Protein AF-A0A197KEV9-F1 (afdb_monomer)

Structure (mmCIF, N/CA/C/O backbone):
data_AF-A0A197KEV9-F1
#
_entry.id   AF-A0A197KEV9-F1
#
loop_
_atom_site.group_PDB
_atom_site.id
_atom_site.type_symbol
_atom_site.label_atom_id
_atom_site.label_alt_id
_atom_site.label_comp_id
_atom_site.label_asym_id
_atom_site.label_entity_id
_atom_site.label_seq_id
_atom_site.pdbx_PDB_ins_code
_atom_site.Cartn_x
_atom_site.Cartn_y
_atom_site.Cartn_z
_atom_site.occupancy
_atom_site.B_iso_or_equiv
_atom_site.auth_seq_id
_atom_site.auth_comp_id
_atom_site.auth_asym_id
_atom_site.auth_atom_id
_atom_site.pdbx_PDB_model_num
ATOM 1 N N . ALA A 1 1 ? 16.934 6.962 1.740 1.00 84.38 1 ALA A N 1
ATOM 2 C CA . ALA A 1 1 ? 16.027 7.933 2.390 1.00 84.38 1 ALA A CA 1
ATOM 3 C C . ALA A 1 1 ? 14.581 7.419 2.501 1.00 84.38 1 ALA A C 1
ATOM 5 O O . ALA A 1 1 ? 14.326 6.648 3.412 1.00 84.38 1 ALA A O 1
ATOM 6 N N . VAL A 1 2 ? 13.638 7.745 1.595 1.00 87.81 2 VAL A N 1
ATOM 7 C CA . VAL A 1 2 ? 12.190 7.425 1.776 1.00 87.81 2 VAL A CA 1
ATOM 8 C C . VAL A 1 2 ? 11.913 5.923 1.954 1.00 87.81 2 VAL A C 1
ATOM 10 O O . VAL A 1 2 ? 11.186 5.523 2.857 1.00 87.81 2 VAL A O 1
ATOM 13 N N . ARG A 1 3 ? 12.544 5.059 1.145 1.00 86.69 3 ARG A N 1
ATOM 14 C CA . ARG A 1 3 ? 12.401 3.593 1.278 1.00 86.69 3 ARG A CA 1
ATOM 15 C C . ARG A 1 3 ? 12.930 3.058 2.617 1.00 86.69 3 ARG A C 1
ATOM 17 O O . ARG A 1 3 ? 12.326 2.159 3.188 1.00 86.69 3 ARG A O 1
ATOM 24 N N . GLU A 1 4 ? 14.022 3.618 3.132 1.00 88.62 4 GLU A N 1
ATOM 25 C CA . GLU A 1 4 ? 14.576 3.241 4.442 1.00 88.62 4 GLU A CA 1
ATOM 26 C C . GLU A 1 4 ? 13.673 3.722 5.581 1.00 88.62 4 GLU A C 1
ATOM 28 O O . GLU A 1 4 ? 13.424 2.964 6.513 1.00 88.62 4 GLU A O 1
ATOM 33 N N . ALA A 1 5 ? 13.108 4.930 5.465 1.00 87.56 5 ALA A N 1
ATOM 34 C CA . ALA A 1 5 ? 12.143 5.465 6.424 1.00 87.56 5 ALA A CA 1
ATOM 35 C C . ALA A 1 5 ? 10.869 4.602 6.500 1.00 87.56 5 ALA A C 1
ATOM 37 O O . ALA A 1 5 ? 10.406 4.282 7.594 1.00 87.56 5 ALA A O 1
ATOM 38 N N . ILE A 1 6 ? 10.349 4.141 5.354 1.00 87.44 6 ILE A N 1
ATOM 39 C CA . ILE A 1 6 ? 9.223 3.191 5.295 1.00 87.44 6 ILE A CA 1
ATOM 40 C C . ILE A 1 6 ? 9.594 1.860 5.963 1.00 87.44 6 ILE A C 1
ATOM 42 O O . ILE A 1 6 ? 8.818 1.323 6.755 1.00 87.44 6 ILE A O 1
ATOM 46 N N . ASN A 1 7 ? 10.776 1.313 5.668 1.00 86.56 7 ASN A N 1
ATOM 47 C CA . ASN A 1 7 ? 11.216 0.040 6.243 1.00 86.56 7 ASN A CA 1
ATOM 48 C C . ASN A 1 7 ? 11.393 0.127 7.766 1.00 86.56 7 ASN A C 1
ATOM 50 O O . ASN A 1 7 ? 10.987 -0.788 8.481 1.00 86.56 7 ASN A O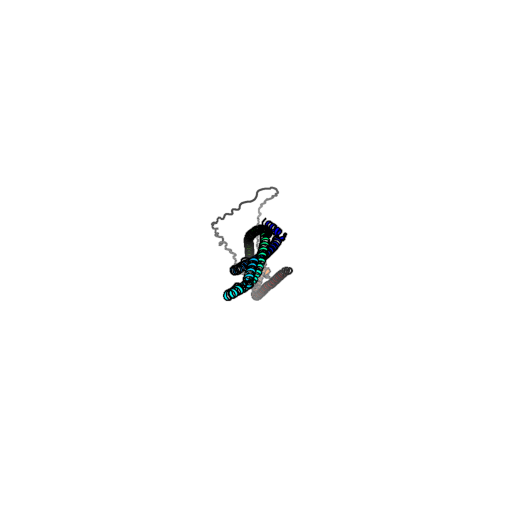 1
ATOM 54 N N . ALA A 1 8 ? 11.917 1.244 8.276 1.00 85.62 8 ALA A N 1
ATOM 55 C CA . ALA A 1 8 ? 12.019 1.489 9.710 1.00 85.62 8 ALA A CA 1
ATOM 56 C C . ALA A 1 8 ? 10.630 1.526 10.378 1.00 85.62 8 ALA A C 1
ATOM 58 O O . ALA A 1 8 ? 10.404 0.806 11.348 1.00 85.62 8 ALA A O 1
ATOM 59 N N . LEU A 1 9 ? 9.672 2.276 9.811 1.00 81.69 9 LEU A N 1
ATOM 60 C CA . LEU A 1 9 ? 8.309 2.409 10.355 1.00 81.69 9 LEU A CA 1
ATOM 61 C C . LEU A 1 9 ? 7.448 1.141 10.246 1.00 81.69 9 LEU A C 1
ATOM 63 O O . LEU A 1 9 ? 6.427 1.027 10.922 1.00 81.69 9 LEU A O 1
ATOM 67 N N . THR A 1 10 ? 7.782 0.230 9.333 1.00 78.06 10 THR A N 1
ATOM 68 C CA . THR A 1 10 ? 7.038 -1.025 9.126 1.00 78.06 10 THR A CA 1
ATOM 69 C C . THR A 1 10 ? 7.594 -2.172 9.963 1.00 78.06 10 THR A C 1
ATOM 71 O O . THR A 1 10 ? 6.838 -3.065 10.348 1.00 78.06 10 THR A O 1
ATOM 74 N N . HIS A 1 11 ? 8.889 -2.149 10.292 1.00 71.38 11 HIS A N 1
ATOM 75 C CA . HIS A 1 11 ? 9.491 -3.125 11.199 1.00 71.38 11 HIS A CA 1
ATOM 76 C C . HIS A 1 11 ? 9.078 -2.929 12.659 1.00 71.38 11 HIS A C 1
ATOM 78 O O . HIS A 1 11 ? 8.940 -3.925 13.371 1.00 71.38 11 HIS A O 1
ATOM 84 N N . THR A 1 12 ? 8.842 -1.688 13.092 1.00 67.19 12 THR A N 1
ATOM 85 C CA . THR A 1 12 ? 8.325 -1.388 14.436 1.00 67.19 12 THR A CA 1
ATOM 86 C C . THR A 1 12 ? 6.911 -1.938 14.631 1.00 67.19 12 THR A C 1
ATOM 88 O O . THR A 1 12 ? 6.633 -2.563 15.646 1.00 67.19 12 THR A O 1
ATOM 91 N N . ASP A 1 13 ? 6.048 -1.825 13.617 1.00 64.88 13 ASP A N 1
ATOM 92 C CA . ASP A 1 13 ? 4.650 -2.283 13.683 1.00 64.88 13 ASP A CA 1
ATOM 93 C C . ASP A 1 13 ? 4.477 -3.809 13.686 1.00 64.88 13 ASP A C 1
ATOM 95 O O . ASP A 1 13 ? 3.459 -4.312 14.156 1.00 64.88 13 ASP A O 1
ATOM 99 N N . LYS A 1 14 ? 5.432 -4.562 13.123 1.00 62.94 14 LYS A N 1
ATOM 100 C CA . LYS A 1 14 ? 5.335 -6.029 13.004 1.00 62.94 14 LYS A CA 1
ATOM 101 C C . LYS A 1 14 ? 5.856 -6.792 14.224 1.00 62.94 14 LYS A C 1
ATOM 103 O O . LYS A 1 14 ? 5.547 -7.973 14.348 1.00 62.94 14 LYS A O 1
ATOM 108 N N . LYS A 1 15 ? 6.684 -6.172 15.073 1.00 59.16 15 LYS A N 1
ATOM 109 C CA . LYS A 1 15 ? 7.352 -6.863 16.192 1.00 59.16 15 LYS A CA 1
ATOM 110 C C . LYS A 1 15 ? 6.551 -6.873 17.493 1.00 59.16 15 LYS A C 1
ATOM 112 O O . LYS A 1 15 ? 6.776 -7.766 18.304 1.00 59.16 15 LYS A O 1
ATOM 117 N N . GLU A 1 16 ? 5.625 -5.941 17.693 1.00 61.00 16 GLU A N 1
ATOM 118 C CA . GLU A 1 16 ? 4.854 -5.851 18.935 1.00 61.00 16 GLU A CA 1
ATOM 119 C C . GLU A 1 16 ? 3.422 -6.354 18.733 1.00 61.00 16 GLU A C 1
ATOM 121 O O . GLU A 1 16 ? 2.664 -5.841 17.908 1.00 61.00 16 GLU A O 1
ATOM 126 N N . ALA A 1 17 ? 3.038 -7.380 19.497 1.00 73.56 17 ALA A N 1
ATOM 127 C CA . ALA A 1 17 ? 1.637 -7.756 19.635 1.00 73.56 17 ALA A CA 1
ATOM 128 C C . ALA A 1 17 ? 0.862 -6.559 20.207 1.00 73.56 17 ALA A C 1
ATOM 130 O O . ALA A 1 17 ? 1.295 -5.978 21.196 1.00 73.56 17 ALA A O 1
ATOM 131 N N . ASP A 1 18 ? -0.264 -6.188 19.587 1.00 81.62 18 ASP A N 1
ATOM 132 C CA . ASP A 1 18 ? -0.979 -4.946 19.905 1.00 81.62 18 ASP A CA 1
ATOM 133 C C . ASP A 1 18 ? -1.405 -4.914 21.393 1.00 81.62 18 ASP A C 1
ATOM 135 O O . ASP A 1 18 ? -2.338 -5.636 21.778 1.00 81.62 18 ASP A O 1
ATOM 139 N N . PRO A 1 19 ? -0.768 -4.082 22.244 1.00 83.38 19 PRO A N 1
ATOM 140 C CA . PRO A 1 19 ? -1.017 -4.071 23.688 1.00 83.38 19 PRO A CA 1
ATOM 141 C C . PRO A 1 19 ? -2.461 -3.670 24.025 1.00 83.38 19 PRO A C 1
ATOM 143 O O . PRO A 1 19 ? -2.986 -4.012 25.088 1.00 83.38 19 PRO A O 1
ATOM 146 N N . ARG A 1 20 ? -3.170 -3.030 23.082 1.00 88.81 20 ARG A N 1
ATOM 147 C CA . ARG A 1 20 ? -4.582 -2.658 23.231 1.00 88.81 20 ARG A CA 1
ATOM 148 C C . ARG A 1 20 ? -5.501 -3.868 23.303 1.00 88.81 20 ARG A C 1
ATOM 150 O O . ARG A 1 20 ? -6.589 -3.743 23.849 1.00 88.81 20 ARG A O 1
ATOM 157 N N . VAL A 1 21 ? -5.114 -5.028 22.768 1.00 90.31 21 VAL A N 1
ATOM 158 C CA . VAL A 1 21 ? -5.968 -6.228 22.810 1.00 90.31 21 VAL A CA 1
ATOM 159 C C . VAL A 1 21 ? -6.167 -6.694 24.252 1.00 90.31 21 VAL A C 1
ATOM 161 O O . VAL A 1 21 ? -7.295 -6.986 24.644 1.00 90.31 21 VAL A O 1
ATOM 164 N N . GLY A 1 22 ? -5.098 -6.714 25.054 1.00 91.06 22 GLY A N 1
ATOM 165 C CA . GLY A 1 22 ? -5.177 -7.045 26.480 1.00 91.06 22 GLY A CA 1
ATOM 166 C C . GLY A 1 22 ? -5.980 -6.007 27.266 1.00 91.06 22 GLY A C 1
ATOM 167 O O . GLY A 1 22 ? -6.908 -6.362 27.990 1.00 91.06 22 GLY A O 1
ATOM 168 N N . LEU A 1 23 ? -5.694 -4.720 27.046 1.00 93.06 23 LEU A N 1
ATOM 169 C CA . LEU A 1 23 ? -6.394 -3.619 27.719 1.00 93.06 23 LEU A CA 1
ATOM 170 C C . LEU A 1 23 ? -7.892 -3.578 27.378 1.00 93.06 23 LEU A C 1
ATOM 172 O O . LEU A 1 23 ? -8.719 -3.390 28.264 1.00 93.06 23 LEU A O 1
ATOM 176 N N . ARG A 1 24 ? -8.270 -3.826 26.117 1.00 92.56 24 ARG A N 1
ATOM 177 C CA . ARG A 1 24 ? -9.678 -3.893 25.683 1.00 92.56 24 ARG A CA 1
ATOM 178 C C . ARG A 1 24 ? -10.420 -5.075 26.295 1.00 92.56 24 ARG A C 1
ATOM 180 O O . ARG A 1 24 ? -11.585 -4.929 26.649 1.00 92.56 24 ARG A O 1
ATOM 187 N N . LYS A 1 25 ? -9.762 -6.230 26.446 1.00 95.38 25 LYS A N 1
ATOM 188 C CA . LYS A 1 25 ? -10.342 -7.365 27.181 1.00 95.38 25 LYS A CA 1
ATOM 189 C C . LYS A 1 25 ? -10.625 -6.975 28.628 1.00 95.38 25 LYS A C 1
ATOM 191 O O . LYS A 1 25 ? -11.747 -7.157 29.085 1.00 95.38 25 LYS A O 1
ATOM 196 N N . ARG A 1 26 ? -9.656 -6.347 29.301 1.00 92.44 26 ARG A N 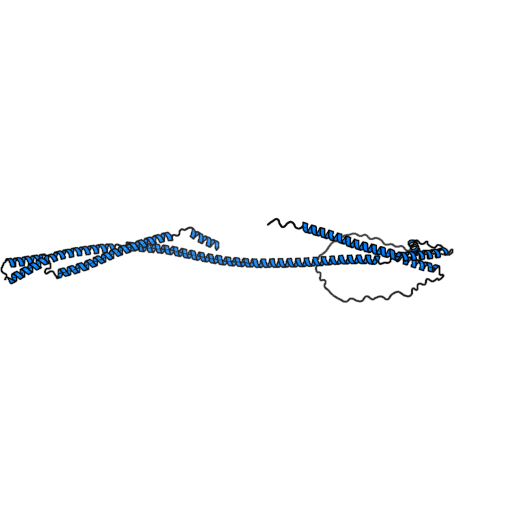1
ATOM 197 C CA . ARG A 1 26 ? -9.828 -5.891 30.683 1.00 92.44 26 ARG A CA 1
ATOM 198 C C . ARG A 1 26 ? -10.909 -4.812 30.820 1.00 92.44 26 ARG A C 1
ATOM 200 O O . ARG A 1 26 ? -11.695 -4.874 31.755 1.00 92.44 26 ARG A O 1
ATOM 207 N N . LEU A 1 27 ? -11.014 -3.879 29.872 1.00 94.94 27 LEU A N 1
ATOM 208 C CA . LEU A 1 27 ? -12.107 -2.897 29.820 1.00 94.94 27 LEU A CA 1
ATOM 209 C C . LEU A 1 27 ? -13.482 -3.559 29.676 1.00 94.94 27 LEU A C 1
ATOM 211 O O . LEU A 1 27 ? -14.428 -3.138 30.337 1.00 94.94 27 LEU A O 1
ATOM 215 N N . ASN A 1 28 ? -13.599 -4.598 28.845 1.00 94.88 28 ASN A N 1
ATOM 216 C CA . ASN A 1 28 ? -14.847 -5.352 28.716 1.00 94.88 28 ASN A CA 1
ATOM 217 C C . ASN A 1 28 ? -15.194 -6.088 30.018 1.00 94.88 28 ASN A C 1
ATOM 219 O O . ASN A 1 28 ? -16.329 -5.994 30.470 1.00 94.88 28 ASN A O 1
ATOM 223 N N . GLU A 1 29 ? -14.219 -6.726 30.672 1.00 94.81 29 GLU A N 1
ATOM 224 C CA . GLU A 1 29 ? -14.420 -7.347 31.992 1.00 94.81 29 GLU A CA 1
ATOM 225 C C . GLU A 1 29 ? -14.881 -6.323 33.042 1.00 94.81 29 GLU A C 1
ATOM 227 O O . GLU A 1 29 ? -15.834 -6.572 33.778 1.00 94.81 29 GLU A O 1
ATOM 232 N N . LEU A 1 30 ? -14.245 -5.145 33.093 1.00 93.25 30 LEU A N 1
ATOM 233 C CA . LEU A 1 30 ? -14.640 -4.052 33.987 1.00 93.25 30 LEU A CA 1
ATOM 234 C C . LEU A 1 30 ? -16.063 -3.569 33.685 1.00 93.25 30 LEU A C 1
ATOM 236 O O . LEU A 1 30 ? -16.840 -3.327 34.606 1.00 93.25 30 LEU A O 1
ATOM 240 N N . ARG A 1 31 ? -16.434 -3.472 32.405 1.00 93.19 31 ARG A N 1
ATOM 241 C CA . ARG A 1 31 ? -17.786 -3.098 31.978 1.00 93.19 31 ARG A CA 1
ATOM 242 C C . ARG A 1 31 ? -18.828 -4.133 32.405 1.00 93.19 31 ARG A C 1
ATOM 244 O O . ARG A 1 31 ? -19.902 -3.750 32.871 1.00 93.19 31 ARG A O 1
ATOM 251 N N . ASP A 1 32 ? -18.511 -5.418 32.295 1.00 93.31 32 ASP A N 1
ATOM 252 C CA . ASP A 1 32 ? -19.388 -6.501 32.741 1.00 93.31 32 ASP A CA 1
ATOM 253 C C . ASP A 1 32 ? -19.541 -6.497 34.270 1.00 93.31 32 ASP A C 1
ATOM 255 O O . ASP A 1 32 ? -20.658 -6.623 34.779 1.00 93.31 32 ASP A O 1
ATOM 259 N N . LEU A 1 33 ? -18.454 -6.246 35.012 1.00 90.75 33 LEU A N 1
ATOM 260 C CA . LEU A 1 33 ? -18.484 -6.066 36.469 1.00 90.75 33 LEU A CA 1
ATOM 261 C C . LEU A 1 33 ? -19.321 -4.845 36.883 1.00 90.75 33 LEU A C 1
ATOM 263 O O . LEU A 1 33 ? -20.131 -4.940 37.807 1.00 90.75 33 LEU A O 1
ATOM 267 N N . GLN A 1 34 ? -19.189 -3.716 36.180 1.00 90.62 34 GLN A N 1
ATOM 268 C CA . GLN A 1 34 ? -20.012 -2.522 36.405 1.00 90.62 34 GLN A CA 1
ATOM 269 C C . GLN A 1 34 ? -21.495 -2.814 36.139 1.00 90.62 34 GLN A C 1
ATOM 271 O O . GLN A 1 34 ? -22.357 -2.417 36.928 1.00 90.62 34 GLN A O 1
ATOM 276 N N . ALA A 1 35 ? -21.811 -3.533 35.057 1.00 90.31 35 ALA A N 1
ATOM 277 C CA . ALA A 1 35 ? -23.178 -3.913 34.714 1.00 90.31 35 ALA A CA 1
ATOM 278 C C . ALA A 1 35 ? -23.786 -4.883 35.744 1.00 90.31 35 ALA A C 1
ATOM 280 O O . ALA A 1 35 ? -24.931 -4.694 36.169 1.00 90.31 35 ALA A O 1
ATOM 281 N N . ALA A 1 36 ? -23.018 -5.881 36.189 1.00 89.88 36 ALA A N 1
ATOM 282 C CA . ALA A 1 36 ? -23.428 -6.829 37.220 1.00 89.88 36 ALA A CA 1
ATOM 283 C C . ALA A 1 36 ? -23.679 -6.130 38.564 1.00 89.88 36 ALA A C 1
ATOM 285 O O . ALA A 1 36 ? -24.726 -6.345 39.181 1.00 89.88 36 ALA A O 1
ATOM 286 N N . ASN A 1 37 ? -22.777 -5.233 38.979 1.00 87.38 37 ASN A N 1
ATOM 287 C CA . ASN A 1 37 ? -22.943 -4.452 40.202 1.00 87.38 37 ASN A CA 1
ATOM 288 C C . ASN A 1 37 ? -24.174 -3.534 40.105 1.00 87.38 37 ASN A C 1
ATOM 290 O O . ASN A 1 37 ? -25.033 -3.552 40.985 1.00 87.38 37 ASN A O 1
ATOM 294 N N . LYS A 1 38 ? -24.362 -2.831 38.979 1.00 88.69 38 LYS A N 1
ATOM 295 C CA . LYS A 1 38 ? -25.560 -2.009 38.743 1.00 88.69 38 LYS A CA 1
ATOM 296 C C . LYS A 1 38 ? -26.856 -2.820 38.849 1.00 88.69 38 LYS A C 1
ATOM 298 O O . LYS A 1 38 ? -27.814 -2.345 39.456 1.00 88.69 38 LYS A O 1
ATOM 303 N N . LYS A 1 39 ? -26.895 -4.042 38.304 1.00 89.69 39 LYS A N 1
ATOM 304 C CA . LYS A 1 39 ? -28.054 -4.945 38.425 1.00 89.69 39 LYS A CA 1
ATOM 305 C C . LYS A 1 39 ? -28.295 -5.366 39.878 1.00 89.69 39 LYS A C 1
ATOM 307 O O . LYS A 1 39 ? -29.437 -5.340 40.330 1.00 89.69 39 LYS A O 1
ATOM 312 N N . GLY A 1 40 ? -27.235 -5.708 40.614 1.00 87.88 40 GLY A N 1
ATOM 313 C CA . GLY A 1 40 ? -27.314 -6.024 42.044 1.00 87.88 40 GLY A CA 1
ATOM 314 C C . GLY A 1 40 ? -27.838 -4.846 42.869 1.00 87.88 40 GLY A C 1
ATOM 315 O O . GLY A 1 40 ? -28.768 -5.005 43.661 1.00 87.88 40 GLY A O 1
ATOM 316 N N . LYS A 1 41 ? -27.314 -3.642 42.617 1.00 87.81 41 LYS A N 1
ATOM 317 C CA . LYS A 1 41 ? -27.764 -2.391 43.235 1.00 87.81 41 LYS A CA 1
ATOM 318 C C . LYS A 1 41 ? -29.233 -2.098 42.932 1.00 87.81 41 LYS A C 1
ATOM 320 O O . LYS A 1 41 ? -29.978 -1.773 43.852 1.00 87.81 41 LYS A O 1
ATOM 325 N N . GLN A 1 42 ? -29.666 -2.256 41.680 1.00 90.38 42 GLN A N 1
ATOM 326 C CA . GLN A 1 42 ? -31.070 -2.076 41.303 1.00 90.38 42 GLN A CA 1
ATOM 327 C C . GLN A 1 42 ? -31.979 -3.060 42.049 1.00 90.38 42 GLN A C 1
ATOM 329 O O . GLN A 1 42 ? -32.981 -2.637 42.611 1.00 90.38 42 GLN A O 1
ATOM 334 N N . GLY A 1 43 ? -31.589 -4.335 42.160 1.00 91.50 43 GLY A N 1
ATOM 335 C CA . GLY A 1 43 ? -32.343 -5.327 42.933 1.00 91.50 43 GLY A CA 1
ATOM 336 C C . GLY A 1 43 ? -32.496 -4.952 44.413 1.00 91.50 43 GLY A C 1
ATOM 337 O O . GLY A 1 43 ? -33.593 -5.061 44.962 1.00 91.50 43 GLY A O 1
ATOM 338 N N . LYS A 1 44 ? -31.431 -4.437 45.051 1.00 91.19 44 LYS A N 1
ATOM 339 C CA . LYS A 1 44 ? -31.500 -3.896 46.424 1.00 91.19 44 LYS A CA 1
ATOM 340 C C . LYS A 1 44 ? -32.442 -2.685 46.506 1.00 91.19 44 LYS A C 1
ATOM 342 O O . LYS A 1 44 ? -33.220 -2.579 47.448 1.00 91.19 44 LYS A O 1
ATOM 347 N N . ILE A 1 45 ? -32.411 -1.777 45.528 1.00 91.69 45 ILE A N 1
ATOM 348 C CA . ILE A 1 45 ? -33.311 -0.609 45.476 1.00 91.69 45 ILE A CA 1
ATOM 349 C C . ILE A 1 45 ? -34.774 -1.045 45.307 1.00 91.69 45 ILE A C 1
ATOM 351 O O . ILE A 1 45 ? -35.657 -0.505 45.973 1.00 91.69 45 ILE A O 1
ATOM 355 N N . ASP A 1 46 ? -35.047 -2.045 44.474 1.00 94.69 46 ASP A N 1
ATOM 356 C CA . ASP A 1 46 ? -36.401 -2.564 44.264 1.00 94.69 46 ASP A CA 1
ATOM 357 C C . ASP A 1 46 ? -36.945 -3.232 45.541 1.00 94.69 46 ASP A C 1
ATOM 359 O O . ASP A 1 46 ? -38.089 -2.990 45.935 1.00 94.69 46 ASP A O 1
ATOM 363 N N . GLN A 1 47 ? -36.103 -3.991 46.256 1.00 93.62 47 GLN A N 1
ATOM 364 C CA . GLN A 1 47 ? -36.423 -4.532 47.584 1.00 93.62 47 GLN A CA 1
ATOM 365 C C . GLN A 1 47 ? -36.690 -3.419 48.606 1.00 93.62 47 GLN A C 1
ATOM 367 O O . GLN A 1 47 ? -37.676 -3.479 49.341 1.00 93.62 47 GLN A O 1
ATOM 372 N N . LEU A 1 48 ? -35.861 -2.371 48.618 1.00 94.81 48 LEU A N 1
ATOM 373 C CA . LEU A 1 48 ? -36.039 -1.202 49.478 1.00 94.81 48 LEU A CA 1
ATOM 374 C C . LEU A 1 48 ? -37.392 -0.526 49.213 1.00 94.81 48 LEU A C 1
ATOM 376 O O . LEU A 1 48 ? -38.112 -0.184 50.152 1.00 94.81 48 LEU A O 1
ATOM 380 N N . ASN A 1 49 ? -37.757 -0.344 47.945 1.00 95.12 49 ASN A N 1
ATOM 381 C CA . ASN A 1 49 ? -39.031 0.250 47.550 1.00 95.12 49 ASN A CA 1
ATOM 382 C C . ASN A 1 49 ? -40.219 -0.628 47.967 1.00 95.12 49 ASN A C 1
ATOM 384 O O . ASN A 1 49 ? -41.209 -0.104 48.481 1.00 95.12 49 ASN A O 1
ATOM 388 N N . SER A 1 50 ? -40.095 -1.951 47.822 1.00 95.69 50 SER A N 1
ATOM 389 C CA . SER A 1 50 ? -41.097 -2.923 48.273 1.00 95.69 50 SER A CA 1
ATOM 390 C C . SER A 1 50 ? -41.318 -2.866 49.790 1.00 95.69 50 SER A C 1
ATOM 392 O O . SER A 1 50 ? -42.456 -2.701 50.237 1.00 95.69 50 SER A O 1
ATOM 394 N N . PHE A 1 51 ? -40.247 -2.885 50.594 1.00 94.75 51 PHE A N 1
ATOM 395 C CA . PHE A 1 51 ? -40.355 -2.744 52.050 1.00 94.75 51 PHE A CA 1
ATOM 396 C C . PHE A 1 51 ? -40.927 -1.385 52.458 1.00 94.75 51 PHE A C 1
ATOM 398 O O . PHE A 1 51 ? -41.780 -1.327 53.337 1.00 94.75 51 PHE A O 1
ATOM 405 N N . ASN A 1 52 ? -40.545 -0.289 51.794 1.00 94.38 52 ASN A N 1
ATOM 406 C CA . ASN A 1 52 ? -41.139 1.025 52.063 1.00 94.38 52 ASN A CA 1
ATOM 407 C C . ASN A 1 52 ? -42.640 1.069 51.727 1.00 94.38 52 ASN A C 1
ATOM 409 O O . ASN A 1 52 ? -43.408 1.703 52.452 1.00 94.38 52 ASN A O 1
ATOM 413 N N . ALA A 1 53 ? -43.077 0.409 50.651 1.00 95.75 53 ALA A N 1
ATOM 414 C CA . ALA A 1 53 ? -44.492 0.305 50.299 1.00 95.75 53 ALA A CA 1
ATOM 415 C C . ALA A 1 53 ? -45.270 -0.561 51.309 1.00 95.75 53 ALA A C 1
ATOM 417 O O . ALA A 1 53 ? -46.337 -0.147 51.771 1.00 95.75 53 ALA A O 1
ATOM 418 N N . SER A 1 54 ? -44.709 -1.711 51.707 1.00 93.88 54 SER A N 1
ATOM 419 C CA . SER A 1 54 ? -45.240 -2.580 52.771 1.00 93.88 54 SER A CA 1
ATOM 420 C C . SER A 1 54 ? -45.381 -1.822 54.091 1.00 93.88 54 SER A C 1
ATOM 422 O O . SER A 1 54 ? -46.466 -1.784 54.671 1.00 93.88 54 SER A O 1
ATOM 424 N N . LEU A 1 55 ? -44.319 -1.136 54.517 1.00 95.31 55 LEU A N 1
ATOM 425 C CA . LEU A 1 55 ? -44.273 -0.339 55.737 1.00 95.31 55 LEU A CA 1
ATOM 426 C C . LEU A 1 55 ? -45.346 0.756 55.727 1.00 95.31 55 LEU A C 1
ATOM 428 O O . LEU A 1 55 ? -46.095 0.890 56.693 1.00 95.31 55 LEU A O 1
ATOM 432 N N . LYS A 1 56 ? -45.480 1.506 54.623 1.00 95.12 56 LYS A N 1
ATOM 433 C CA . LYS A 1 56 ? -46.531 2.528 54.468 1.00 95.12 56 LYS A CA 1
ATOM 434 C C . LYS A 1 56 ? -47.931 1.932 54.605 1.00 95.12 56 LYS A C 1
ATOM 436 O O . LYS A 1 56 ? -48.761 2.512 55.305 1.00 95.12 56 LYS A O 1
ATOM 441 N N . LYS A 1 57 ? -48.185 0.779 53.978 1.00 94.94 57 LYS A N 1
ATOM 442 C CA . LYS A 1 57 ? -49.473 0.081 54.069 1.00 94.94 57 LYS A CA 1
ATOM 443 C C . LYS A 1 57 ? -49.752 -0.394 55.497 1.00 94.94 57 LYS A C 1
ATOM 445 O O . LYS A 1 57 ? -50.799 -0.065 56.038 1.00 94.94 57 LYS A O 1
ATOM 450 N N . LYS A 1 58 ? -48.797 -1.076 56.140 1.00 93.50 58 LYS A N 1
ATOM 451 C CA . LYS A 1 58 ? -48.934 -1.549 57.529 1.00 93.50 58 LYS A CA 1
ATOM 452 C C . LYS A 1 58 ? -49.156 -0.396 58.508 1.00 93.50 58 LYS A C 1
ATOM 454 O O . LYS A 1 58 ? -49.969 -0.538 59.408 1.00 93.50 58 LYS A O 1
ATOM 459 N N . ILE A 1 59 ? -48.485 0.747 58.327 1.00 93.31 59 ILE A N 1
ATOM 460 C CA . ILE A 1 59 ? -48.709 1.949 59.148 1.00 93.31 59 ILE A CA 1
ATOM 461 C C . ILE A 1 59 ? -50.127 2.501 58.943 1.00 93.31 59 ILE A C 1
ATOM 463 O O . ILE A 1 59 ? -50.764 2.902 59.915 1.00 93.31 59 ILE A O 1
ATOM 467 N N . ALA A 1 60 ? -50.631 2.537 57.705 1.00 93.81 60 ALA A N 1
ATOM 468 C CA . ALA A 1 60 ? -52.001 2.967 57.428 1.00 93.81 60 ALA A CA 1
ATOM 469 C C . ALA A 1 60 ? -53.035 2.009 58.047 1.00 93.81 60 ALA A C 1
ATOM 471 O O . ALA A 1 60 ? -53.954 2.466 58.723 1.00 93.81 60 ALA A O 1
ATOM 472 N N . ASP A 1 61 ? -52.841 0.696 57.894 1.00 90.62 61 ASP A N 1
ATOM 473 C CA . ASP A 1 61 ? -53.700 -0.337 58.485 1.00 90.62 61 ASP A CA 1
ATOM 474 C C . ASP A 1 61 ? -53.682 -0.267 60.023 1.00 90.62 61 ASP A C 1
ATOM 476 O O . ASP A 1 61 ? -54.733 -0.316 60.663 1.00 90.62 61 ASP A O 1
ATOM 480 N N . LEU A 1 62 ? -52.501 -0.066 60.622 1.00 91.38 62 LEU A N 1
ATOM 481 C CA . LEU A 1 62 ? -52.332 0.108 62.066 1.00 91.38 62 LEU A CA 1
ATOM 482 C C . LEU A 1 62 ? -53.117 1.330 62.562 1.00 91.38 62 LEU A C 1
ATOM 484 O O . LEU A 1 62 ? -53.837 1.212 63.551 1.00 91.38 62 LEU A O 1
ATOM 488 N N . LYS A 1 63 ? -53.055 2.469 61.857 1.00 90.50 63 LYS A N 1
ATOM 489 C CA . LYS A 1 63 ? -53.854 3.663 62.190 1.00 90.50 63 LYS A CA 1
ATOM 490 C C . LYS A 1 63 ? -55.356 3.388 62.129 1.00 90.50 63 LYS A C 1
ATOM 492 O O . LYS A 1 63 ? -56.064 3.712 63.071 1.00 90.50 63 LYS A O 1
ATOM 497 N N . VAL A 1 64 ? -55.835 2.711 61.081 1.00 90.81 64 VAL A N 1
ATOM 498 C CA . VAL A 1 64 ? -57.258 2.340 60.955 1.00 90.81 64 VAL A CA 1
ATOM 499 C C . VAL A 1 64 ? -57.710 1.428 62.101 1.00 90.81 64 VAL A C 1
ATOM 501 O O . VAL A 1 64 ? -58.844 1.544 62.568 1.00 90.81 64 VAL A O 1
ATOM 504 N N . ILE A 1 65 ? -56.852 0.511 62.558 1.00 87.44 65 ILE A N 1
ATOM 505 C CA . ILE A 1 65 ? -57.136 -0.344 63.719 1.00 87.44 65 ILE A CA 1
ATOM 506 C C . ILE A 1 65 ? -57.125 0.486 65.010 1.00 87.44 65 ILE A C 1
ATOM 508 O O . ILE A 1 65 ? -58.035 0.329 65.820 1.00 87.44 65 ILE A O 1
ATOM 512 N N . GLN A 1 66 ? -56.156 1.391 65.187 1.00 87.44 66 GLN A N 1
ATOM 513 C CA . GLN A 1 66 ? -56.086 2.297 66.341 1.00 87.44 66 GLN A CA 1
ATOM 514 C C . GLN A 1 66 ? -57.319 3.196 66.455 1.00 87.44 66 GLN A C 1
ATOM 516 O O . GLN A 1 66 ? -57.880 3.297 67.542 1.00 87.44 66 GLN A O 1
ATOM 521 N N . ASP A 1 67 ? -57.782 3.781 65.350 1.00 87.56 67 ASP A N 1
ATOM 522 C CA . ASP A 1 67 ? -58.937 4.689 65.331 1.00 87.56 67 ASP A CA 1
ATOM 523 C C . ASP A 1 67 ? -60.259 3.977 65.676 1.00 87.56 67 ASP A C 1
ATOM 525 O O . ASP A 1 67 ? -61.201 4.599 66.165 1.00 87.56 67 ASP A O 1
ATOM 529 N N . LYS A 1 68 ? -60.346 2.659 65.443 1.00 86.25 68 LYS A N 1
ATOM 530 C CA . LYS A 1 68 ? -61.527 1.832 65.759 1.00 86.25 68 LYS A CA 1
ATOM 531 C C . LYS A 1 68 ? -61.540 1.297 67.194 1.00 86.25 68 LYS A C 1
ATOM 533 O O . LYS A 1 68 ? -62.561 0.758 67.625 1.00 86.25 68 LYS A O 1
ATOM 538 N N . LEU A 1 69 ? -60.425 1.382 67.920 1.00 85.38 69 LEU A N 1
ATOM 539 C CA . LEU A 1 69 ? -60.299 0.831 69.268 1.00 85.38 69 LEU A CA 1
ATOM 540 C C . LEU A 1 69 ? -60.818 1.832 70.320 1.00 85.38 69 LEU A C 1
ATOM 542 O O . LEU A 1 69 ? -60.368 2.975 70.351 1.00 85.38 69 LEU A O 1
ATOM 546 N N . PRO A 1 70 ? -61.724 1.422 71.231 1.00 81.19 70 PRO A N 1
ATOM 547 C CA . PRO A 1 70 ? -62.305 2.324 72.232 1.00 81.19 70 PRO A CA 1
ATOM 548 C C . PRO A 1 70 ? -61.322 2.725 73.346 1.00 81.19 70 PRO A C 1
ATOM 550 O O . PRO A 1 70 ? -61.519 3.743 74.004 1.00 81.19 70 PRO A O 1
ATOM 553 N N . PHE A 1 71 ? -60.257 1.944 73.564 1.00 81.81 71 PHE A N 1
ATOM 554 C CA . PHE A 1 71 ? -59.229 2.208 74.576 1.00 81.81 71 PHE A CA 1
ATOM 555 C C . PHE A 1 71 ? -57.822 2.141 73.970 1.00 81.81 71 PHE A C 1
ATOM 557 O O . PHE A 1 71 ? -57.577 1.388 73.030 1.00 81.81 71 PHE A O 1
ATOM 564 N N . LYS A 1 72 ? -56.867 2.900 74.522 1.00 79.06 72 LYS A N 1
ATOM 565 C CA . LYS A 1 72 ? -55.486 2.957 74.002 1.00 79.06 72 LYS A CA 1
ATOM 566 C C . LYS A 1 72 ? -54.650 1.712 74.304 1.00 79.06 72 LYS A C 1
ATOM 568 O O . LYS A 1 72 ? -53.767 1.379 73.524 1.00 79.06 72 LYS A O 1
ATOM 573 N N . THR A 1 73 ? -54.905 1.038 75.423 1.00 83.06 73 THR A N 1
ATOM 574 C CA . THR A 1 73 ? -54.142 -0.140 75.855 1.00 83.06 73 THR A CA 1
ATOM 575 C C . THR A 1 73 ? -55.069 -1.319 76.105 1.00 83.06 73 THR A C 1
ATOM 577 O O . THR A 1 73 ? -56.238 -1.141 76.464 1.00 83.06 73 THR A O 1
ATOM 580 N N . LEU A 1 74 ? -54.531 -2.529 75.933 1.00 84.75 74 LEU A N 1
ATOM 581 C CA . LEU A 1 74 ? -55.248 -3.762 76.243 1.00 84.75 74 LEU A CA 1
ATOM 582 C C . LEU A 1 74 ? -55.658 -3.780 77.723 1.00 84.75 74 LEU A C 1
ATOM 584 O O . LEU A 1 74 ? -56.834 -3.960 78.016 1.00 84.75 74 LEU A O 1
ATOM 588 N N . GLU A 1 75 ? -54.734 -3.459 78.634 1.00 85.44 75 GLU A N 1
ATOM 589 C CA . GLU A 1 75 ? -54.985 -3.405 80.083 1.00 85.44 75 GLU A CA 1
ATOM 590 C C . GLU A 1 75 ? -56.132 -2.458 80.470 1.00 85.44 75 GLU A C 1
ATOM 592 O O . GLU A 1 75 ? -56.938 -2.783 81.342 1.00 85.44 75 GLU A O 1
ATOM 597 N N . ALA A 1 76 ? -56.265 -1.305 79.803 1.00 84.94 76 ALA A N 1
ATOM 598 C CA . ALA A 1 76 ? -57.365 -0.376 80.065 1.00 84.94 76 ALA A CA 1
ATOM 599 C C . ALA A 1 76 ? -58.725 -0.948 79.623 1.00 84.94 76 ALA A C 1
ATOM 601 O O . ALA A 1 76 ? -59.722 -0.771 80.328 1.00 84.94 76 ALA A O 1
ATOM 602 N N . CYS A 1 77 ? -58.766 -1.670 78.497 1.00 85.81 77 CYS A N 1
ATOM 603 C CA . CYS A 1 77 ? -59.963 -2.377 78.035 1.00 85.81 77 CYS A CA 1
ATOM 604 C C . CYS A 1 77 ? -60.353 -3.500 79.012 1.00 85.81 77 CYS A C 1
ATOM 606 O O . CYS A 1 77 ? -61.517 -3.622 79.396 1.00 85.81 77 CYS A O 1
ATOM 608 N N . GLU A 1 78 ? -59.379 -4.282 79.486 1.00 86.12 78 GLU A N 1
ATOM 609 C CA . GLU A 1 78 ? -59.613 -5.350 80.466 1.00 86.12 78 GLU A CA 1
ATOM 610 C C . GLU A 1 78 ? -60.087 -4.809 81.815 1.00 86.12 78 GLU A C 1
ATOM 612 O O . GLU A 1 78 ? -61.052 -5.323 82.383 1.00 86.12 78 GLU A O 1
ATOM 617 N N . GLY A 1 79 ? -59.475 -3.723 82.291 1.00 89.12 79 GLY A N 1
ATOM 618 C CA . GLY A 1 79 ? -59.899 -3.032 83.502 1.00 89.12 79 GLY A CA 1
ATOM 619 C C . GLY A 1 79 ? -61.335 -2.507 83.414 1.00 89.12 79 GLY A C 1
ATOM 620 O O . GLY A 1 79 ? -62.069 -2.578 84.400 1.00 89.12 79 GLY A O 1
ATOM 621 N N . GLN A 1 80 ? -61.769 -2.022 82.246 1.00 86.56 80 GLN A N 1
ATOM 622 C CA . GLN A 1 80 ? -63.148 -1.573 82.040 1.00 86.56 80 GLN A CA 1
ATOM 623 C C . GLN A 1 80 ? -64.140 -2.740 81.975 1.00 86.56 80 GLN A C 1
ATOM 625 O O . GLN A 1 80 ? -65.198 -2.663 82.597 1.00 86.56 80 GLN A O 1
ATOM 630 N N . ILE A 1 81 ? -63.791 -3.838 81.297 1.00 87.81 81 ILE A N 1
ATOM 631 C CA . ILE A 1 81 ? -64.604 -5.066 81.290 1.00 87.81 81 ILE A CA 1
ATOM 632 C C . ILE A 1 81 ? -64.803 -5.580 82.721 1.00 87.81 81 ILE A C 1
ATOM 634 O O . ILE A 1 81 ? -65.924 -5.896 83.109 1.00 87.81 81 ILE A O 1
ATOM 638 N N . LEU A 1 82 ? -63.742 -5.602 83.536 1.00 90.62 82 LEU A N 1
ATOM 639 C CA . LEU A 1 82 ? -63.828 -6.010 84.941 1.00 90.62 82 LEU A CA 1
ATOM 640 C C . LEU A 1 82 ? -64.728 -5.083 85.768 1.00 90.62 82 LEU A C 1
ATOM 642 O O . LEU A 1 82 ? -65.472 -5.561 86.622 1.00 90.62 82 LEU A O 1
ATOM 646 N N . LYS A 1 83 ? -64.689 -3.766 85.529 1.00 89.56 83 LYS A N 1
ATOM 647 C CA . LYS A 1 83 ? -65.584 -2.804 86.196 1.00 89.56 83 LYS A CA 1
ATOM 648 C C . LYS A 1 83 ? -67.047 -3.012 85.797 1.00 89.56 83 LYS A C 1
ATOM 650 O O . LYS A 1 83 ? -67.901 -3.028 86.678 1.00 89.56 83 LYS A O 1
ATOM 655 N N . LEU A 1 84 ? -67.327 -3.200 84.507 1.00 88.69 84 LEU A N 1
ATOM 656 C CA . LEU A 1 84 ? -68.680 -3.444 83.998 1.00 88.69 84 LEU A CA 1
ATOM 657 C C . LEU A 1 84 ? -69.239 -4.789 84.490 1.00 88.69 84 LEU A C 1
ATOM 659 O O . LEU A 1 84 ? -70.389 -4.839 84.914 1.00 88.69 84 LEU A O 1
ATOM 663 N N . ASN A 1 85 ? -68.420 -5.847 84.531 1.00 88.75 85 ASN A N 1
ATOM 664 C CA . ASN A 1 85 ? -68.809 -7.139 85.112 1.00 88.75 85 ASN A CA 1
ATOM 665 C C . ASN A 1 85 ? -69.184 -6.997 86.592 1.00 88.75 85 ASN A C 1
ATOM 667 O O . ASN A 1 85 ? -70.265 -7.421 86.984 1.00 88.75 85 ASN A O 1
ATOM 671 N N . LYS A 1 86 ? -68.365 -6.302 87.394 1.00 90.38 86 LYS A N 1
ATOM 672 C CA . LYS A 1 86 ? -68.680 -6.022 88.809 1.00 90.38 86 LYS A CA 1
ATOM 673 C C . LYS A 1 86 ? -69.978 -5.224 88.983 1.00 90.38 86 LYS A C 1
ATOM 675 O O . LYS A 1 86 ? -70.697 -5.421 89.959 1.00 90.38 86 LYS A O 1
ATOM 680 N N . GLN A 1 87 ? -70.287 -4.310 88.060 1.00 85.62 87 GLN A N 1
ATOM 681 C CA . GLN A 1 87 ? -71.538 -3.543 88.087 1.00 85.62 87 GLN A CA 1
ATOM 682 C C . GLN A 1 87 ? -72.761 -4.415 87.775 1.00 85.62 87 GLN A C 1
ATOM 684 O O . GLN A 1 87 ? -73.773 -4.275 88.460 1.00 85.62 87 GLN A O 1
ATOM 689 N N . VAL A 1 88 ? -72.656 -5.341 86.816 1.00 86.38 88 VAL A N 1
ATOM 690 C CA . VAL A 1 88 ? -73.705 -6.334 86.516 1.00 86.38 88 VAL A CA 1
ATOM 691 C C . VAL A 1 88 ? -73.893 -7.303 87.691 1.00 86.38 88 VAL A C 1
ATOM 693 O O . VAL A 1 88 ? -75.011 -7.475 88.166 1.00 86.38 88 VAL A O 1
ATOM 696 N N . GLU A 1 89 ? -72.802 -7.843 88.244 1.00 86.69 89 GLU A N 1
ATOM 697 C CA . GLU A 1 89 ? -72.814 -8.753 89.403 1.00 86.69 89 GLU A CA 1
ATOM 698 C C . GLU A 1 89 ? -73.418 -8.117 90.664 1.00 86.69 89 GLU A C 1
ATOM 700 O O . GLU A 1 89 ? -74.022 -8.806 91.482 1.00 86.69 89 GLU A O 1
ATOM 705 N N . SER A 1 90 ? -73.295 -6.794 90.825 1.00 86.19 90 SER A N 1
ATOM 706 C CA . SER A 1 90 ? -73.857 -6.082 91.978 1.00 86.19 90 SER A CA 1
ATOM 707 C C . SER A 1 90 ? -75.392 -6.024 91.997 1.00 86.19 90 SER A C 1
ATOM 709 O O . SER A 1 90 ? -75.959 -5.642 93.020 1.00 86.19 90 SER A O 1
ATOM 711 N N . GLY A 1 91 ? -76.067 -6.366 90.888 1.00 78.25 91 GLY A N 1
ATOM 712 C CA . GLY A 1 91 ? -77.529 -6.491 90.800 1.00 78.25 91 GLY A CA 1
ATOM 713 C C . GLY A 1 91 ? -78.325 -5.190 90.984 1.00 78.25 91 GLY A C 1
ATOM 714 O O . GLY A 1 91 ? -79.542 -5.232 91.133 1.00 78.25 91 GLY A O 1
ATOM 715 N N . LYS A 1 92 ? -77.663 -4.024 90.998 1.00 77.25 92 LYS A N 1
ATOM 716 C CA . LYS A 1 92 ? -78.286 -2.708 91.262 1.00 77.25 92 LYS A CA 1
ATOM 717 C C . LYS A 1 92 ? -78.837 -2.000 90.014 1.00 77.25 92 LYS A C 1
ATOM 719 O O . LYS A 1 92 ? -79.400 -0.916 90.144 1.00 77.25 92 LYS A O 1
ATOM 724 N N . LEU A 1 93 ? -78.647 -2.566 88.820 1.00 79.62 93 LEU A N 1
ATOM 725 C CA . LEU A 1 93 ? -79.038 -1.959 87.542 1.00 79.62 93 LEU A CA 1
ATOM 726 C C . LEU A 1 93 ? -80.464 -2.350 87.140 1.00 79.62 93 LEU A C 1
ATOM 728 O O . LEU A 1 93 ? -80.938 -3.442 87.444 1.00 79.62 93 LEU A O 1
ATOM 732 N N . LYS A 1 94 ? -81.153 -1.470 86.409 1.00 84.06 94 LYS A N 1
ATOM 733 C CA . LYS A 1 94 ? -82.445 -1.817 85.796 1.00 84.06 94 LYS A CA 1
ATOM 734 C C . LYS A 1 94 ? -82.213 -2.795 84.635 1.00 84.06 94 LYS A C 1
ATOM 736 O O . LYS A 1 94 ? -81.229 -2.666 83.916 1.00 84.06 94 LYS A O 1
ATOM 741 N N . LEU A 1 95 ? -83.163 -3.696 84.366 1.00 79.94 95 LEU A N 1
ATOM 742 C CA . LEU A 1 95 ? -83.101 -4.706 83.283 1.00 79.94 95 LEU A CA 1
ATOM 743 C C . LEU A 1 95 ? -82.664 -4.160 81.904 1.00 79.94 95 LEU A C 1
ATOM 745 O O . LEU A 1 95 ? -82.011 -4.854 81.128 1.00 79.94 95 LEU A O 1
ATOM 749 N N . VAL A 1 96 ? -83.030 -2.918 81.573 1.00 86.19 96 VAL A N 1
ATOM 750 C CA . VAL A 1 96 ? -82.627 -2.258 80.316 1.00 86.19 96 VAL A CA 1
ATOM 751 C C . VAL A 1 96 ? -81.149 -1.848 80.340 1.00 86.19 96 VAL A C 1
ATOM 753 O O . VAL A 1 96 ? -80.447 -1.991 79.340 1.00 86.19 96 VAL A O 1
ATOM 756 N N . GLU A 1 97 ? -80.671 -1.353 81.480 1.00 84.69 97 GLU A N 1
ATOM 757 C CA . GLU A 1 97 ? -79.283 -0.933 81.689 1.00 84.69 97 GLU A CA 1
ATOM 758 C C . GLU A 1 97 ? -78.349 -2.144 81.748 1.00 84.69 97 GLU A C 1
ATOM 760 O O . GLU A 1 97 ? -77.296 -2.116 81.125 1.00 84.69 97 GLU A O 1
ATOM 765 N N . GLU A 1 98 ? -78.768 -3.237 82.390 1.00 84.81 98 GLU A N 1
ATOM 766 C CA . GLU A 1 98 ? -78.033 -4.507 82.426 1.00 84.81 98 GLU A CA 1
ATOM 767 C C . GLU A 1 98 ? -77.839 -5.104 81.024 1.00 84.81 98 GLU A C 1
ATOM 769 O O . GLU A 1 98 ? -76.740 -5.504 80.641 1.00 84.81 98 GLU A O 1
ATOM 774 N N . LYS A 1 99 ? -78.886 -5.095 80.189 1.00 87.62 99 LYS A N 1
ATOM 775 C CA . LYS A 1 99 ? -78.756 -5.511 78.783 1.00 87.62 99 LYS A CA 1
ATOM 776 C C . LYS A 1 99 ? -77.777 -4.628 78.008 1.00 87.62 99 LYS A C 1
ATOM 778 O O . LYS A 1 99 ? -77.051 -5.129 77.150 1.00 87.62 99 LYS A O 1
ATOM 783 N N . ARG A 1 100 ? -77.743 -3.325 78.299 1.00 87.94 100 ARG A N 1
ATOM 784 C CA . ARG A 1 100 ? -76.826 -2.374 77.658 1.00 87.94 100 ARG A CA 1
ATOM 785 C C . ARG A 1 100 ? -75.378 -2.589 78.105 1.00 87.94 100 ARG A C 1
ATOM 787 O O . ARG A 1 100 ? -74.499 -2.614 77.247 1.00 87.94 100 ARG A O 1
ATOM 794 N N . THR A 1 101 ? -75.125 -2.796 79.396 1.00 86.69 101 THR A N 1
ATOM 795 C CA . THR A 1 101 ? -73.777 -3.076 79.919 1.00 86.69 101 THR A CA 1
ATOM 796 C C . THR A 1 101 ? -73.263 -4.441 79.461 1.00 86.69 101 THR A C 1
ATOM 798 O O . THR A 1 101 ? -72.096 -4.550 79.099 1.00 86.69 101 THR A O 1
ATOM 801 N N . LEU A 1 102 ? -74.118 -5.465 79.364 1.00 86.88 102 LEU A N 1
ATOM 802 C CA . LEU A 1 102 ? -73.758 -6.763 78.773 1.00 86.88 102 LEU A CA 1
ATOM 803 C C . LEU A 1 102 ? -73.428 -6.657 77.277 1.00 86.88 102 LEU A C 1
ATOM 805 O O . LEU A 1 102 ? -72.476 -7.286 76.803 1.00 86.88 102 LEU A O 1
ATOM 809 N N . ALA A 1 103 ? -74.172 -5.840 76.524 1.00 89.06 103 ALA A N 1
ATOM 810 C CA . ALA A 1 103 ? -73.839 -5.547 75.132 1.00 89.06 103 ALA A CA 1
ATOM 811 C C . ALA A 1 103 ? -72.473 -4.847 75.019 1.00 89.06 103 ALA A C 1
ATOM 813 O O . ALA A 1 103 ? -71.678 -5.206 74.152 1.00 89.06 103 ALA A O 1
ATOM 814 N N . GLU A 1 104 ? -72.168 -3.918 75.929 1.00 88.69 104 GLU A N 1
ATOM 815 C CA . GLU A 1 104 ? -70.875 -3.231 76.013 1.00 88.69 104 GLU A CA 1
ATOM 816 C C . GLU A 1 104 ? -69.724 -4.178 76.405 1.00 88.69 104 GLU A C 1
ATOM 818 O O . GLU A 1 104 ? -68.667 -4.172 75.782 1.00 88.69 104 GLU A O 1
ATOM 823 N N . ILE A 1 105 ? -69.929 -5.091 77.357 1.00 88.62 105 ILE A N 1
ATOM 824 C CA . ILE A 1 105 ? -68.949 -6.140 77.688 1.00 88.62 105 ILE A CA 1
ATOM 825 C C . ILE A 1 105 ? -68.675 -7.026 76.465 1.00 88.62 105 ILE A C 1
ATOM 827 O O . ILE A 1 105 ? -67.521 -7.357 76.178 1.00 88.62 105 ILE A O 1
ATOM 831 N N . SER A 1 106 ? -69.714 -7.392 75.707 1.00 90.25 106 SER A N 1
ATOM 832 C CA . SER A 1 106 ? -69.561 -8.185 74.484 1.00 90.25 106 SER A CA 1
ATOM 833 C C . SER A 1 106 ? -68.762 -7.441 73.409 1.00 90.25 106 SER A C 1
ATOM 835 O O . SER A 1 106 ? -67.888 -8.039 72.774 1.00 90.25 106 SER A O 1
ATOM 837 N N . THR A 1 107 ? -69.010 -6.142 73.202 1.00 88.50 107 THR A N 1
ATOM 838 C CA . THR A 1 107 ? -68.258 -5.335 72.225 1.00 88.50 107 THR A CA 1
ATOM 839 C C . THR A 1 107 ? -66.802 -5.141 72.649 1.00 88.50 107 THR A C 1
ATOM 841 O O . THR A 1 107 ? -65.910 -5.314 71.816 1.00 88.50 107 THR A O 1
ATOM 844 N N . LEU A 1 108 ? -66.535 -4.891 73.934 1.00 86.94 108 LEU A N 1
ATOM 845 C CA . LEU A 1 108 ? -65.176 -4.773 74.479 1.00 86.94 108 LEU A CA 1
ATOM 846 C C . LEU A 1 108 ? -64.409 -6.103 74.461 1.00 86.94 108 LEU A C 1
ATOM 848 O O . LEU A 1 108 ? -63.217 -6.150 74.170 1.00 86.94 108 LEU A O 1
ATOM 852 N N . THR A 1 109 ? -65.087 -7.226 74.692 1.00 86.12 109 THR A N 1
ATOM 853 C CA . THR A 1 109 ? -64.451 -8.548 74.589 1.00 86.12 109 THR A CA 1
ATOM 854 C C . THR A 1 109 ? -64.077 -8.871 73.141 1.00 86.12 109 THR A C 1
ATOM 856 O O . THR A 1 109 ? -63.015 -9.437 72.882 1.00 86.12 109 THR A O 1
ATOM 859 N N . LYS A 1 110 ? -64.906 -8.466 72.170 1.00 87.62 110 LYS A N 1
ATOM 860 C CA . LYS A 1 110 ? -64.586 -8.595 70.740 1.00 87.62 110 LYS A CA 1
ATOM 861 C C . LYS A 1 110 ? -63.418 -7.691 70.330 1.00 87.62 110 LYS A C 1
ATOM 863 O O . LYS A 1 110 ? -62.591 -8.131 69.533 1.00 87.62 110 LYS A O 1
ATOM 868 N N . SER A 1 111 ? -63.303 -6.486 70.901 1.00 85.94 111 SER A N 1
ATOM 869 C CA . SER A 1 111 ? -62.194 -5.568 70.605 1.00 85.94 111 SER A CA 1
ATOM 870 C C . SER A 1 111 ? -60.838 -6.050 71.143 1.00 85.94 111 SER A C 1
ATOM 872 O O . SER A 1 111 ? -59.816 -5.677 70.571 1.00 85.94 111 SER A O 1
ATOM 874 N N . LYS A 1 112 ? -60.786 -6.962 72.135 1.00 85.62 112 LYS A N 1
ATOM 875 C CA . LYS A 1 112 ? -59.529 -7.603 72.595 1.00 85.62 112 LYS A CA 1
ATOM 876 C C . LYS A 1 112 ? -58.714 -8.230 71.457 1.00 85.62 112 LYS A C 1
ATOM 878 O O . LYS A 1 112 ? -57.502 -8.045 71.396 1.00 85.62 112 LYS A O 1
ATOM 883 N N . LYS A 1 113 ? -59.379 -8.916 70.519 1.00 84.88 113 LYS A N 1
ATOM 884 C CA . LYS A 1 113 ? -58.728 -9.532 69.344 1.00 84.88 113 LYS A CA 1
ATOM 885 C C . LYS A 1 113 ? -58.091 -8.495 68.408 1.00 84.88 113 LYS A C 1
ATOM 887 O O . LYS A 1 113 ? -57.147 -8.804 67.691 1.00 84.88 113 LYS A O 1
ATOM 892 N N . SER A 1 114 ? -58.587 -7.259 68.411 1.00 86.06 114 SER A N 1
ATOM 893 C CA . SER A 1 114 ? -58.013 -6.170 67.618 1.00 86.06 114 SER A CA 1
ATOM 894 C C . SER A 1 114 ? -56.704 -5.633 68.215 1.00 86.06 114 SER A C 1
ATOM 896 O O . SER A 1 114 ? -55.872 -5.144 67.459 1.00 86.06 114 SER A O 1
ATOM 898 N N . TYR A 1 115 ? -56.465 -5.776 69.527 1.00 87.38 115 TYR A N 1
ATOM 899 C CA . TYR A 1 115 ? -55.187 -5.399 70.155 1.00 87.38 115 TYR A CA 1
ATOM 900 C C . TYR A 1 115 ? -54.065 -6.407 69.882 1.00 87.38 115 TYR A C 1
ATOM 902 O O . TYR A 1 115 ? -52.924 -5.995 69.695 1.00 87.38 115 TYR A O 1
ATOM 910 N N . THR A 1 116 ? -54.364 -7.710 69.812 1.00 86.50 116 THR A N 1
ATOM 911 C CA . THR A 1 116 ? -53.358 -8.710 69.407 1.00 86.50 116 THR A CA 1
ATOM 912 C C . THR A 1 116 ? -52.933 -8.474 67.958 1.00 86.50 116 THR A C 1
ATOM 914 O O . THR A 1 116 ? -51.745 -8.424 67.662 1.00 86.50 116 THR A O 1
ATOM 917 N N . LEU A 1 117 ? -53.902 -8.185 67.080 1.00 87.94 117 LEU A N 1
ATOM 918 C CA . LEU A 1 117 ? -53.635 -7.790 65.698 1.00 87.94 117 LEU A CA 1
ATOM 919 C C . LEU A 1 117 ? -52.793 -6.500 65.618 1.00 87.94 117 LEU A C 1
ATOM 921 O O . LEU A 1 117 ? -51.878 -6.410 64.804 1.00 87.94 117 LEU A O 1
ATOM 925 N N . LEU A 1 118 ? -53.057 -5.512 66.484 1.00 89.06 118 LEU A N 1
ATOM 926 C CA . LEU A 1 118 ? -52.257 -4.286 66.584 1.00 89.06 118 LEU A CA 1
ATOM 927 C C . LEU A 1 118 ? -50.792 -4.583 66.950 1.00 89.06 118 LEU A C 1
ATOM 929 O O . LEU A 1 118 ? -49.882 -4.019 66.343 1.00 89.06 118 LEU A O 1
ATOM 933 N N . GLN A 1 119 ? -50.564 -5.476 67.917 1.00 89.56 119 GLN A N 1
ATOM 934 C CA . GLN A 1 119 ? -49.225 -5.890 68.338 1.00 89.56 119 GLN A CA 1
ATOM 935 C C . GLN A 1 119 ? -48.479 -6.633 67.219 1.00 89.56 119 GLN A C 1
ATOM 937 O O . GLN A 1 119 ? -47.299 -6.361 66.988 1.00 89.56 119 GLN A O 1
ATOM 942 N N . ASP A 1 120 ? -49.168 -7.500 66.474 1.00 90.38 120 ASP A N 1
ATOM 943 C CA . ASP A 1 120 ? -48.599 -8.192 65.312 1.00 90.38 120 ASP A CA 1
ATOM 944 C C . ASP A 1 120 ? -48.208 -7.206 64.199 1.00 90.38 120 ASP A C 1
ATOM 946 O O . ASP A 1 120 ? -47.120 -7.308 63.623 1.00 90.38 120 ASP A O 1
ATOM 950 N N . HIS A 1 121 ? -49.048 -6.198 63.926 1.00 90.75 121 HIS A N 1
ATOM 951 C CA . HIS A 1 121 ? -48.719 -5.128 62.980 1.00 90.75 121 HIS A CA 1
ATOM 952 C C . HIS A 1 121 ? -47.521 -4.293 63.437 1.00 90.75 121 HIS A C 1
ATOM 954 O O . HIS A 1 121 ? -46.658 -3.989 62.614 1.00 90.75 121 HIS A O 1
ATOM 960 N N . GLN A 1 122 ? -47.435 -3.952 64.726 1.00 91.44 122 GLN A N 1
ATOM 961 C CA . GLN A 1 122 ? -46.309 -3.200 65.282 1.00 91.44 122 GLN A CA 1
ATOM 962 C C . GLN A 1 122 ? -44.995 -3.984 65.150 1.00 91.44 122 GLN A C 1
ATOM 964 O O . GLN A 1 122 ? -44.008 -3.450 64.647 1.00 91.44 122 GLN A O 1
ATOM 969 N N . ARG A 1 123 ? -45.005 -5.279 65.493 1.00 93.19 123 ARG A N 1
ATOM 970 C CA . ARG A 1 123 ? -43.840 -6.161 65.331 1.00 93.19 123 ARG A CA 1
ATOM 971 C C . ARG A 1 123 ? -43.409 -6.277 63.868 1.00 93.19 123 ARG A C 1
ATOM 973 O O . ARG A 1 123 ? -42.218 -6.229 63.577 1.00 93.19 123 ARG A O 1
ATOM 980 N N . ALA A 1 124 ? -44.362 -6.399 62.943 1.00 92.88 124 ALA A N 1
ATOM 981 C CA . ALA A 1 124 ? -44.064 -6.440 61.512 1.00 92.88 124 ALA A CA 1
ATOM 982 C C . ALA A 1 124 ? -43.496 -5.108 60.983 1.00 92.88 124 ALA A C 1
ATOM 984 O O . ALA A 1 124 ? -42.651 -5.114 60.096 1.00 92.88 124 ALA A O 1
ATOM 985 N N . ILE A 1 125 ? -43.939 -3.970 61.526 1.00 94.88 125 ILE A N 1
ATOM 986 C CA . ILE A 1 125 ? -43.421 -2.636 61.191 1.00 94.88 125 ILE A CA 1
ATOM 987 C C . ILE A 1 125 ? -41.985 -2.456 61.685 1.00 94.88 125 ILE A C 1
ATOM 989 O O . ILE A 1 125 ? -41.157 -1.945 60.935 1.00 94.88 125 ILE A O 1
ATOM 993 N N . GLU A 1 126 ? -41.682 -2.852 62.925 1.00 94.88 126 GLU A N 1
ATOM 994 C CA . GLU A 1 126 ? -40.310 -2.821 63.447 1.00 94.88 126 GLU A CA 1
ATOM 995 C C . GLU A 1 126 ? -39.380 -3.692 62.589 1.00 94.88 126 GLU A C 1
ATOM 997 O O . GLU A 1 126 ? -38.332 -3.212 62.161 1.00 94.88 126 GLU A O 1
ATOM 1002 N N . ALA A 1 127 ? -39.808 -4.909 62.233 1.00 94.62 127 ALA A N 1
ATOM 1003 C CA . ALA A 1 127 ? -39.040 -5.798 61.361 1.00 94.62 127 ALA A CA 1
ATOM 1004 C C . ALA A 1 127 ? -38.786 -5.193 59.963 1.00 94.62 127 ALA A C 1
ATOM 1006 O O . ALA A 1 127 ? -37.654 -5.216 59.478 1.00 94.62 127 ALA A O 1
ATOM 1007 N N . ASP A 1 128 ? -39.804 -4.595 59.328 1.00 93.94 128 ASP A N 1
ATOM 1008 C CA . ASP A 1 128 ? -39.650 -3.923 58.027 1.00 93.94 128 ASP A CA 1
ATOM 1009 C C . ASP A 1 128 ? -38.709 -2.700 58.134 1.00 93.94 128 ASP A C 1
ATOM 1011 O O . ASP A 1 128 ? -37.905 -2.455 57.231 1.00 93.94 128 ASP A O 1
ATOM 1015 N N . LYS A 1 129 ? -38.757 -1.931 59.235 1.00 94.94 129 LYS A N 1
ATOM 1016 C CA . LYS A 1 129 ? -37.837 -0.799 59.477 1.00 94.94 129 LYS A CA 1
ATOM 1017 C C . LYS A 1 129 ? -36.391 -1.264 59.635 1.00 94.94 129 LYS A C 1
ATOM 1019 O O . LYS A 1 129 ? -35.502 -0.656 59.040 1.00 94.94 129 LYS A O 1
ATOM 1024 N N . GLU A 1 130 ? -36.157 -2.313 60.418 1.00 95.44 130 GLU A N 1
ATOM 1025 C CA . GLU A 1 130 ? -34.825 -2.900 60.600 1.00 95.44 130 GLU A CA 1
ATOM 1026 C C . GLU A 1 130 ? -34.268 -3.404 59.264 1.00 95.44 130 GLU A C 1
ATOM 1028 O O . GLU A 1 130 ? -33.141 -3.061 58.898 1.00 95.44 130 GLU A O 1
ATOM 1033 N N . ALA A 1 131 ? -35.085 -4.112 58.476 1.00 93.81 131 ALA A N 1
ATOM 1034 C CA . ALA A 1 131 ? -34.712 -4.560 57.136 1.00 93.81 131 ALA A CA 1
ATOM 1035 C C . ALA A 1 131 ? -34.353 -3.386 56.204 1.00 93.81 131 ALA A C 1
ATOM 1037 O O . ALA A 1 131 ? -33.357 -3.452 55.485 1.00 93.81 131 ALA A O 1
ATOM 1038 N N . ILE A 1 132 ? -35.110 -2.281 56.244 1.00 94.12 132 ILE A N 1
ATOM 1039 C CA . ILE A 1 132 ? -34.816 -1.062 55.471 1.00 94.12 132 ILE A CA 1
ATOM 1040 C C . ILE A 1 132 ? -33.479 -0.437 55.885 1.00 94.12 132 ILE A C 1
ATOM 1042 O O . ILE A 1 132 ? -32.719 -0.011 55.015 1.00 94.12 132 ILE A O 1
ATOM 1046 N N . ILE A 1 133 ? -33.192 -0.350 57.187 1.00 93.56 133 ILE A N 1
ATOM 1047 C CA . ILE A 1 133 ? -31.939 0.230 57.695 1.00 93.56 133 ILE A CA 1
ATOM 1048 C C . ILE A 1 133 ? -30.745 -0.610 57.236 1.00 93.56 133 ILE A C 1
ATOM 1050 O O . ILE A 1 133 ? -29.792 -0.059 56.684 1.00 93.56 133 ILE A O 1
ATOM 1054 N N . LEU A 1 134 ? -30.826 -1.935 57.393 1.00 91.75 134 LEU A N 1
ATOM 1055 C CA . LEU A 1 134 ? -29.783 -2.855 56.940 1.00 91.75 134 LEU A CA 1
ATOM 1056 C C . LEU A 1 134 ? -29.554 -2.736 55.429 1.00 91.75 134 LEU A C 1
ATOM 1058 O O . LEU A 1 134 ? -28.417 -2.599 54.980 1.00 91.75 134 LEU A O 1
ATOM 1062 N N . LEU A 1 135 ? -30.627 -2.716 54.637 1.00 90.94 135 LEU A N 1
ATOM 1063 C CA . LEU A 1 135 ? -30.524 -2.640 53.183 1.00 90.94 135 LEU A CA 1
ATOM 1064 C C . LEU A 1 135 ? -29.920 -1.306 52.714 1.00 90.94 135 LEU A C 1
ATOM 1066 O O . LEU A 1 135 ? -29.085 -1.307 51.810 1.00 90.94 135 LEU A O 1
ATOM 1070 N N . LYS A 1 136 ? -30.262 -0.183 53.364 1.00 90.56 136 LYS A N 1
ATOM 1071 C CA . LYS A 1 136 ? -29.631 1.125 53.110 1.00 90.56 136 LYS A CA 1
ATOM 1072 C C . LYS A 1 136 ? -28.138 1.118 53.433 1.00 90.56 136 LYS A C 1
ATOM 1074 O O . LYS A 1 136 ? -27.348 1.543 52.598 1.00 90.56 136 LYS A O 1
ATOM 1079 N N . ALA A 1 137 ? -27.742 0.551 54.571 1.00 89.62 137 ALA A N 1
ATOM 1080 C CA . ALA A 1 137 ? -26.329 0.449 54.935 1.00 89.62 137 ALA A CA 1
ATOM 1081 C C . ALA A 1 137 ? -25.513 -0.335 53.885 1.00 89.62 137 ALA A C 1
ATOM 1083 O O . ALA A 1 137 ? -24.406 0.063 53.532 1.00 89.62 137 ALA A O 1
ATOM 1084 N N . THR A 1 138 ? -26.080 -1.403 53.307 1.00 86.44 138 THR A N 1
ATOM 1085 C CA . THR A 1 138 ? -25.420 -2.167 52.225 1.00 86.44 138 THR A CA 1
ATOM 1086 C C . THR A 1 138 ? -25.382 -1.464 50.865 1.00 86.44 138 THR A C 1
ATOM 1088 O O . THR A 1 138 ? -24.705 -1.949 49.958 1.00 86.44 138 THR A O 1
ATOM 1091 N N . LEU A 1 139 ? -26.154 -0.390 50.684 1.00 84.81 139 LEU A N 1
ATOM 1092 C CA . LEU A 1 139 ? -26.191 0.434 49.471 1.00 84.81 139 LEU A CA 1
ATOM 1093 C C . LEU A 1 139 ? -25.174 1.580 49.541 1.00 84.81 139 LEU A C 1
ATOM 1095 O O . LEU A 1 139 ? -24.597 1.935 48.513 1.00 84.81 139 LEU A O 1
ATOM 1099 N N . ASP A 1 140 ? -24.953 2.131 50.736 1.00 78.69 140 ASP A N 1
ATOM 1100 C CA . ASP A 1 140 ? -24.005 3.226 50.973 1.00 78.69 140 ASP A CA 1
ATOM 1101 C C . ASP A 1 140 ? -22.547 2.740 51.052 1.00 78.69 140 ASP A C 1
ATOM 1103 O O . ASP A 1 140 ? -21.633 3.480 50.703 1.00 78.69 140 ASP A O 1
ATOM 1107 N N . ALA A 1 141 ? -22.321 1.477 51.431 1.00 73.31 141 ALA A N 1
ATOM 1108 C CA . ALA A 1 141 ? -20.990 0.866 51.502 1.00 73.31 141 ALA A CA 1
ATOM 1109 C C . ALA A 1 141 ? -20.381 0.465 50.134 1.00 73.31 141 ALA A C 1
ATOM 1111 O O . ALA A 1 141 ? -19.263 -0.048 50.090 1.00 73.31 141 ALA A O 1
ATOM 1112 N N . ASP A 1 142 ? -21.081 0.676 49.012 1.00 67.69 142 ASP A N 1
ATOM 1113 C CA . ASP A 1 142 ? -20.625 0.308 47.657 1.00 67.69 142 ASP A CA 1
ATOM 1114 C C . ASP A 1 142 ? -19.587 1.318 47.079 1.00 67.69 142 ASP A C 1
ATOM 1116 O O . ASP A 1 142 ? -19.736 1.835 45.968 1.00 67.69 142 ASP A O 1
ATOM 1120 N N . ASP A 1 143 ? -18.487 1.584 47.800 1.00 71.44 143 ASP A N 1
ATOM 1121 C CA . ASP A 1 143 ? -17.319 2.352 47.299 1.00 71.44 143 ASP A CA 1
ATOM 1122 C C . ASP A 1 143 ? -16.615 1.658 46.118 1.00 71.44 143 ASP A C 1
ATOM 1124 O O . ASP A 1 143 ? -15.922 2.287 45.312 1.00 71.44 143 ASP A O 1
ATOM 1128 N N . PHE A 1 144 ? -16.869 0.358 45.956 1.00 77.06 144 PHE A N 1
ATOM 1129 C CA . PHE A 1 144 ? -16.374 -0.468 44.861 1.00 77.06 144 PHE A CA 1
ATOM 1130 C C . PHE A 1 144 ? -16.725 0.097 43.475 1.00 77.06 144 PHE A C 1
ATOM 1132 O O . PHE A 1 144 ? -15.948 -0.054 42.538 1.00 77.06 144 PHE A O 1
ATOM 1139 N N . TYR A 1 145 ? -17.864 0.789 43.325 1.00 79.25 145 TYR A N 1
ATOM 1140 C CA . TYR A 1 145 ? -18.251 1.377 42.038 1.00 79.25 145 TYR A CA 1
ATOM 1141 C C . TYR A 1 145 ? -17.319 2.516 41.605 1.00 79.25 145 TYR A C 1
ATOM 1143 O O . TYR A 1 145 ? -16.982 2.609 40.426 1.00 79.25 145 TYR A O 1
ATOM 1151 N N . LYS A 1 146 ? -16.898 3.378 42.542 1.00 83.75 146 LYS A N 1
ATOM 1152 C CA . LYS A 1 146 ? -15.984 4.489 42.235 1.00 83.75 146 LYS A CA 1
ATOM 1153 C C . LYS A 1 146 ? -14.625 3.948 41.813 1.00 83.75 146 LYS A C 1
ATOM 1155 O O . LYS A 1 146 ? -14.157 4.294 40.738 1.00 83.75 146 LYS A O 1
ATOM 1160 N N . LEU A 1 147 ? -14.083 3.008 42.589 1.00 87.75 147 LEU A N 1
ATOM 1161 C CA . LEU A 1 147 ? -12.810 2.356 42.283 1.00 87.75 147 LEU A CA 1
ATOM 1162 C C . LEU A 1 147 ? -12.831 1.690 40.896 1.00 87.75 147 LEU A C 1
ATOM 1164 O O . LEU A 1 147 ? -11.933 1.901 40.087 1.00 87.75 147 LEU A O 1
ATOM 1168 N N . LEU A 1 148 ? -13.901 0.952 40.587 1.00 89.06 148 LEU A N 1
ATOM 1169 C CA . LEU A 1 148 ? -14.074 0.289 39.294 1.00 89.06 148 LEU A CA 1
ATOM 1170 C C . LEU A 1 148 ? -14.236 1.286 38.133 1.00 89.06 148 LEU A C 1
ATOM 1172 O O . LEU A 1 148 ? -13.842 0.999 37.003 1.00 89.06 148 LEU A O 1
ATOM 1176 N N . SER A 1 149 ? -14.842 2.448 38.388 1.00 90.25 149 SER A N 1
ATOM 1177 C CA . SER A 1 149 ? -14.953 3.535 37.413 1.00 90.25 149 SER A CA 1
ATOM 1178 C C . SER A 1 149 ? -13.608 4.226 37.176 1.00 90.25 149 SER A C 1
ATOM 1180 O O . SER A 1 149 ? -13.295 4.553 36.033 1.00 90.25 149 SER A O 1
ATOM 1182 N N . ASP A 1 150 ? -12.812 4.433 38.222 1.00 92.81 150 ASP A N 1
ATOM 1183 C CA . ASP A 1 150 ? -11.492 5.061 38.130 1.00 92.81 150 ASP A CA 1
ATOM 1184 C C . ASP A 1 150 ? -10.499 4.155 37.387 1.00 92.81 150 ASP A C 1
ATOM 1186 O O . ASP A 1 150 ? -9.811 4.615 36.471 1.00 92.81 150 ASP A O 1
ATOM 1190 N N . GLU A 1 151 ? -10.492 2.849 37.689 1.00 91.75 151 GLU A N 1
ATOM 1191 C CA . GLU A 1 151 ? -9.717 1.851 36.938 1.00 91.75 151 GLU A CA 1
ATOM 1192 C C . GLU A 1 151 ? -10.121 1.812 35.459 1.00 91.75 151 GLU A C 1
ATOM 1194 O O . GLU A 1 151 ? -9.258 1.795 34.579 1.00 91.75 151 GLU A O 1
ATOM 1199 N N . TYR A 1 152 ? -11.428 1.847 35.173 1.00 94.56 152 TYR A N 1
ATOM 1200 C CA . TYR A 1 152 ? -11.939 1.884 33.803 1.00 94.56 152 TYR A CA 1
ATOM 1201 C C . TYR A 1 152 ? -11.458 3.132 33.054 1.00 94.56 152 TYR A C 1
ATOM 1203 O O . TYR A 1 152 ? -10.940 3.021 31.944 1.00 94.56 152 TYR A O 1
ATOM 1211 N N . ASN A 1 153 ? -11.583 4.314 33.662 1.00 94.75 153 ASN A N 1
ATOM 1212 C CA . ASN A 1 153 ? -11.157 5.573 33.052 1.00 94.75 153 ASN A CA 1
ATOM 1213 C C . ASN A 1 153 ? -9.641 5.603 32.804 1.00 94.75 153 ASN A C 1
ATOM 1215 O O . ASN A 1 153 ? -9.200 6.058 31.748 1.00 94.75 153 ASN A O 1
ATOM 1219 N N . SER A 1 154 ? -8.844 5.069 33.737 1.00 95.25 154 SER A N 1
ATOM 1220 C CA . SER A 1 154 ? -7.390 4.952 33.578 1.00 95.25 154 SER A CA 1
ATOM 1221 C C . SER A 1 154 ? -7.013 4.029 32.415 1.00 95.25 154 SER A C 1
ATOM 1223 O O . SER A 1 154 ? -6.230 4.419 31.545 1.00 95.25 154 SER A O 1
ATOM 1225 N N . LEU A 1 155 ? -7.610 2.832 32.341 1.00 94.88 155 LEU A N 1
ATOM 1226 C CA . LEU A 1 155 ? -7.372 1.899 31.233 1.00 94.88 155 LEU A CA 1
ATOM 1227 C C . LEU A 1 155 ? -7.830 2.472 29.890 1.00 94.88 155 LEU A C 1
ATOM 1229 O O . LEU A 1 155 ? -7.155 2.281 28.878 1.00 94.88 155 LEU A O 1
ATOM 1233 N N . GLN A 1 156 ? -8.962 3.176 29.872 1.00 94.94 156 GLN A N 1
ATOM 1234 C CA . GLN A 1 156 ? -9.475 3.818 28.669 1.00 94.94 156 GLN A CA 1
ATOM 1235 C C . GLN A 1 156 ? -8.500 4.889 28.160 1.00 94.94 156 GLN A C 1
ATOM 1237 O O . GLN A 1 156 ? -8.169 4.879 26.976 1.00 94.94 156 GLN A O 1
ATOM 1242 N N . SER A 1 157 ? -7.957 5.730 29.051 1.00 96.12 157 SER A N 1
ATOM 1243 C CA . SER A 1 157 ? -6.936 6.727 28.689 1.00 96.12 157 SER A CA 1
ATOM 1244 C C . SER A 1 157 ? -5.704 6.080 28.053 1.00 96.12 157 SER A C 1
ATOM 1246 O O . SER A 1 157 ? -5.250 6.524 27.000 1.00 96.12 157 SER A O 1
ATOM 1248 N N . GLN A 1 158 ? -5.206 4.977 28.626 1.00 93.75 158 GLN A N 1
ATOM 1249 C CA . GLN A 1 158 ? -4.059 4.246 28.072 1.00 93.75 158 GLN A CA 1
ATOM 1250 C C . GLN A 1 158 ? -4.354 3.690 26.669 1.00 93.75 158 GLN A C 1
ATOM 1252 O O . GLN A 1 158 ? -3.518 3.773 25.768 1.00 93.75 158 GLN A O 1
ATOM 1257 N N . VAL A 1 159 ? -5.554 3.139 26.447 1.00 94.56 159 VAL A N 1
ATOM 1258 C CA . VAL A 1 159 ? -5.963 2.648 25.120 1.00 94.56 159 VAL A CA 1
ATOM 1259 C C . VAL A 1 159 ? -6.047 3.786 24.104 1.00 94.56 159 VAL A C 1
ATOM 1261 O O . VAL A 1 159 ? -5.656 3.594 22.944 1.00 94.56 159 VAL A O 1
ATOM 1264 N N . ASP A 1 160 ? -6.535 4.953 24.517 1.00 95.06 160 ASP A N 1
ATOM 1265 C CA . ASP A 1 160 ? -6.671 6.124 23.655 1.00 95.06 160 ASP A CA 1
ATOM 1266 C C . ASP A 1 160 ? -5.307 6.731 23.303 1.00 95.06 160 ASP A C 1
ATOM 1268 O O . ASP A 1 160 ? -5.074 7.073 22.144 1.00 95.06 160 ASP A O 1
ATOM 1272 N N . GLU A 1 161 ? -4.369 6.792 24.249 1.00 94.31 161 GLU A N 1
ATOM 1273 C CA . GLU A 1 161 ? -2.985 7.228 24.014 1.00 94.31 161 GLU A CA 1
ATOM 1274 C C . GLU A 1 161 ? -2.253 6.315 23.025 1.00 94.31 161 GLU A C 1
ATOM 1276 O O . GLU A 1 161 ? -1.696 6.797 22.034 1.00 94.31 161 GLU A O 1
ATOM 1281 N N . ILE A 1 162 ? -2.322 4.992 23.222 1.00 91.81 162 ILE A N 1
ATOM 1282 C CA . ILE A 1 162 ? -1.711 4.026 22.294 1.00 91.81 162 ILE A CA 1
ATOM 1283 C C . ILE A 1 162 ? -2.355 4.136 20.905 1.00 91.81 162 ILE A C 1
ATOM 1285 O O . ILE A 1 162 ? -1.677 4.019 19.883 1.00 91.81 162 ILE A O 1
ATOM 1289 N N . SER A 1 163 ? -3.669 4.370 20.845 1.00 91.62 163 SER A N 1
ATOM 1290 C CA . SER A 1 163 ? -4.371 4.526 19.568 1.00 91.62 163 SER A CA 1
ATOM 1291 C C . SER A 1 163 ? -3.949 5.802 18.842 1.00 91.62 163 SER A C 1
ATOM 1293 O O . SER A 1 163 ? -3.616 5.720 17.663 1.00 91.62 163 SER A O 1
ATOM 1295 N N . LYS A 1 164 ? -3.845 6.939 19.543 1.00 94.38 164 LYS A N 1
ATOM 1296 C CA . LYS A 1 164 ? -3.335 8.198 18.974 1.00 94.38 164 LYS A CA 1
ATOM 1297 C C . LYS A 1 164 ? -1.916 8.043 18.427 1.00 94.38 164 LYS A C 1
ATOM 1299 O O . LYS A 1 164 ? -1.666 8.420 17.285 1.00 94.38 164 LYS A O 1
ATOM 1304 N N . ALA A 1 165 ? -1.013 7.428 19.193 1.00 90.00 165 ALA A N 1
ATOM 1305 C CA . ALA A 1 165 ? 0.364 7.192 18.755 1.00 90.00 165 ALA A CA 1
ATOM 1306 C C . ALA A 1 165 ? 0.425 6.324 17.484 1.00 90.00 165 ALA A C 1
ATOM 1308 O O . ALA A 1 165 ? 1.196 6.602 16.561 1.00 90.00 165 ALA A O 1
ATOM 1309 N N . LYS A 1 166 ? -0.428 5.295 17.399 1.00 88.31 166 LYS A N 1
ATOM 1310 C CA . LYS A 1 166 ? -0.523 4.435 16.215 1.00 88.31 166 LYS A CA 1
ATOM 1311 C C . LYS A 1 166 ? -1.105 5.169 15.008 1.00 88.31 166 LYS A C 1
ATOM 1313 O O . LYS A 1 166 ? -0.589 5.000 13.906 1.00 88.31 166 LYS A O 1
ATOM 1318 N N . ASP A 1 167 ? -2.129 5.995 15.203 1.00 91.38 167 ASP A N 1
ATOM 1319 C CA . ASP A 1 167 ? -2.744 6.782 14.130 1.00 91.38 167 ASP A CA 1
ATOM 1320 C C . ASP A 1 167 ? -1.760 7.813 13.558 1.00 91.38 167 ASP A C 1
ATOM 1322 O O . ASP A 1 167 ? -1.678 7.994 12.343 1.00 91.38 167 ASP A O 1
ATOM 1326 N N . GLU A 1 168 ? -0.954 8.454 14.407 1.00 91.81 168 GLU A N 1
ATOM 1327 C CA . GLU A 1 168 ? 0.135 9.333 13.969 1.00 91.81 168 GLU A CA 1
ATOM 1328 C C . GLU A 1 168 ? 1.220 8.576 13.197 1.00 91.81 168 GLU A C 1
ATOM 1330 O O . GLU A 1 168 ? 1.684 9.048 12.156 1.00 91.81 168 GLU A O 1
ATOM 1335 N N . GLY A 1 169 ? 1.615 7.393 13.677 1.00 89.81 169 GLY A N 1
ATOM 1336 C CA . GLY A 1 169 ? 2.545 6.515 12.967 1.00 89.81 169 GLY A CA 1
ATOM 1337 C C . GLY A 1 169 ? 2.008 6.082 11.601 1.00 89.81 169 GLY A C 1
ATOM 1338 O O . GLY A 1 169 ? 2.746 6.088 10.614 1.00 89.81 169 GLY A O 1
ATOM 1339 N N . TRP A 1 170 ? 0.712 5.768 11.518 1.00 89.88 170 TRP A N 1
ATOM 1340 C CA . TRP A 1 170 ? 0.039 5.407 10.273 1.00 89.88 170 TRP A CA 1
ATOM 1341 C C . TRP A 1 170 ? 0.004 6.573 9.280 1.00 89.88 170 TRP A C 1
ATOM 1343 O O . TRP A 1 170 ? 0.367 6.376 8.122 1.00 89.88 170 TRP A O 1
ATOM 1353 N N . LYS A 1 171 ? -0.337 7.790 9.730 1.00 93.75 171 LYS A N 1
ATOM 1354 C CA . LYS A 1 171 ? -0.313 9.003 8.890 1.00 93.75 171 LYS A CA 1
ATOM 1355 C C . LYS A 1 171 ? 1.078 9.262 8.313 1.00 93.75 171 LYS A C 1
ATOM 1357 O O . LYS A 1 171 ? 1.222 9.305 7.098 1.00 93.75 171 LYS A O 1
ATOM 1362 N N . LYS A 1 172 ? 2.113 9.281 9.164 1.00 92.00 172 LYS A N 1
ATOM 1363 C CA . LYS A 1 172 ? 3.518 9.439 8.732 1.00 92.00 172 LYS A CA 1
ATOM 1364 C C . LYS A 1 172 ? 3.926 8.380 7.706 1.00 92.00 172 LYS A C 1
ATOM 1366 O O . LYS A 1 172 ? 4.666 8.664 6.769 1.00 92.00 172 LYS A O 1
ATOM 1371 N N . ARG A 1 173 ? 3.456 7.139 7.872 1.00 90.50 173 ARG A N 1
ATOM 1372 C CA . ARG A 1 173 ? 3.715 6.062 6.911 1.00 90.50 173 ARG A CA 1
ATOM 1373 C C . ARG A 1 173 ? 3.027 6.313 5.573 1.00 90.50 173 ARG A C 1
ATOM 1375 O O . ARG A 1 173 ? 3.645 6.076 4.539 1.00 90.50 173 ARG A O 1
ATOM 1382 N N . ASN A 1 174 ? 1.769 6.745 5.597 1.00 94.31 174 ASN A N 1
ATOM 1383 C CA . ASN A 1 174 ? 1.013 7.053 4.390 1.00 94.31 174 ASN A CA 1
ATOM 1384 C C . ASN A 1 174 ? 1.676 8.195 3.608 1.00 94.31 174 ASN A C 1
ATOM 1386 O O . ASN A 1 174 ? 1.927 8.035 2.418 1.00 94.31 174 ASN A O 1
ATOM 1390 N N . ASP A 1 175 ? 2.086 9.260 4.298 1.00 95.56 175 ASP A N 1
ATOM 1391 C CA . ASP A 1 175 ? 2.799 10.389 3.691 1.00 95.56 175 ASP A CA 1
ATOM 1392 C C . ASP A 1 175 ? 4.090 9.926 2.987 1.00 95.56 175 ASP A C 1
ATOM 1394 O O . ASP A 1 175 ? 4.338 10.272 1.833 1.00 95.56 175 ASP A O 1
ATOM 1398 N N . LEU A 1 176 ? 4.880 9.050 3.624 1.00 95.25 176 LEU A N 1
ATOM 1399 C CA . LEU A 1 176 ? 6.080 8.471 3.003 1.00 95.25 176 LEU A CA 1
ATOM 1400 C C . LEU A 1 176 ? 5.761 7.596 1.777 1.00 95.25 176 LEU A C 1
ATOM 1402 O O . LEU A 1 176 ? 6.548 7.547 0.826 1.00 95.25 176 LEU A O 1
ATOM 1406 N N . PHE A 1 177 ? 4.639 6.871 1.780 1.00 94.25 177 PHE A N 1
ATOM 1407 C CA . PHE A 1 177 ? 4.207 6.095 0.615 1.00 94.25 177 PHE A CA 1
ATOM 1408 C C . PHE A 1 177 ? 3.757 6.993 -0.538 1.00 94.25 177 PHE A C 1
ATOM 1410 O O . PHE A 1 177 ? 4.082 6.696 -1.694 1.00 94.25 177 PHE A O 1
ATOM 1417 N N . ASP A 1 178 ? 3.076 8.093 -0.239 1.00 96.69 178 ASP A N 1
ATOM 1418 C CA . ASP A 1 178 ? 2.676 9.090 -1.227 1.00 96.69 178 ASP A CA 1
ATOM 1419 C C . ASP A 1 178 ? 3.908 9.775 -1.832 1.00 96.69 178 ASP A C 1
ATOM 1421 O O . ASP A 1 178 ? 4.034 9.846 -3.059 1.00 96.69 178 ASP A O 1
ATOM 1425 N N . GLU A 1 179 ? 4.889 10.155 -1.004 1.00 95.94 179 GLU A N 1
ATOM 1426 C CA . GLU A 1 179 ? 6.184 10.675 -1.458 1.00 95.94 179 GLU A CA 1
ATOM 1427 C C . GLU A 1 179 ? 6.934 9.672 -2.337 1.00 95.94 179 GLU A C 1
ATOM 1429 O O . GLU A 1 179 ? 7.409 10.023 -3.420 1.00 95.94 179 GLU A O 1
ATOM 1434 N N . ARG A 1 180 ? 7.013 8.401 -1.921 1.00 96.00 180 ARG A N 1
ATOM 1435 C CA . ARG A 1 180 ? 7.629 7.339 -2.730 1.00 96.00 180 ARG A CA 1
ATOM 1436 C C . ARG A 1 180 ? 6.947 7.233 -4.089 1.00 96.00 180 ARG A C 1
ATOM 1438 O O . ARG A 1 180 ? 7.632 7.096 -5.100 1.00 96.00 180 ARG A O 1
ATOM 1445 N N . THR A 1 181 ? 5.620 7.239 -4.110 1.00 97.00 181 THR A N 1
ATOM 1446 C CA . THR A 1 181 ? 4.841 7.085 -5.340 1.00 97.00 181 THR A CA 1
ATOM 1447 C C . THR A 1 181 ? 5.041 8.288 -6.256 1.00 97.00 181 THR A C 1
ATOM 1449 O O . THR A 1 181 ? 5.209 8.114 -7.461 1.00 97.00 181 THR A O 1
ATOM 1452 N N . ARG A 1 182 ? 5.096 9.503 -5.697 1.00 97.62 182 ARG A N 1
ATOM 1453 C CA . ARG A 1 182 ? 5.412 10.723 -6.448 1.00 97.62 182 ARG A CA 1
ATOM 1454 C C . ARG A 1 182 ? 6.803 10.648 -7.081 1.00 97.62 182 ARG A C 1
ATOM 1456 O O . ARG A 1 182 ? 6.913 10.779 -8.295 1.00 97.62 182 ARG A O 1
ATOM 1463 N N . LEU A 1 183 ? 7.832 10.343 -6.287 1.00 96.50 183 LEU A N 1
ATOM 1464 C CA . LEU A 1 183 ? 9.214 10.219 -6.767 1.00 96.50 183 LEU A CA 1
ATOM 1465 C C . LEU A 1 183 ? 9.373 9.103 -7.805 1.00 96.50 183 LEU A C 1
ATOM 1467 O O . LEU A 1 183 ? 10.135 9.250 -8.755 1.00 96.50 183 LEU A O 1
ATOM 1471 N N . GLN A 1 184 ? 8.651 7.990 -7.651 1.00 96.75 184 GLN A N 1
ATOM 1472 C CA . GLN A 1 184 ? 8.661 6.914 -8.639 1.00 96.75 184 GLN A CA 1
ATOM 1473 C C . GLN A 1 184 ? 8.079 7.386 -9.977 1.00 96.75 184 GLN A C 1
ATOM 1475 O O . GLN A 1 184 ? 8.689 7.136 -11.009 1.00 96.75 184 GLN A O 1
ATOM 1480 N N . ARG A 1 185 ? 6.958 8.122 -9.970 1.00 98.06 185 ARG A N 1
ATOM 1481 C CA . ARG A 1 185 ? 6.383 8.693 -11.201 1.00 98.06 185 ARG A CA 1
ATOM 1482 C C . ARG A 1 185 ? 7.325 9.693 -11.869 1.00 98.06 185 ARG A C 1
ATOM 1484 O O . ARG A 1 185 ? 7.449 9.674 -13.088 1.00 98.06 185 ARG A O 1
ATOM 1491 N N . GLU A 1 186 ? 7.987 10.547 -11.089 1.00 97.44 186 GLU A N 1
ATOM 1492 C CA . GLU A 1 186 ? 8.987 11.494 -11.602 1.00 97.44 186 GLU A CA 1
ATOM 1493 C C . GLU A 1 186 ? 10.173 10.757 -12.249 1.00 97.44 186 GLU A C 1
ATOM 1495 O O . GLU A 1 186 ? 10.607 11.113 -13.345 1.00 97.44 186 GLU A O 1
ATOM 1500 N N . LEU A 1 187 ? 10.656 9.684 -11.612 1.00 97.31 187 LEU A N 1
ATOM 1501 C CA . LEU A 1 187 ? 11.728 8.843 -12.139 1.00 97.31 187 LEU A CA 1
ATOM 1502 C C . LEU A 1 187 ? 11.314 8.137 -13.437 1.00 97.31 187 LEU A C 1
ATOM 1504 O O . LEU A 1 187 ? 12.060 8.168 -14.414 1.00 97.31 187 LEU A O 1
ATOM 1508 N N . ASP A 1 188 ? 10.125 7.534 -13.462 1.00 98.00 188 ASP A N 1
ATOM 1509 C CA . ASP A 1 188 ? 9.596 6.832 -14.633 1.00 98.00 188 ASP A CA 1
ATOM 1510 C C . ASP A 1 188 ? 9.393 7.800 -15.809 1.00 98.00 188 ASP A C 1
ATOM 1512 O O . ASP A 1 188 ? 9.742 7.475 -16.944 1.00 98.00 188 ASP A O 1
ATOM 1516 N N . ALA A 1 189 ? 8.914 9.021 -15.541 1.00 98.12 189 ALA A N 1
ATOM 1517 C CA . ALA A 1 189 ? 8.788 10.074 -16.546 1.00 98.12 189 ALA A CA 1
ATOM 1518 C C . ALA A 1 189 ? 10.154 10.494 -17.115 1.00 98.12 189 ALA A C 1
ATOM 1520 O O . ALA A 1 189 ? 10.310 10.582 -18.334 1.00 98.12 189 ALA A O 1
ATOM 1521 N N . ALA A 1 190 ? 11.165 10.692 -16.263 1.00 97.88 190 ALA A N 1
ATOM 1522 C CA . ALA A 1 190 ? 12.521 11.019 -16.706 1.00 97.88 190 ALA A CA 1
ATOM 1523 C C . ALA A 1 190 ? 13.152 9.879 -17.530 1.00 97.88 190 ALA A C 1
ATOM 1525 O O . ALA A 1 190 ? 13.798 10.123 -18.554 1.00 97.88 190 ALA A O 1
ATOM 1526 N N . PHE A 1 191 ? 12.936 8.619 -17.134 1.00 98.25 191 PHE A N 1
ATOM 1527 C CA . PHE A 1 191 ? 13.385 7.458 -17.906 1.00 98.25 191 PHE A CA 1
ATOM 1528 C C . PHE A 1 191 ? 12.666 7.334 -19.247 1.00 98.25 191 PHE A C 1
ATOM 1530 O O . PHE A 1 191 ? 13.318 7.032 -20.247 1.00 98.25 191 PHE A O 1
ATOM 1537 N N . ALA A 1 192 ? 11.358 7.589 -19.291 1.00 98.25 192 ALA A N 1
ATOM 1538 C CA . ALA A 1 192 ? 10.589 7.595 -20.530 1.00 98.25 192 ALA A CA 1
ATOM 1539 C C . ALA A 1 192 ? 11.098 8.673 -21.497 1.00 98.25 192 ALA A C 1
ATOM 1541 O O . ALA A 1 192 ? 11.302 8.376 -22.671 1.00 98.25 192 ALA A O 1
ATOM 1542 N N . GLN A 1 193 ? 11.396 9.880 -21.003 1.00 97.94 193 GLN A N 1
ATOM 1543 C CA . GLN A 1 193 ? 11.999 10.949 -21.809 1.00 97.94 193 GLN A CA 1
ATOM 1544 C C . GLN A 1 193 ? 13.378 10.554 -22.347 1.00 97.94 193 GLN A C 1
ATOM 1546 O O . GLN A 1 193 ? 13.627 10.663 -23.545 1.00 97.94 193 GLN A O 1
ATOM 1551 N N . LYS A 1 194 ? 14.266 10.028 -21.491 1.00 97.62 194 LYS A N 1
ATOM 1552 C CA . LYS A 1 194 ? 15.587 9.541 -21.922 1.00 97.62 194 LYS A CA 1
ATOM 1553 C C . LYS A 1 194 ? 15.465 8.449 -22.986 1.00 97.62 194 LYS A C 1
ATOM 1555 O O . LYS A 1 194 ? 16.226 8.435 -23.952 1.00 97.62 194 LYS A O 1
ATOM 1560 N N . LYS A 1 195 ? 14.526 7.520 -22.798 1.00 98.25 195 LYS A N 1
ATOM 1561 C CA . LYS A 1 195 ? 14.275 6.438 -23.746 1.00 98.25 195 LYS A CA 1
ATOM 1562 C C . LYS A 1 195 ? 13.761 6.980 -25.078 1.00 98.25 195 LYS A C 1
ATOM 1564 O O . LYS A 1 195 ? 14.306 6.591 -26.099 1.00 98.25 195 LYS A O 1
ATOM 1569 N N . ALA A 1 196 ? 12.801 7.903 -25.064 1.00 98.12 196 ALA A N 1
ATOM 1570 C CA . ALA A 1 196 ? 12.271 8.527 -26.274 1.00 98.12 196 ALA A CA 1
ATOM 1571 C C . ALA A 1 196 ? 13.379 9.205 -27.096 1.00 98.12 196 ALA A C 1
ATOM 1573 O O . ALA A 1 196 ? 13.515 8.909 -28.276 1.00 98.12 196 ALA A O 1
ATOM 1574 N N . VAL A 1 197 ? 14.244 10.005 -26.460 1.00 97.69 197 VAL A N 1
ATOM 1575 C CA . VAL A 1 197 ? 15.379 10.660 -27.140 1.00 97.69 197 VAL A CA 1
ATOM 1576 C C . VAL A 1 197 ? 16.345 9.640 -27.753 1.00 97.69 197 VAL A C 1
ATOM 1578 O O . VAL A 1 197 ? 16.798 9.804 -28.885 1.00 97.69 197 VAL A O 1
ATOM 1581 N N . ASN A 1 198 ? 16.660 8.565 -27.026 1.00 97.81 198 ASN A N 1
ATOM 1582 C CA . ASN A 1 198 ? 17.518 7.503 -27.551 1.00 97.81 198 ASN A CA 1
ATOM 1583 C C . ASN A 1 198 ? 16.859 6.769 -28.726 1.00 97.81 198 ASN A C 1
ATOM 1585 O O . ASN A 1 198 ? 17.511 6.527 -29.742 1.00 97.81 198 ASN A O 1
ATOM 1589 N N . ASP A 1 199 ? 15.582 6.415 -28.597 1.00 98.06 199 ASP A N 1
ATOM 1590 C CA . ASP A 1 199 ? 14.825 5.711 -29.629 1.00 98.06 199 ASP A CA 1
ATOM 1591 C C . ASP A 1 199 ? 14.717 6.571 -30.897 1.00 98.06 199 ASP A C 1
ATOM 1593 O O . ASP A 1 199 ? 14.942 6.060 -31.995 1.00 98.06 199 ASP A O 1
ATOM 1597 N N . GLU A 1 200 ? 14.482 7.878 -30.751 1.00 98.06 200 GLU A N 1
ATOM 1598 C CA . GLU A 1 200 ? 14.518 8.858 -31.839 1.00 98.06 200 GLU A CA 1
ATOM 1599 C C . GLU A 1 200 ? 15.897 8.900 -32.508 1.00 98.06 200 GLU A C 1
ATOM 1601 O O . GLU A 1 200 ? 15.983 8.703 -33.721 1.00 98.06 200 GLU A O 1
ATOM 1606 N N . TYR A 1 201 ? 16.983 9.045 -31.741 1.00 97.94 201 TYR A N 1
ATOM 1607 C CA . TYR A 1 201 ? 18.352 9.063 -32.271 1.00 97.94 201 TYR A CA 1
ATOM 1608 C C . TYR A 1 201 ? 18.693 7.790 -33.060 1.00 97.94 201 TYR A C 1
ATOM 1610 O O . TYR A 1 201 ? 19.150 7.860 -34.204 1.00 97.94 201 TYR A O 1
ATOM 1618 N N . PHE A 1 202 ? 18.432 6.611 -32.489 1.00 97.94 202 PHE A N 1
ATOM 1619 C CA . PHE A 1 202 ? 18.701 5.344 -33.169 1.00 97.94 202 PHE A CA 1
ATOM 1620 C C . PHE A 1 202 ? 17.755 5.107 -34.349 1.00 97.94 202 PHE A C 1
ATOM 1622 O O . PHE A 1 202 ? 18.160 4.486 -35.332 1.00 97.94 202 PHE A O 1
ATOM 1629 N N . SER A 1 203 ? 16.512 5.593 -34.293 1.00 97.81 203 SER A N 1
ATOM 1630 C CA . SER A 1 203 ? 15.597 5.533 -35.435 1.00 97.81 203 SER A CA 1
ATOM 1631 C C . SER A 1 203 ? 16.099 6.387 -36.600 1.00 97.81 203 SER A C 1
ATOM 1633 O O . SER A 1 203 ? 16.164 5.880 -37.720 1.00 97.81 203 SER A O 1
ATOM 1635 N N . ALA A 1 204 ? 16.559 7.612 -36.332 1.00 97.75 204 ALA A N 1
ATOM 1636 C CA . ALA A 1 204 ? 17.140 8.503 -37.327 1.00 97.75 204 ALA A CA 1
ATOM 1637 C C . ALA A 1 204 ? 18.434 7.916 -37.910 1.00 97.75 204 ALA A C 1
ATOM 1639 O O . ALA A 1 204 ? 18.627 7.920 -39.125 1.00 97.75 204 ALA A O 1
ATOM 1640 N N . LEU A 1 205 ? 19.288 7.321 -37.069 1.00 97.69 205 LEU A N 1
ATOM 1641 C CA . LEU A 1 205 ? 20.504 6.647 -37.523 1.00 97.69 205 LEU A CA 1
ATOM 1642 C C . LEU A 1 205 ? 20.194 5.449 -38.431 1.00 97.69 205 LEU A C 1
ATOM 1644 O O . LEU A 1 205 ? 20.817 5.306 -39.481 1.00 97.69 205 LEU A O 1
ATOM 1648 N N . ARG A 1 206 ? 19.210 4.611 -38.068 1.00 97.88 206 ARG A N 1
ATOM 1649 C CA . ARG A 1 206 ? 18.754 3.492 -38.912 1.00 97.88 206 ARG A CA 1
ATOM 1650 C C . ARG A 1 206 ? 18.194 3.981 -40.245 1.00 97.88 206 ARG A C 1
ATOM 1652 O O . ARG A 1 206 ? 18.502 3.390 -41.275 1.00 97.88 206 ARG A O 1
ATOM 1659 N N . GLN A 1 207 ? 17.401 5.052 -40.238 1.00 97.50 207 GLN A N 1
ATOM 1660 C CA . GLN A 1 207 ? 16.857 5.648 -41.460 1.00 97.50 207 GLN A CA 1
ATOM 1661 C C . GLN A 1 207 ? 17.966 6.200 -42.364 1.00 97.50 207 GLN A C 1
ATOM 1663 O O . GLN A 1 207 ? 17.966 5.925 -43.560 1.00 97.50 207 GLN A O 1
ATOM 1668 N N . HIS A 1 208 ? 18.945 6.911 -41.802 1.00 97.19 208 HIS A N 1
ATOM 1669 C CA . HIS A 1 208 ? 20.083 7.435 -42.556 1.00 97.19 208 HIS A CA 1
ATOM 1670 C C . HIS A 1 208 ? 20.975 6.317 -43.116 1.00 97.19 208 HIS A C 1
ATOM 1672 O O . HIS A 1 208 ? 21.360 6.356 -44.283 1.00 97.19 208 HIS A O 1
ATOM 1678 N N . ALA A 1 209 ? 21.269 5.286 -42.318 1.00 97.38 209 ALA A N 1
ATOM 1679 C CA . ALA A 1 209 ? 22.026 4.123 -42.774 1.00 97.38 209 ALA A CA 1
ATOM 1680 C C . ALA A 1 209 ? 21.306 3.395 -43.918 1.00 97.38 209 ALA A C 1
ATOM 1682 O O . ALA A 1 209 ? 21.938 3.057 -44.918 1.00 97.38 209 ALA A O 1
ATOM 1683 N N . LYS A 1 210 ? 19.983 3.221 -43.801 1.00 97.62 210 LYS A N 1
ATOM 1684 C CA . LYS A 1 210 ? 19.154 2.653 -44.865 1.00 97.62 210 LYS A CA 1
ATOM 1685 C C . LYS A 1 210 ? 19.219 3.501 -46.137 1.00 97.62 210 LYS A C 1
ATOM 1687 O O . LYS A 1 210 ? 19.504 2.963 -47.193 1.00 97.62 210 LYS A O 1
ATOM 1692 N N . TYR A 1 211 ? 19.061 4.820 -46.029 1.00 97.75 211 TYR A N 1
ATOM 1693 C CA . TYR A 1 211 ? 19.182 5.729 -47.173 1.00 97.75 211 TYR A CA 1
ATOM 1694 C C . TYR A 1 211 ? 20.544 5.613 -47.880 1.00 97.75 211 TYR A C 1
ATOM 1696 O O . TYR A 1 211 ? 20.604 5.523 -49.103 1.00 97.75 211 TYR A O 1
ATOM 1704 N N . LEU A 1 212 ? 21.647 5.561 -47.124 1.00 97.00 212 LEU A N 1
ATOM 1705 C CA . LEU A 1 212 ? 22.983 5.383 -47.700 1.00 97.00 212 LEU A CA 1
ATOM 1706 C C . LEU A 1 212 ? 23.161 4.018 -48.372 1.00 97.00 212 LEU A C 1
ATOM 1708 O O . LEU A 1 212 ? 23.843 3.927 -49.394 1.00 97.00 212 LEU A O 1
ATOM 1712 N N . GLN A 1 213 ? 22.585 2.963 -47.794 1.00 96.06 213 GLN A N 1
ATOM 1713 C CA . GLN A 1 213 ? 22.600 1.632 -48.386 1.00 96.06 213 GLN A CA 1
ATOM 1714 C C . GLN A 1 213 ? 21.803 1.610 -49.694 1.00 96.06 213 GLN A C 1
ATOM 1716 O O . GLN A 1 213 ? 22.332 1.133 -50.696 1.00 96.06 213 GLN A O 1
ATOM 1721 N N . ASP A 1 214 ? 20.599 2.181 -49.702 1.00 96.06 214 ASP A N 1
ATOM 1722 C CA . ASP A 1 214 ? 19.728 2.268 -50.876 1.00 96.06 214 ASP A CA 1
ATOM 1723 C C . ASP A 1 214 ? 20.406 3.086 -52.000 1.00 96.06 214 ASP A C 1
ATOM 1725 O O . ASP A 1 214 ? 20.438 2.657 -53.152 1.00 96.06 214 ASP A O 1
ATOM 1729 N N . GLU A 1 215 ? 21.058 4.213 -51.682 1.00 95.88 215 GLU A N 1
ATOM 1730 C CA . GLU A 1 215 ? 21.835 5.008 -52.653 1.00 95.88 215 GLU A CA 1
ATOM 1731 C C . GLU A 1 215 ? 23.043 4.245 -53.218 1.00 95.88 215 GLU A C 1
ATOM 1733 O O . GLU A 1 215 ? 23.344 4.328 -54.412 1.00 95.88 215 GLU A O 1
ATOM 1738 N N . GLN A 1 216 ? 23.761 3.490 -52.380 1.00 95.25 216 GLN A N 1
ATOM 1739 C CA . GLN A 1 216 ? 24.862 2.649 -52.853 1.00 95.25 216 GLN A CA 1
ATOM 1740 C C . GLN A 1 216 ? 24.363 1.500 -53.727 1.00 95.25 216 GLN A C 1
ATOM 1742 O O . GLN A 1 216 ? 25.018 1.176 -54.717 1.00 95.25 216 GLN A O 1
ATOM 1747 N N . GLN A 1 217 ? 23.233 0.889 -53.372 1.00 95.44 217 GLN A N 1
ATOM 1748 C CA . GLN A 1 217 ? 22.604 -0.158 -54.169 1.00 95.44 217 GLN A CA 1
ATOM 1749 C C . GLN A 1 217 ? 22.170 0.393 -55.526 1.00 95.44 217 GLN A C 1
ATOM 1751 O O . GLN A 1 217 ? 22.609 -0.154 -56.533 1.00 95.44 217 GLN A O 1
ATOM 1756 N N . ARG A 1 218 ? 21.478 1.541 -55.574 1.00 95.88 218 ARG A N 1
ATOM 1757 C CA . ARG A 1 218 ? 21.084 2.183 -56.839 1.00 95.88 218 ARG A CA 1
ATOM 1758 C C . ARG A 1 218 ? 22.288 2.475 -57.733 1.00 95.88 218 ARG A C 1
ATOM 1760 O O . ARG A 1 218 ? 22.288 2.112 -58.901 1.00 95.88 218 ARG A O 1
ATOM 1767 N N . LYS A 1 219 ? 23.368 3.044 -57.184 1.00 95.44 219 LYS A N 1
ATOM 1768 C CA . LYS A 1 219 ? 24.602 3.304 -57.953 1.00 95.44 219 LYS A CA 1
ATOM 1769 C C . LYS A 1 219 ? 25.266 2.025 -58.455 1.00 95.44 219 LYS A C 1
ATOM 1771 O O . LYS A 1 219 ? 25.788 2.002 -59.565 1.00 95.44 219 LYS A O 1
ATOM 1776 N N . ARG A 1 220 ? 25.290 0.963 -57.643 1.00 94.31 220 ARG A N 1
ATOM 1777 C CA . ARG A 1 220 ? 25.826 -0.336 -58.071 1.00 94.31 220 ARG A CA 1
ATOM 1778 C C . ARG A 1 220 ? 24.971 -0.919 -59.189 1.00 94.31 220 ARG A C 1
ATOM 1780 O O . ARG A 1 220 ? 25.538 -1.360 -60.176 1.00 94.31 220 ARG A O 1
ATOM 1787 N N . GLU A 1 221 ? 23.650 -0.877 -59.064 1.00 94.25 221 GLU A N 1
ATOM 1788 C CA . GLU A 1 221 ? 22.717 -1.340 -60.092 1.00 94.25 221 GLU A CA 1
ATOM 1789 C C . GLU A 1 221 ? 22.872 -0.543 -61.392 1.00 94.25 221 GLU A C 1
ATOM 1791 O O . GLU A 1 221 ? 23.048 -1.154 -62.440 1.00 94.25 221 GLU A O 1
ATOM 1796 N N . GLU A 1 222 ? 22.942 0.790 -61.332 1.00 95.25 222 GLU A N 1
ATOM 1797 C CA . GLU A 1 222 ? 23.195 1.657 -62.493 1.00 95.25 222 GLU A CA 1
ATOM 1798 C C . GLU A 1 222 ? 24.540 1.338 -63.171 1.00 95.25 222 GLU A C 1
ATOM 1800 O O . GLU A 1 222 ? 24.613 1.212 -64.393 1.00 95.25 222 GLU A O 1
ATOM 1805 N N . ILE A 1 223 ? 25.620 1.167 -62.396 1.00 94.44 223 ILE A N 1
ATOM 1806 C CA . ILE A 1 223 ? 26.941 0.810 -62.939 1.00 94.44 223 ILE A CA 1
ATOM 1807 C C . ILE A 1 223 ? 26.909 -0.580 -63.572 1.00 94.44 223 ILE A C 1
ATOM 1809 O O . ILE A 1 223 ? 27.504 -0.773 -64.631 1.00 94.44 223 ILE A O 1
ATOM 1813 N N . GLN A 1 224 ? 26.251 -1.552 -62.937 1.00 93.69 224 GLN A N 1
ATOM 1814 C CA . GLN A 1 224 ? 26.157 -2.902 -63.483 1.00 93.69 224 GLN A CA 1
ATOM 1815 C C . GLN A 1 224 ? 25.317 -2.926 -64.758 1.00 93.69 224 GLN A C 1
ATOM 1817 O O . GLN A 1 224 ? 25.763 -3.500 -65.746 1.00 93.69 224 GLN A O 1
ATOM 1822 N N . GLN A 1 225 ? 24.177 -2.232 -64.785 1.00 94.12 225 GLN A N 1
ATOM 1823 C CA . GLN A 1 225 ? 23.354 -2.083 -65.986 1.00 94.12 225 GLN A CA 1
ATOM 1824 C C . GLN A 1 225 ? 24.126 -1.391 -67.112 1.00 94.12 225 GLN A C 1
ATOM 1826 O O . GLN A 1 225 ? 24.119 -1.866 -68.243 1.00 94.12 225 GLN A O 1
ATOM 1831 N N . ARG A 1 226 ? 24.867 -0.318 -66.810 1.00 94.00 226 ARG A N 1
ATOM 1832 C CA . ARG A 1 226 ? 25.710 0.362 -67.801 1.00 94.00 226 ARG A CA 1
ATOM 1833 C C . ARG A 1 226 ? 26.812 -0.548 -68.336 1.00 94.00 226 ARG A C 1
ATOM 1835 O O . ARG A 1 226 ? 27.043 -0.570 -69.537 1.00 94.00 226 ARG A O 1
ATOM 1842 N N . LYS A 1 227 ? 27.494 -1.300 -67.470 1.00 92.88 227 LYS A N 1
ATOM 1843 C CA . LYS A 1 227 ? 28.521 -2.261 -67.899 1.00 92.88 227 LYS A CA 1
ATOM 1844 C C . LYS A 1 227 ? 27.927 -3.361 -68.770 1.00 92.88 227 LYS A C 1
ATOM 1846 O O . LYS A 1 227 ? 28.537 -3.711 -69.771 1.00 92.88 227 LYS A O 1
ATOM 1851 N N . GLN A 1 228 ? 26.759 -3.886 -68.405 1.00 90.56 228 GLN A N 1
ATOM 1852 C CA . GLN A 1 228 ? 26.043 -4.874 -69.210 1.00 90.56 228 GLN A CA 1
ATOM 1853 C C . GLN A 1 228 ? 25.697 -4.299 -70.588 1.00 90.56 228 GLN A C 1
ATOM 1855 O O . GLN A 1 228 ? 26.052 -4.911 -71.589 1.00 90.56 228 GLN A O 1
ATOM 1860 N N . ALA A 1 229 ? 25.150 -3.082 -70.649 1.00 92.75 229 ALA A N 1
ATOM 1861 C CA . ALA A 1 229 ? 24.868 -2.397 -71.909 1.00 92.75 229 ALA A CA 1
ATOM 1862 C C . ALA A 1 229 ? 26.137 -2.147 -72.748 1.00 92.75 229 ALA A C 1
ATOM 1864 O O . ALA A 1 229 ? 26.151 -2.449 -73.934 1.00 92.75 229 ALA A O 1
ATOM 1865 N N . GLU A 1 230 ? 27.237 -1.672 -72.148 1.00 92.00 230 GLU A N 1
ATOM 1866 C CA . GLU A 1 230 ? 28.511 -1.460 -72.856 1.00 92.00 230 GLU A CA 1
ATOM 1867 C C . GLU A 1 230 ? 29.107 -2.776 -73.392 1.00 92.00 230 GLU A C 1
ATOM 1869 O O . GLU A 1 230 ? 29.721 -2.792 -74.460 1.00 92.00 230 GLU A O 1
ATOM 1874 N N . LEU A 1 231 ? 28.960 -3.886 -72.660 1.00 88.38 231 LEU A N 1
ATOM 1875 C CA . LEU A 1 231 ? 29.393 -5.210 -73.118 1.00 88.38 231 LEU A CA 1
ATOM 1876 C C . LEU A 1 231 ? 28.518 -5.715 -74.271 1.00 88.38 231 LEU A C 1
ATOM 1878 O O . LEU A 1 231 ? 29.052 -6.227 -75.256 1.00 88.38 231 LEU A O 1
ATOM 1882 N N . GLU A 1 232 ? 27.200 -5.529 -74.187 1.00 88.19 232 GLU A N 1
ATOM 1883 C CA . GLU A 1 232 ? 26.265 -5.857 -75.267 1.00 88.19 232 GLU A CA 1
ATOM 1884 C C . GLU A 1 232 ? 26.527 -5.016 -76.525 1.00 88.19 232 GLU A C 1
ATOM 1886 O O . GLU A 1 232 ? 26.575 -5.559 -77.629 1.00 88.19 232 GLU A O 1
ATOM 1891 N N . GLU A 1 233 ? 26.786 -3.714 -76.380 1.00 91.19 233 GLU A N 1
ATOM 1892 C CA . GLU A 1 233 ? 27.148 -2.827 -77.490 1.00 91.19 233 GLU A CA 1
ATOM 1893 C C . GLU A 1 233 ? 28.469 -3.236 -78.145 1.00 91.19 233 GLU A C 1
ATOM 1895 O O . GLU A 1 233 ? 28.539 -3.321 -79.373 1.00 91.19 233 GLU A O 1
ATOM 1900 N N . LYS A 1 234 ? 29.506 -3.550 -77.355 1.00 89.88 234 LYS A N 1
ATOM 1901 C CA . LYS A 1 234 ? 30.787 -4.058 -77.879 1.00 89.88 234 LYS A CA 1
ATOM 1902 C C . LYS A 1 234 ? 30.605 -5.369 -78.632 1.00 89.88 234 LYS A C 1
ATOM 1904 O O . LYS A 1 234 ? 31.179 -5.537 -79.704 1.00 89.88 234 LYS A O 1
ATOM 1909 N N . ARG A 1 235 ? 29.777 -6.277 -78.112 1.00 83.31 235 ARG A N 1
ATOM 1910 C CA . ARG A 1 235 ? 29.443 -7.535 -78.789 1.00 83.31 235 ARG A CA 1
ATOM 1911 C C . ARG A 1 235 ? 28.747 -7.279 -80.125 1.00 83.31 235 ARG A C 1
ATOM 1913 O O . ARG A 1 235 ? 29.116 -7.880 -81.132 1.00 83.31 235 ARG A O 1
ATOM 1920 N N . LEU A 1 236 ? 27.762 -6.380 -80.151 1.00 87.00 236 LEU A N 1
ATOM 1921 C CA . LEU A 1 236 ? 27.075 -5.997 -81.384 1.00 87.00 236 LEU A CA 1
ATOM 1922 C C . LEU A 1 236 ? 28.025 -5.323 -82.382 1.00 87.00 236 LEU A C 1
ATOM 1924 O O . LEU A 1 236 ? 27.895 -5.562 -83.579 1.00 87.00 236 LEU A O 1
ATOM 1928 N N . ALA A 1 237 ? 28.979 -4.515 -81.915 1.00 89.00 237 ALA A N 1
ATOM 1929 C CA . ALA A 1 237 ? 29.986 -3.880 -82.760 1.00 89.00 237 ALA A CA 1
ATOM 1930 C C . ALA A 1 237 ? 30.928 -4.909 -83.399 1.00 89.00 237 ALA A C 1
ATOM 1932 O O . ALA A 1 237 ? 31.065 -4.904 -84.617 1.00 89.00 237 ALA A O 1
ATOM 1933 N N . ILE A 1 238 ? 31.481 -5.848 -82.621 1.00 86.69 238 ILE A N 1
ATOM 1934 C CA . ILE A 1 238 ? 32.343 -6.925 -83.146 1.00 86.69 238 ILE A CA 1
ATOM 1935 C C . ILE A 1 238 ? 31.583 -7.762 -84.183 1.00 86.69 238 ILE A C 1
ATOM 1937 O O . ILE A 1 238 ? 32.091 -8.019 -85.271 1.00 86.69 238 ILE A O 1
ATOM 1941 N N . ALA A 1 239 ? 30.330 -8.128 -83.895 1.00 85.31 239 ALA A N 1
ATOM 1942 C CA . ALA A 1 239 ? 29.502 -8.870 -84.844 1.00 85.31 239 ALA A CA 1
ATOM 1943 C C . ALA A 1 239 ? 29.219 -8.079 -86.138 1.00 85.31 239 ALA A C 1
ATOM 1945 O O . ALA A 1 239 ? 29.126 -8.671 -87.215 1.00 85.31 239 ALA A O 1
ATOM 1946 N N . ARG A 1 240 ? 29.081 -6.746 -86.057 1.00 87.31 240 ARG A N 1
ATOM 1947 C CA . ARG A 1 240 ? 28.947 -5.876 -87.239 1.00 87.31 240 ARG A CA 1
ATOM 1948 C C . ARG A 1 240 ? 30.247 -5.803 -88.031 1.00 87.31 240 ARG A C 1
ATOM 1950 O O . ARG A 1 240 ? 30.192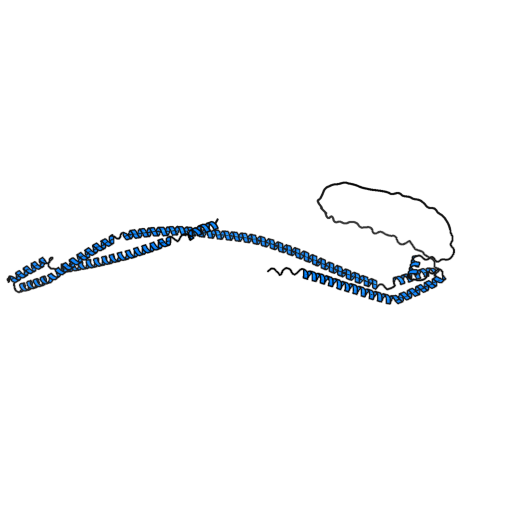 -5.996 -89.238 1.00 87.31 240 ARG A O 1
ATOM 1957 N N . GLU A 1 241 ? 31.386 -5.601 -87.372 1.00 87.94 241 GLU A N 1
ATOM 1958 C CA . GLU A 1 241 ? 32.700 -5.557 -88.026 1.00 87.94 241 GLU A CA 1
ATOM 1959 C C . GLU A 1 241 ? 32.997 -6.867 -88.772 1.00 87.94 241 GLU A C 1
ATOM 1961 O O . GLU A 1 241 ? 33.383 -6.840 -89.939 1.00 87.94 241 GLU A O 1
ATOM 1966 N N . GLU A 1 242 ? 32.744 -8.027 -88.156 1.00 86.12 242 GLU A N 1
ATOM 1967 C CA . GLU A 1 242 ? 32.931 -9.325 -88.820 1.00 86.12 242 GLU A CA 1
ATOM 1968 C C . GLU A 1 242 ? 32.014 -9.502 -90.039 1.00 86.12 242 GLU A C 1
ATOM 1970 O O . GLU A 1 242 ? 32.430 -10.067 -91.056 1.00 86.12 242 GLU A O 1
ATOM 1975 N N . ARG A 1 243 ? 30.778 -8.993 -89.970 1.00 84.75 243 ARG A N 1
ATOM 1976 C CA . ARG A 1 243 ? 29.836 -9.021 -91.094 1.00 84.75 243 ARG A CA 1
ATOM 1977 C C . ARG A 1 243 ? 30.266 -8.085 -92.222 1.00 84.75 243 ARG A C 1
ATOM 1979 O O . ARG A 1 243 ? 30.213 -8.491 -93.380 1.00 84.75 243 ARG A O 1
ATOM 1986 N N . GLU A 1 244 ? 30.698 -6.869 -91.898 1.00 87.50 244 GLU A N 1
ATOM 1987 C CA . GLU A 1 244 ? 31.189 -5.890 -92.874 1.00 87.50 244 GLU A CA 1
ATOM 1988 C C . GLU A 1 244 ? 32.445 -6.405 -93.587 1.00 87.50 244 GLU A C 1
ATOM 1990 O O . GLU A 1 244 ? 32.517 -6.359 -94.815 1.00 87.50 244 GLU A O 1
ATOM 1995 N N . LEU A 1 245 ? 33.395 -6.995 -92.849 1.00 84.25 245 LEU A N 1
ATOM 1996 C CA . LEU A 1 245 ? 34.588 -7.620 -93.430 1.00 84.25 245 LEU A CA 1
ATOM 1997 C C . LEU A 1 245 ? 34.241 -8.788 -94.361 1.00 84.25 245 LEU A C 1
ATOM 1999 O O . LEU A 1 245 ? 34.886 -8.966 -95.393 1.00 84.25 245 LEU A O 1
ATOM 2003 N N . ALA A 1 246 ? 33.219 -9.577 -94.023 1.00 85.69 246 ALA A N 1
ATOM 2004 C CA . ALA A 1 246 ? 32.757 -10.681 -94.860 1.00 85.69 246 ALA A CA 1
ATOM 2005 C C . ALA A 1 246 ? 31.940 -10.229 -96.082 1.00 85.69 246 ALA A C 1
ATOM 2007 O O . ALA A 1 246 ? 31.786 -10.988 -97.041 1.00 85.69 246 ALA A O 1
ATOM 2008 N N . GLU A 1 247 ? 31.399 -9.010 -96.057 1.00 85.44 247 GLU A N 1
ATOM 2009 C CA . GLU A 1 247 ? 30.674 -8.419 -97.179 1.00 85.44 247 GLU A CA 1
ATOM 2010 C C . GLU A 1 247 ? 31.604 -7.869 -98.268 1.00 85.44 247 GLU A C 1
ATOM 2012 O O . GLU A 1 247 ? 31.191 -7.804 -99.429 1.00 85.44 247 GLU A O 1
ATOM 2017 N N . ILE A 1 248 ? 32.868 -7.573 -97.933 1.00 84.12 248 ILE A N 1
ATOM 2018 C CA . ILE A 1 248 ? 33.900 -7.216 -98.914 1.00 84.12 248 ILE A CA 1
ATOM 2019 C C . ILE A 1 248 ? 34.017 -8.352 -99.947 1.00 84.12 248 ILE A C 1
ATOM 2021 O O . ILE A 1 248 ? 34.291 -9.497 -99.572 1.00 84.12 248 ILE A O 1
ATOM 2025 N N . PRO A 1 249 ? 33.837 -8.070 -101.253 1.00 86.25 249 PRO A N 1
ATOM 2026 C CA . PRO A 1 249 ? 33.947 -9.092 -102.283 1.00 86.25 249 PRO A CA 1
ATOM 2027 C C . PRO A 1 249 ? 35.298 -9.814 -102.225 1.00 86.25 249 PRO A C 1
ATOM 2029 O O . PRO A 1 249 ? 36.361 -9.190 -102.171 1.00 86.25 249 PRO A O 1
ATOM 2032 N N . ALA A 1 250 ? 35.266 -11.145 -102.258 1.00 85.88 250 ALA A N 1
ATOM 2033 C CA . ALA A 1 250 ? 36.473 -11.962 -102.282 1.00 85.88 250 ALA A CA 1
ATOM 2034 C C . ALA A 1 250 ? 37.345 -11.602 -103.495 1.00 85.88 250 ALA A C 1
ATOM 2036 O O . ALA A 1 250 ? 36.834 -11.247 -104.561 1.00 85.88 250 ALA A O 1
ATOM 2037 N N . PHE A 1 251 ? 38.666 -11.671 -103.323 1.00 84.75 251 PHE A N 1
ATOM 2038 C CA . PHE A 1 251 ? 39.651 -11.315 -104.350 1.00 84.75 251 PHE A CA 1
ATOM 2039 C C . PHE A 1 251 ? 39.566 -9.861 -104.854 1.00 84.75 251 PHE A C 1
ATOM 2041 O O . PHE A 1 251 ? 40.203 -9.535 -105.849 1.00 84.75 251 PHE A O 1
ATOM 2048 N N . GLN A 1 252 ? 38.831 -8.954 -104.189 1.00 87.25 252 GLN A N 1
ATOM 2049 C CA . GLN A 1 252 ? 38.720 -7.558 -104.635 1.00 87.25 252 GLN A CA 1
ATOM 2050 C C . GLN A 1 252 ? 40.089 -6.874 -104.735 1.00 87.25 252 GLN A C 1
ATOM 2052 O O . GLN A 1 252 ? 40.359 -6.200 -105.724 1.00 87.25 252 GLN A O 1
ATOM 2057 N N . GLN A 1 253 ? 40.966 -7.079 -103.747 1.00 86.88 253 GLN A N 1
ATOM 2058 C CA . GLN A 1 253 ? 42.329 -6.542 -103.775 1.00 86.88 253 GLN A CA 1
ATOM 2059 C C . GLN A 1 253 ? 43.119 -7.102 -104.967 1.00 86.88 253 GLN A C 1
ATOM 2061 O O . GLN A 1 253 ? 43.675 -6.331 -105.741 1.00 86.88 253 GLN A O 1
ATOM 2066 N N . GLU A 1 254 ? 43.074 -8.415 -105.187 1.00 86.75 254 GLU A N 1
ATOM 2067 C CA . GLU A 1 254 ? 43.759 -9.099 -106.294 1.00 86.75 254 GLU A CA 1
ATOM 2068 C C . GLU A 1 254 ? 43.231 -8.689 -107.678 1.00 86.75 254 GLU A C 1
ATOM 2070 O O . GLU A 1 254 ? 43.994 -8.538 -108.628 1.00 86.75 254 GLU A O 1
ATOM 2075 N N . ILE A 1 255 ? 41.924 -8.452 -107.806 1.00 87.69 255 ILE A N 1
ATOM 2076 C CA . ILE A 1 255 ? 41.318 -7.922 -109.031 1.00 87.69 255 ILE A CA 1
ATOM 2077 C C . ILE A 1 255 ? 41.776 -6.481 -109.255 1.00 87.69 255 ILE A C 1
ATOM 2079 O O . ILE A 1 255 ? 42.159 -6.131 -110.370 1.00 87.69 255 ILE A O 1
ATOM 2083 N N . THR A 1 256 ? 41.791 -5.646 -108.209 1.00 90.06 256 THR A N 1
ATOM 2084 C CA . THR A 1 256 ? 42.281 -4.266 -108.334 1.00 90.06 256 THR A CA 1
ATOM 2085 C C . THR A 1 256 ? 43.767 -4.209 -108.672 1.00 90.06 256 THR A C 1
ATOM 2087 O O . THR A 1 256 ? 44.151 -3.365 -109.482 1.00 90.06 256 THR A O 1
ATOM 2090 N N . THR A 1 257 ? 44.592 -5.115 -108.131 1.00 88.69 257 THR A N 1
ATOM 2091 C CA . THR A 1 257 ? 46.015 -5.200 -108.476 1.00 88.69 257 THR A CA 1
ATOM 2092 C C . THR A 1 257 ? 46.202 -5.723 -109.897 1.00 88.69 257 THR A C 1
ATOM 2094 O O . THR A 1 257 ? 46.966 -5.116 -110.645 1.00 88.69 257 THR A O 1
ATOM 2097 N N . CYS A 1 258 ? 45.449 -6.743 -110.331 1.00 86.88 258 CYS A N 1
ATOM 2098 C CA . CYS A 1 258 ? 45.440 -7.199 -111.726 1.00 86.88 258 CYS A CA 1
ATOM 2099 C C . CYS A 1 258 ? 45.073 -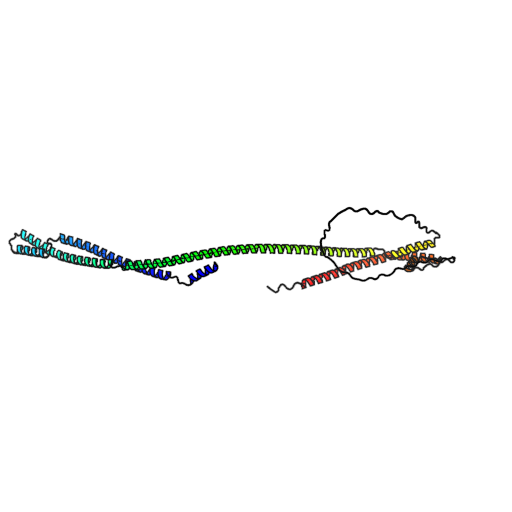6.060 -112.678 1.00 86.88 258 CYS A C 1
ATOM 2101 O O . CYS A 1 258 ? 45.799 -5.797 -113.631 1.00 86.88 258 CYS A O 1
ATOM 2103 N N . ASP A 1 259 ? 43.985 -5.339 -112.405 1.00 88.06 259 ASP A N 1
ATOM 2104 C CA . ASP A 1 259 ? 43.521 -4.244 -113.253 1.00 88.06 259 ASP A CA 1
ATOM 2105 C C . ASP A 1 259 ? 44.509 -3.054 -113.222 1.00 88.06 259 ASP A C 1
ATOM 2107 O O . ASP A 1 259 ? 44.705 -2.394 -114.246 1.00 88.06 259 ASP A O 1
ATOM 2111 N N . SER A 1 260 ? 45.179 -2.778 -112.091 1.00 90.12 260 SER A N 1
ATOM 2112 C CA . SER A 1 260 ? 46.210 -1.730 -112.003 1.00 90.12 260 SER A CA 1
ATOM 2113 C C . SER A 1 260 ? 47.493 -2.096 -112.746 1.00 90.12 260 SER A C 1
ATOM 2115 O O . SER A 1 260 ? 48.039 -1.266 -113.475 1.00 90.12 260 SER A O 1
ATOM 2117 N N . VAL A 1 261 ? 47.946 -3.344 -112.609 1.00 87.38 261 VAL A N 1
ATOM 2118 C CA . VAL A 1 261 ? 49.124 -3.870 -113.304 1.00 87.38 261 VAL A CA 1
ATOM 2119 C C . VAL A 1 261 ? 48.841 -3.955 -114.801 1.00 87.38 261 VAL A C 1
ATOM 2121 O O . VAL A 1 261 ? 49.682 -3.549 -115.596 1.00 87.38 261 VAL A O 1
ATOM 2124 N N . TYR A 1 262 ? 47.643 -4.391 -115.197 1.00 87.19 262 TYR A N 1
ATOM 2125 C CA . TYR A 1 262 ? 47.214 -4.456 -116.593 1.00 87.19 262 TYR A CA 1
ATOM 2126 C C . TYR A 1 262 ? 47.250 -3.069 -117.228 1.00 87.19 262 TYR A C 1
ATOM 2128 O O . TYR A 1 262 ? 47.888 -2.878 -118.260 1.00 87.19 262 TYR A O 1
ATOM 2136 N N . LYS A 1 263 ? 46.645 -2.070 -116.568 1.00 87.00 263 LYS A N 1
ATOM 2137 C CA . LYS A 1 263 ? 46.687 -0.670 -117.014 1.00 87.00 263 LYS A CA 1
ATOM 2138 C C . LYS A 1 263 ? 48.114 -0.144 -117.126 1.00 87.00 263 LYS A C 1
ATOM 2140 O O . LYS A 1 263 ? 48.406 0.581 -118.070 1.00 87.00 263 LYS A O 1
ATOM 2145 N N . TYR A 1 264 ? 48.990 -0.495 -116.187 1.00 86.62 264 TYR A N 1
ATOM 2146 C CA . TYR A 1 264 ? 50.387 -0.081 -116.224 1.00 86.62 264 TYR A CA 1
ATOM 2147 C C . TYR A 1 264 ? 51.161 -0.739 -117.373 1.00 86.62 264 TYR A C 1
ATOM 2149 O O . TYR A 1 264 ? 51.853 -0.046 -118.110 1.00 86.62 264 TYR A O 1
ATOM 2157 N N . LEU A 1 265 ? 51.019 -2.051 -117.581 1.00 82.50 265 LEU A N 1
ATOM 2158 C CA . LEU A 1 265 ? 51.677 -2.772 -118.676 1.00 82.50 265 LEU A CA 1
ATOM 2159 C C . LEU A 1 265 ? 51.152 -2.332 -120.054 1.00 82.50 265 LEU A C 1
ATOM 2161 O O . LEU A 1 265 ? 51.930 -2.247 -121.004 1.00 82.50 265 LEU A O 1
ATOM 2165 N N . LEU A 1 266 ? 49.877 -1.938 -120.152 1.00 82.62 266 LEU A N 1
ATOM 2166 C CA . LEU A 1 266 ? 49.287 -1.349 -121.361 1.00 82.62 266 LEU A CA 1
ATOM 2167 C C . LEU A 1 266 ? 49.957 -0.022 -121.778 1.00 82.62 266 LEU A C 1
ATOM 2169 O O . LEU A 1 266 ? 49.981 0.320 -122.962 1.00 82.62 266 LEU A O 1
ATOM 2173 N N . GLN A 1 267 ? 50.546 0.723 -120.830 1.00 79.62 267 GLN A N 1
ATOM 2174 C CA . GLN A 1 267 ? 51.319 1.939 -121.137 1.00 79.62 267 GLN A CA 1
ATOM 2175 C C . GLN A 1 267 ? 52.606 1.637 -121.922 1.00 79.62 267 GLN A C 1
ATOM 2177 O O . GLN A 1 267 ? 53.190 2.554 -122.491 1.00 79.62 267 GLN A O 1
ATOM 2182 N N . PHE A 1 268 ? 53.056 0.377 -121.960 1.00 71.19 268 PHE A N 1
ATOM 2183 C CA . PHE A 1 268 ? 54.262 -0.045 -122.681 1.00 71.19 268 PHE A CA 1
ATOM 2184 C C . PHE A 1 268 ? 53.969 -0.700 -124.040 1.00 71.19 268 PHE A C 1
ATOM 2186 O O . PHE A 1 268 ? 54.870 -0.747 -124.874 1.00 71.19 268 PHE A O 1
ATOM 2193 N N . THR A 1 269 ? 52.742 -1.177 -124.292 1.00 64.12 269 THR A N 1
ATOM 2194 C CA . THR A 1 269 ? 52.300 -1.618 -125.636 1.00 64.12 269 THR A CA 1
ATOM 2195 C C . THR A 1 269 ? 51.887 -0.445 -126.512 1.00 64.12 269 THR A C 1
ATOM 2197 O O . THR A 1 269 ? 52.082 -0.453 -127.725 1.00 64.12 269 THR A O 1
ATOM 2200 N N . SER A 1 270 ? 51.325 0.583 -125.886 1.00 55.28 270 SER A N 1
ATOM 2201 C CA . SER A 1 270 ? 50.885 1.797 -126.552 1.00 55.28 270 SER A CA 1
ATOM 2202 C C . SER A 1 270 ? 52.058 2.768 -126.584 1.00 55.28 270 SER A C 1
ATOM 2204 O O . SER A 1 270 ? 52.461 3.288 -125.547 1.00 55.28 270 SER A O 1
ATOM 2206 N N . ALA A 1 271 ? 52.622 3.037 -127.760 1.00 48.62 271 ALA A N 1
ATOM 2207 C CA . ALA A 1 271 ? 53.605 4.099 -127.954 1.00 48.62 271 ALA A CA 1
ATOM 2208 C C . ALA A 1 271 ? 52.953 5.485 -127.757 1.00 48.62 271 ALA A C 1
ATOM 2210 O O . ALA A 1 271 ? 52.721 6.224 -128.707 1.00 48.62 271 ALA A O 1
ATOM 2211 N N . ALA A 1 272 ? 52.641 5.838 -126.512 1.00 38.72 272 ALA A N 1
ATOM 2212 C CA . ALA A 1 272 ? 52.199 7.161 -126.102 1.00 38.72 272 ALA A CA 1
ATOM 2213 C C . ALA A 1 272 ? 52.902 7.516 -124.788 1.00 38.72 272 ALA A C 1
ATOM 2215 O O . ALA A 1 272 ? 52.415 7.289 -123.682 1.00 38.72 272 ALA A O 1
ATOM 2216 N N . ASN A 1 273 ? 54.104 8.069 -124.946 1.00 45.47 273 ASN A N 1
ATOM 2217 C CA . ASN A 1 273 ? 54.736 8.917 -123.947 1.00 45.47 273 ASN A CA 1
ATOM 2218 C C . ASN A 1 273 ? 53.715 9.943 -123.426 1.00 45.47 273 ASN A C 1
ATOM 2220 O O . ASN A 1 273 ? 53.059 10.594 -124.232 1.00 45.47 273 ASN A O 1
ATOM 2224 N N . ILE A 1 274 ? 53.640 10.127 -122.108 1.00 49.56 274 ILE A N 1
ATOM 2225 C CA . ILE A 1 274 ? 53.880 11.402 -121.406 1.00 49.56 274 ILE A CA 1
ATOM 2226 C C . ILE A 1 274 ? 53.420 11.223 -119.953 1.00 49.56 274 ILE A C 1
ATOM 2228 O O . ILE A 1 274 ? 52.245 11.289 -119.602 1.00 49.56 274 ILE A O 1
ATOM 2232 N N . ARG A 1 275 ? 54.406 11.031 -119.076 1.00 43.06 275 ARG A N 1
ATOM 2233 C CA . ARG A 1 275 ? 54.314 11.478 -117.690 1.00 43.06 275 ARG A CA 1
ATOM 2234 C C . ARG A 1 275 ? 54.370 13.006 -117.713 1.00 43.06 275 ARG A C 1
ATOM 2236 O O . ARG A 1 275 ? 55.452 13.569 -117.831 1.00 43.06 275 ARG A O 1
ATOM 2243 N N . GLN A 1 276 ? 53.227 13.666 -117.597 1.00 43.69 276 GLN A N 1
ATOM 2244 C CA . GLN A 1 276 ? 53.157 15.036 -117.096 1.00 43.69 276 GLN A CA 1
ATOM 2245 C C . GLN A 1 276 ? 52.362 14.985 -115.798 1.00 43.69 276 GLN A C 1
ATOM 2247 O O . GLN A 1 276 ? 51.148 14.815 -115.801 1.00 43.69 276 GLN A O 1
ATOM 2252 N N . ALA A 1 277 ? 53.078 15.059 -114.679 1.00 40.72 277 ALA A N 1
ATOM 2253 C CA . ALA A 1 277 ? 52.478 15.429 -113.413 1.00 40.72 277 ALA A CA 1
ATOM 2254 C C . ALA A 1 277 ? 52.418 16.960 -113.397 1.00 40.72 277 ALA A C 1
ATOM 2256 O O . ALA A 1 277 ? 53.459 17.614 -113.347 1.00 40.72 277 ALA A O 1
ATOM 2257 N N . ASP A 1 278 ? 51.215 17.515 -113.512 1.00 39.25 278 ASP A N 1
ATOM 2258 C CA . ASP A 1 278 ? 50.959 18.938 -113.312 1.00 39.25 278 ASP A CA 1
ATOM 2259 C C . ASP A 1 278 ? 50.989 19.229 -111.805 1.00 39.25 278 ASP A C 1
ATOM 2261 O O . ASP A 1 278 ? 50.159 18.743 -111.036 1.00 39.25 278 ASP A O 1
ATOM 2265 N N . THR A 1 279 ? 52.009 19.963 -111.368 1.00 52.03 279 THR A N 1
ATOM 2266 C CA . THR A 1 279 ? 52.262 20.315 -109.964 1.00 52.03 279 THR A CA 1
ATOM 2267 C C . THR A 1 279 ? 51.807 21.736 -109.624 1.00 52.03 279 THR A C 1
ATOM 2269 O O . THR A 1 279 ? 52.382 22.356 -108.732 1.00 52.03 279 THR A O 1
ATOM 2272 N N . THR A 1 280 ? 50.809 22.293 -110.316 1.00 50.84 280 THR A N 1
ATOM 2273 C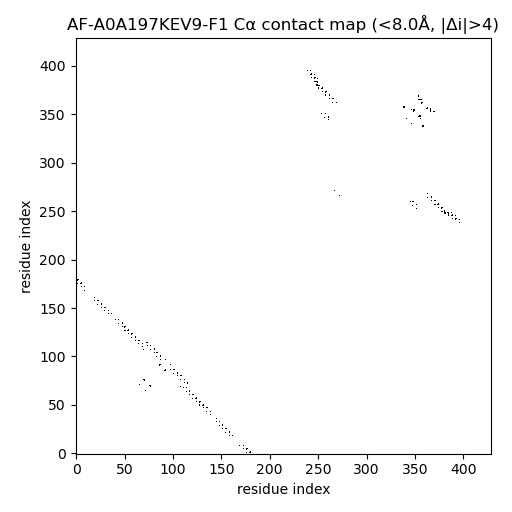 CA . THR A 1 280 ? 50.412 23.703 -110.113 1.00 50.84 280 THR A CA 1
ATOM 2274 C C . THR A 1 280 ? 49.122 23.935 -109.323 1.00 50.84 280 THR A C 1
ATOM 2276 O O . THR A 1 280 ? 48.765 25.085 -109.082 1.00 50.84 280 THR A O 1
ATOM 2279 N N . ALA A 1 281 ? 48.461 22.893 -108.811 1.00 53.69 281 ALA A N 1
ATOM 2280 C CA . ALA A 1 281 ? 47.199 23.057 -108.085 1.00 53.69 281 ALA A CA 1
ATOM 2281 C C . ALA A 1 281 ? 47.105 22.181 -106.825 1.00 53.69 281 ALA A C 1
ATOM 2283 O O . ALA A 1 281 ? 46.365 21.204 -106.826 1.00 53.69 281 ALA A O 1
ATOM 2284 N N . ASN A 1 282 ? 47.873 22.495 -105.768 1.00 54.69 282 ASN A N 1
ATOM 2285 C CA . ASN A 1 282 ? 47.425 22.355 -104.363 1.00 54.69 282 ASN A CA 1
ATOM 2286 C C . ASN A 1 282 ? 48.541 22.602 -103.332 1.00 54.69 282 ASN A C 1
ATOM 2288 O O . ASN A 1 282 ? 49.255 21.677 -102.955 1.00 54.69 282 ASN A O 1
ATOM 2292 N N . VAL A 1 283 ? 48.608 23.821 -102.784 1.00 43.97 283 VAL A N 1
ATOM 2293 C CA . VAL A 1 283 ? 49.054 24.103 -101.400 1.00 43.97 283 VAL A CA 1
ATOM 2294 C C . VAL A 1 283 ? 48.442 25.458 -100.947 1.00 43.97 283 VAL A C 1
ATOM 2296 O O . VAL A 1 283 ? 48.080 26.258 -101.805 1.00 43.97 283 VAL A O 1
ATOM 2299 N N . PRO A 1 284 ? 48.248 25.743 -99.642 1.00 50.31 284 PRO A N 1
ATOM 2300 C CA . PRO A 1 284 ? 46.934 25.707 -98.989 1.00 50.31 284 PRO A CA 1
ATOM 2301 C C . PRO A 1 284 ? 46.586 27.019 -98.247 1.00 50.31 284 PRO A C 1
ATOM 2303 O O . PRO A 1 284 ? 47.461 27.706 -97.722 1.00 50.31 284 PRO A O 1
ATOM 2306 N N . THR A 1 285 ? 45.305 27.363 -98.104 1.00 44.75 285 THR A N 1
ATOM 2307 C CA . THR A 1 285 ? 44.893 28.532 -97.301 1.00 44.75 285 THR A CA 1
ATOM 2308 C C . THR A 1 285 ? 44.432 28.104 -95.911 1.00 44.75 285 THR A C 1
ATOM 2310 O O . THR A 1 285 ? 43.393 27.466 -95.754 1.00 44.75 285 THR A O 1
ATOM 2313 N N . GLY A 1 286 ? 45.259 28.434 -94.917 1.00 42.12 286 GLY A N 1
ATOM 2314 C CA . GLY A 1 286 ? 45.128 28.041 -93.520 1.00 42.12 286 GLY A CA 1
ATOM 2315 C C . GLY A 1 286 ? 43.861 28.529 -92.815 1.00 42.12 286 GLY A C 1
ATOM 2316 O O . GLY A 1 286 ? 43.373 29.637 -93.029 1.00 42.12 286 GLY A O 1
ATOM 2317 N N . VAL A 1 287 ? 43.374 27.681 -91.911 1.00 45.84 287 VAL A N 1
ATOM 2318 C CA . VAL A 1 287 ? 42.313 27.990 -90.953 1.00 45.84 287 VAL A CA 1
ATOM 2319 C C . VAL A 1 287 ? 42.948 28.663 -89.738 1.00 45.84 287 VAL A C 1
ATOM 2321 O O . VAL A 1 287 ? 43.763 28.072 -89.029 1.00 45.84 287 VAL A O 1
ATOM 2324 N N . MET A 1 288 ? 42.586 29.925 -89.517 1.00 48.34 288 MET A N 1
ATOM 2325 C CA . MET A 1 288 ? 42.965 30.694 -88.335 1.00 48.34 288 MET A CA 1
ATOM 2326 C C . MET A 1 288 ? 42.246 30.152 -87.091 1.00 48.34 288 MET A C 1
ATOM 2328 O O . MET A 1 288 ? 41.024 30.015 -87.076 1.00 48.34 288 MET A O 1
ATOM 2332 N N . LEU A 1 289 ? 43.015 29.899 -86.029 1.00 43.28 289 LEU A N 1
ATOM 2333 C CA . LEU A 1 289 ? 42.520 29.641 -84.676 1.00 43.28 289 LEU A CA 1
ATOM 2334 C C . LEU A 1 289 ? 41.802 30.888 -84.133 1.00 43.28 289 LEU A C 1
ATOM 2336 O O . LEU A 1 289 ? 42.417 31.941 -83.949 1.00 43.28 289 LEU A O 1
ATOM 2340 N N . ALA A 1 290 ? 40.508 30.748 -83.847 1.00 47.03 290 ALA A N 1
ATOM 2341 C CA . ALA A 1 290 ? 39.719 31.750 -83.147 1.00 47.03 290 ALA A CA 1
ATOM 2342 C C . ALA A 1 290 ? 39.898 31.665 -81.621 1.00 47.03 290 ALA A C 1
ATOM 2344 O O . ALA A 1 290 ? 40.316 30.664 -81.042 1.00 47.03 290 ALA A O 1
ATOM 2345 N N . LYS A 1 291 ? 39.613 32.807 -81.005 1.00 41.81 291 LYS A N 1
ATOM 2346 C CA . LYS A 1 291 ? 40.089 33.338 -79.731 1.00 41.81 291 LYS A CA 1
ATOM 2347 C C . LYS A 1 291 ? 39.227 32.901 -78.538 1.00 41.81 291 LYS A C 1
ATOM 2349 O O . LYS A 1 291 ? 38.018 32.758 -78.655 1.00 41.81 291 LYS A O 1
ATOM 2354 N N . LYS A 1 292 ? 39.890 32.783 -77.382 1.00 39.34 292 LYS A N 1
ATOM 2355 C CA . LYS A 1 292 ? 39.347 32.639 -76.018 1.00 39.34 292 LYS A CA 1
ATOM 2356 C C . LYS A 1 292 ? 38.148 33.560 -75.725 1.00 39.34 292 LYS A C 1
ATOM 2358 O O . LYS A 1 292 ? 38.283 34.776 -75.850 1.00 39.34 292 LYS A O 1
ATOM 2363 N N . ALA A 1 293 ? 37.089 32.972 -75.175 1.00 36.69 293 ALA A N 1
ATOM 2364 C CA . ALA A 1 293 ? 36.177 33.558 -74.189 1.00 36.69 293 ALA A CA 1
ATOM 2365 C C . ALA A 1 293 ? 35.995 32.470 -73.111 1.00 36.69 293 ALA A C 1
ATOM 2367 O O . ALA A 1 293 ? 35.718 31.325 -73.444 1.00 36.69 293 ALA A O 1
ATOM 2368 N N . ASP A 1 294 ? 36.574 32.660 -71.931 1.00 34.66 294 ASP A N 1
ATOM 2369 C CA . ASP A 1 294 ? 35.954 33.264 -70.744 1.00 34.66 294 ASP A CA 1
ATOM 2370 C C . ASP A 1 294 ? 35.353 32.162 -69.865 1.00 34.66 294 ASP A C 1
ATOM 2372 O O . ASP A 1 294 ? 34.548 31.374 -70.342 1.00 34.66 294 ASP A O 1
ATOM 2376 N N . THR A 1 295 ? 35.852 32.053 -68.634 1.00 33.12 295 THR A N 1
ATOM 2377 C CA . THR A 1 295 ? 35.145 31.690 -67.392 1.00 33.12 295 THR A CA 1
ATOM 2378 C C . THR A 1 295 ? 36.226 31.510 -66.327 1.00 33.12 295 THR A C 1
ATOM 2380 O O . THR A 1 295 ? 36.990 30.545 -66.315 1.00 33.12 295 THR A O 1
ATOM 2383 N N . LYS A 1 296 ? 36.340 32.524 -65.473 1.00 34.84 296 LYS A N 1
ATOM 2384 C CA . LYS A 1 296 ? 37.096 32.474 -64.228 1.00 34.84 296 LYS A CA 1
ATOM 2385 C C . LYS A 1 296 ? 36.342 31.561 -63.266 1.00 34.84 296 LYS A C 1
ATOM 2387 O O . LYS A 1 296 ? 35.233 31.905 -62.877 1.00 34.84 296 LYS A O 1
ATOM 2392 N N . GLU A 1 297 ? 36.968 30.472 -62.844 1.00 38.59 297 GLU A N 1
ATOM 2393 C CA . GLU A 1 297 ? 36.639 29.830 -61.576 1.00 38.59 297 GLU A CA 1
ATOM 2394 C C . GLU A 1 297 ? 37.903 29.675 -60.739 1.00 38.59 297 GLU A C 1
ATOM 2396 O O . GLU A 1 297 ? 38.985 29.308 -61.203 1.00 38.59 297 GLU A O 1
ATOM 2401 N N . GLU A 1 298 ? 37.728 30.068 -59.490 1.00 35.16 298 GLU A N 1
ATOM 2402 C CA . GLU A 1 298 ? 38.695 30.112 -58.419 1.00 35.16 298 GLU A CA 1
ATOM 2403 C C . GLU A 1 298 ? 39.022 28.684 -57.969 1.00 35.16 298 GLU A C 1
ATOM 2405 O O . GLU A 1 298 ? 38.155 27.967 -57.480 1.00 35.16 298 GLU A O 1
ATOM 2410 N N . VAL A 1 299 ? 40.291 28.277 -58.054 1.00 41.53 299 VAL A N 1
ATOM 2411 C CA . VAL A 1 299 ? 40.800 27.158 -57.248 1.00 41.53 299 VAL A CA 1
ATOM 2412 C C . VAL A 1 299 ? 41.643 27.750 -56.129 1.00 41.53 299 VAL A C 1
ATOM 2414 O O . VAL A 1 299 ? 42.865 27.877 -56.201 1.00 41.53 299 VAL A O 1
ATOM 2417 N N . PHE A 1 300 ? 40.922 28.159 -55.090 1.00 37.00 300 PHE A N 1
ATOM 2418 C CA . PHE A 1 300 ? 41.419 28.447 -53.755 1.00 37.00 300 PHE A CA 1
ATOM 2419 C C . PHE A 1 300 ? 41.828 27.118 -53.097 1.00 37.00 300 PHE A C 1
ATOM 2421 O O . PHE A 1 300 ? 41.029 26.464 -52.433 1.00 37.00 300 PHE A O 1
ATOM 2428 N N . PHE A 1 301 ? 43.073 26.684 -53.316 1.00 40.38 301 PHE A N 1
ATOM 2429 C CA . PHE A 1 301 ? 43.674 25.568 -52.580 1.00 40.38 301 PHE A CA 1
ATOM 2430 C C . PHE A 1 301 ? 44.747 26.104 -51.630 1.00 40.38 301 PHE A C 1
ATOM 2432 O O . PHE A 1 301 ? 45.848 26.484 -52.031 1.00 40.38 301 PHE A O 1
ATOM 2439 N N . VAL A 1 302 ? 44.385 26.164 -50.349 1.00 36.31 302 VAL A N 1
ATOM 2440 C CA . VAL A 1 302 ? 45.256 26.514 -49.228 1.00 36.31 302 VAL A CA 1
ATOM 2441 C C . VAL A 1 302 ? 45.859 25.237 -48.645 1.00 36.31 302 VAL A C 1
ATOM 2443 O O . VAL A 1 302 ? 45.133 24.363 -48.186 1.00 36.31 302 VAL A O 1
ATOM 2446 N N . GLY A 1 303 ? 47.189 25.216 -48.543 1.00 30.62 303 GLY A N 1
ATOM 2447 C CA . GLY A 1 303 ? 47.874 24.643 -47.384 1.00 30.62 303 GLY A CA 1
ATOM 2448 C C . GLY A 1 303 ? 48.606 23.317 -47.588 1.00 30.62 303 GLY A C 1
ATOM 2449 O O . GLY A 1 303 ? 47.996 22.269 -47.754 1.00 30.62 303 GLY A O 1
ATOM 2450 N N . GLY A 1 304 ? 49.931 23.356 -47.404 1.00 30.95 304 GLY A N 1
ATOM 2451 C CA . GLY A 1 304 ? 50.665 22.202 -46.884 1.00 30.95 304 GLY A CA 1
ATOM 2452 C C . GLY A 1 304 ? 52.128 22.080 -47.311 1.00 30.95 304 GLY A C 1
ATOM 2453 O O . GLY A 1 304 ? 52.416 21.517 -48.356 1.00 30.95 304 GLY A O 1
ATOM 2454 N N . GLY A 1 305 ? 53.052 22.474 -46.426 1.00 31.94 305 GLY A N 1
ATOM 2455 C CA . GLY A 1 305 ? 54.257 21.665 -46.185 1.00 31.94 305 GLY A CA 1
ATOM 2456 C C . GLY A 1 305 ? 55.598 22.166 -46.732 1.00 31.94 305 GLY A C 1
ATOM 2457 O O . GLY A 1 305 ? 55.856 22.191 -47.925 1.00 31.94 305 GLY A O 1
ATOM 2458 N N . CYS A 1 306 ? 56.496 22.501 -45.807 1.00 30.92 306 CYS A N 1
ATOM 2459 C CA . CYS A 1 306 ? 57.861 22.992 -46.000 1.00 30.92 306 CYS A CA 1
ATOM 2460 C C . CYS A 1 306 ? 58.919 21.890 -46.286 1.00 30.92 306 CYS A C 1
ATOM 2462 O O . CYS A 1 306 ? 58.912 20.853 -45.639 1.00 30.92 306 CYS A O 1
ATOM 2464 N N . LYS A 1 307 ? 59.926 22.272 -47.097 1.00 30.98 307 LYS A N 1
ATOM 2465 C CA . LYS A 1 307 ? 61.408 22.138 -46.946 1.00 30.98 307 LYS A CA 1
ATOM 2466 C C . LYS A 1 307 ? 62.159 20.778 -46.957 1.00 30.98 307 LYS A C 1
ATOM 2468 O O . LYS A 1 307 ? 61.975 19.940 -46.089 1.00 30.98 307 LYS A O 1
ATOM 2473 N N . SER A 1 308 ? 63.262 20.817 -47.745 1.00 32.09 308 SER A N 1
ATOM 2474 C CA . SER A 1 308 ? 64.596 20.164 -47.580 1.00 32.09 308 SER A CA 1
ATOM 2475 C C . SER A 1 308 ? 64.688 18.685 -48.033 1.00 32.09 308 SER A C 1
ATOM 2477 O O . SER A 1 308 ? 63.844 17.898 -47.654 1.00 32.09 308 SER A O 1
ATOM 2479 N N . LYS A 1 309 ? 65.663 18.180 -48.821 1.00 32.25 309 LYS A N 1
ATOM 2480 C CA . LYS A 1 309 ? 67.132 18.377 -48.820 1.00 32.25 309 LYS A CA 1
ATOM 2481 C C . LYS A 1 309 ? 67.818 17.839 -50.109 1.00 32.25 309 LYS A C 1
ATOM 2483 O O . LYS A 1 309 ? 67.385 16.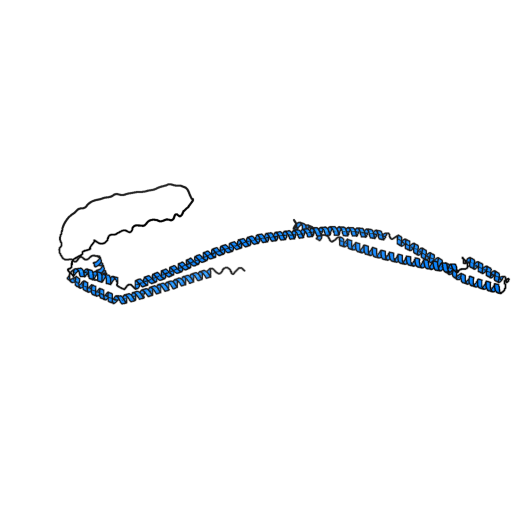862 -50.700 1.00 32.25 309 LYS A O 1
ATOM 2488 N N . LYS A 1 310 ? 68.946 18.468 -50.451 1.00 30.50 310 LYS A N 1
ATOM 2489 C CA . LYS A 1 310 ? 70.029 18.177 -51.426 1.00 30.50 310 LYS A CA 1
ATOM 2490 C C . LYS A 1 310 ? 70.603 16.739 -51.385 1.00 30.50 310 LYS A C 1
ATOM 2492 O O . LYS A 1 310 ? 70.891 16.308 -50.277 1.00 30.50 310 LYS A O 1
ATOM 2497 N N . THR A 1 311 ? 70.892 16.113 -52.550 1.00 31.09 311 THR A N 1
ATOM 2498 C CA . THR A 1 311 ? 72.246 15.676 -53.037 1.00 31.09 311 THR A CA 1
ATOM 2499 C C . THR A 1 311 ? 72.238 14.783 -54.309 1.00 31.09 311 THR A C 1
ATOM 2501 O O . THR A 1 311 ? 71.659 13.709 -54.271 1.00 31.09 311 THR A O 1
ATOM 2504 N N . THR A 1 312 ? 72.995 15.216 -55.347 1.00 31.67 312 THR A N 1
ATOM 2505 C CA . THR A 1 312 ? 73.931 14.477 -56.268 1.00 31.67 312 THR A CA 1
ATOM 2506 C C . THR A 1 312 ? 73.447 13.230 -57.053 1.00 31.67 312 THR A C 1
ATOM 2508 O O . THR A 1 312 ? 72.815 12.372 -56.470 1.00 31.67 312 THR A O 1
ATOM 2511 N N . LYS A 1 313 ? 73.762 12.960 -58.336 1.00 30.73 313 LYS A N 1
ATOM 2512 C CA . LYS A 1 313 ? 74.946 13.202 -59.195 1.00 30.73 313 LYS A CA 1
ATOM 2513 C C . LYS A 1 313 ? 74.544 13.276 -60.691 1.00 30.73 313 LYS A C 1
ATOM 2515 O O . LYS A 1 313 ? 73.534 12.712 -61.088 1.00 30.73 313 LYS A O 1
ATOM 2520 N N . ALA A 1 314 ? 75.385 13.930 -61.498 1.00 32.28 314 ALA A N 1
ATOM 2521 C CA . ALA A 1 314 ? 75.400 13.904 -62.972 1.00 32.28 314 ALA A CA 1
ATOM 2522 C C . ALA A 1 314 ? 75.967 12.555 -63.518 1.00 32.28 314 ALA A C 1
ATOM 2524 O O . ALA A 1 314 ? 76.417 11.751 -62.696 1.00 32.28 314 ALA A O 1
ATOM 2525 N N . PRO A 1 315 ? 75.984 12.287 -64.847 1.00 38.66 315 PRO A N 1
ATOM 2526 C CA . PRO A 1 315 ? 76.900 12.989 -65.759 1.00 38.66 315 PRO A CA 1
ATOM 2527 C C . PRO A 1 315 ? 76.307 13.423 -67.118 1.00 38.66 315 PRO A C 1
ATOM 2529 O O . PRO A 1 315 ? 75.347 12.859 -67.633 1.00 38.66 315 PRO A O 1
ATOM 2532 N N . LYS A 1 316 ? 76.946 14.454 -67.683 1.00 33.97 316 LYS A N 1
ATOM 2533 C CA . LYS A 1 316 ? 76.917 14.853 -69.099 1.00 33.97 316 LYS A CA 1
ATOM 2534 C C . LYS A 1 316 ? 77.904 13.996 -69.901 1.00 33.97 316 LYS A C 1
ATOM 2536 O O . LYS A 1 316 ? 78.868 13.524 -69.312 1.00 33.97 316 LYS A O 1
ATOM 2541 N N . GLU A 1 317 ? 77.704 13.949 -71.218 1.00 29.06 317 GLU A N 1
ATOM 2542 C CA . GLU A 1 317 ? 78.671 14.060 -72.343 1.00 29.06 317 GLU A CA 1
ATOM 2543 C C . GLU A 1 317 ? 78.056 13.340 -73.565 1.00 29.06 317 GLU A C 1
ATOM 2545 O O . GLU A 1 317 ? 77.341 12.365 -73.387 1.00 29.06 317 GLU A O 1
ATOM 2550 N N . LYS A 1 318 ? 78.226 13.723 -74.833 1.00 30.64 318 LYS A N 1
ATOM 2551 C CA . LYS A 1 318 ? 78.984 14.785 -75.504 1.00 30.64 318 LYS A CA 1
ATOM 2552 C C . LYS A 1 318 ? 78.444 14.885 -76.938 1.00 30.64 318 LYS A C 1
ATOM 2554 O O . LYS A 1 318 ? 78.147 13.873 -77.564 1.00 30.64 318 LYS A O 1
ATOM 2559 N N . THR A 1 319 ? 78.375 16.105 -77.443 1.00 27.02 319 THR A N 1
ATOM 2560 C CA . THR A 1 319 ? 78.339 16.458 -78.868 1.00 27.02 319 THR A CA 1
ATOM 2561 C C . THR A 1 319 ? 79.740 16.280 -79.477 1.00 27.02 319 THR A C 1
ATOM 2563 O O . THR A 1 319 ? 80.709 16.380 -78.725 1.00 27.02 319 THR A O 1
ATOM 2566 N N . ILE A 1 320 ? 79.829 16.046 -80.794 1.00 32.31 320 ILE A N 1
ATOM 2567 C CA . ILE A 1 320 ? 80.754 16.614 -81.817 1.00 32.31 320 ILE A CA 1
ATOM 2568 C C . ILE A 1 320 ? 80.609 15.699 -83.062 1.00 32.31 320 ILE A C 1
ATOM 2570 O O . ILE A 1 320 ? 80.879 14.508 -82.968 1.00 32.31 320 ILE A O 1
ATOM 2574 N N . ASP A 1 321 ? 79.888 16.086 -84.117 1.00 27.89 321 ASP A N 1
ATOM 2575 C CA . ASP A 1 321 ? 80.267 16.963 -85.247 1.00 27.89 321 ASP A CA 1
ATOM 2576 C C . ASP A 1 321 ? 81.301 16.333 -86.204 1.00 27.89 321 ASP A C 1
ATOM 2578 O O . 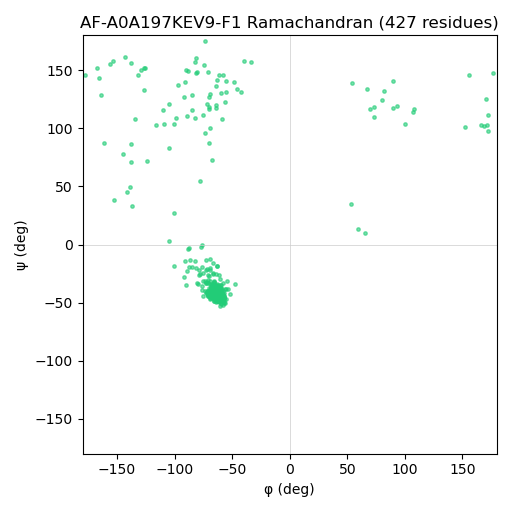ASP A 1 321 ? 82.441 16.096 -85.812 1.00 27.89 321 ASP A O 1
ATOM 2582 N N . SER A 1 322 ? 80.925 16.112 -87.470 1.00 29.67 322 SER A N 1
ATOM 2583 C CA . SER A 1 322 ? 81.817 16.374 -88.608 1.00 29.67 322 SER A CA 1
ATOM 2584 C C . SER A 1 322 ? 81.068 16.425 -89.944 1.00 29.67 322 SER A C 1
ATOM 2586 O O . SER A 1 322 ? 80.293 15.555 -90.340 1.00 29.67 322 SER A O 1
ATOM 2588 N N . THR A 1 323 ? 81.340 17.519 -90.633 1.00 27.44 323 THR A N 1
ATOM 2589 C CA . THR A 1 323 ? 81.096 17.831 -92.033 1.00 27.44 323 THR A CA 1
ATOM 2590 C C . THR A 1 323 ? 82.179 17.201 -92.921 1.00 27.44 323 THR A C 1
ATOM 2592 O O . THR A 1 323 ? 83.320 17.082 -92.491 1.00 27.44 323 THR A O 1
ATOM 2595 N N . HIS A 1 324 ? 81.827 16.826 -94.159 1.00 29.27 324 HIS A N 1
ATOM 2596 C CA . HIS A 1 324 ? 82.608 16.950 -95.415 1.00 29.27 324 HIS A CA 1
ATOM 2597 C C . HIS A 1 324 ? 81.846 16.199 -96.528 1.00 29.27 324 HIS A C 1
ATOM 2599 O O . HIS A 1 324 ? 81.513 15.032 -96.387 1.00 29.27 324 HIS A O 1
ATOM 2605 N N . SER A 1 325 ? 81.287 16.895 -97.518 1.00 30.14 325 SER A N 1
ATOM 2606 C CA . SER A 1 325 ? 81.910 17.339 -98.777 1.00 30.14 325 SER A CA 1
ATOM 2607 C C . SER A 1 325 ? 82.156 16.214 -99.798 1.00 30.14 325 SER A C 1
ATOM 2609 O O . SER A 1 325 ? 82.915 15.285 -99.563 1.00 30.14 325 SER A O 1
ATOM 2611 N N . SER A 1 326 ? 81.489 16.400 -100.941 1.00 28.72 326 SER A N 1
ATOM 2612 C CA . SER A 1 326 ? 81.551 15.740 -102.258 1.00 28.72 326 SER A CA 1
ATOM 2613 C C . SER A 1 326 ? 82.932 15.233 -102.716 1.00 28.72 326 SER A C 1
ATOM 2615 O O . SER A 1 326 ? 83.955 15.820 -102.355 1.00 28.72 326 SER A O 1
ATOM 2617 N N . PRO A 1 327 ? 82.956 14.244 -103.633 1.00 35.56 327 PRO A N 1
ATOM 2618 C CA . PRO A 1 327 ? 83.347 14.605 -104.998 1.00 35.56 327 PRO A CA 1
ATOM 2619 C C . PRO A 1 327 ? 82.408 14.077 -106.105 1.00 35.56 327 PRO A C 1
ATOM 2621 O O . PRO A 1 327 ? 81.864 12.976 -106.061 1.00 35.56 327 PRO A O 1
ATOM 2624 N N . THR A 1 328 ? 82.291 14.912 -107.137 1.00 27.56 328 THR A N 1
ATOM 2625 C CA . THR A 1 328 ? 82.018 14.643 -108.563 1.00 27.56 328 THR A CA 1
ATOM 2626 C C . THR A 1 328 ? 82.754 13.382 -109.083 1.00 27.56 328 THR A C 1
ATOM 2628 O O . THR A 1 328 ? 83.796 13.021 -108.549 1.00 27.56 328 THR A O 1
ATOM 2631 N N . THR A 1 329 ? 82.377 12.668 -110.157 1.00 28.50 329 THR A N 1
ATOM 2632 C CA . THR A 1 329 ? 82.262 13.136 -111.554 1.00 28.50 329 THR A CA 1
ATOM 2633 C C . THR A 1 329 ? 81.865 11.958 -112.495 1.00 28.50 329 THR A C 1
ATOM 2635 O O . THR A 1 329 ? 82.320 10.837 -112.297 1.00 28.50 329 THR A O 1
ATOM 2638 N N . THR A 1 330 ? 81.103 12.282 -113.552 1.00 28.92 330 THR A N 1
ATOM 2639 C CA . THR A 1 330 ? 81.155 11.794 -114.962 1.00 28.92 330 THR A CA 1
ATOM 2640 C C . THR A 1 330 ? 80.563 10.451 -115.480 1.00 28.92 330 THR A C 1
ATOM 2642 O O . THR A 1 330 ? 81.015 9.356 -115.172 1.00 28.92 330 THR A O 1
ATOM 2645 N N . THR A 1 331 ? 79.696 10.642 -116.497 1.00 29.61 331 THR A N 1
ATOM 2646 C CA . THR A 1 331 ? 79.577 9.981 -117.832 1.00 29.61 331 THR A CA 1
ATOM 2647 C C . THR A 1 331 ? 79.054 8.540 -118.010 1.00 29.61 331 THR A C 1
ATOM 2649 O O . THR A 1 331 ? 79.784 7.571 -117.878 1.00 29.61 331 THR A O 1
ATOM 2652 N N . THR A 1 332 ? 77.843 8.489 -118.590 1.00 28.50 332 THR A N 1
ATOM 2653 C CA . THR A 1 332 ? 77.562 8.024 -119.976 1.00 28.50 332 THR A CA 1
ATOM 2654 C C . THR A 1 332 ? 77.250 6.549 -120.270 1.00 28.50 332 THR A C 1
ATOM 2656 O O . THR A 1 332 ? 77.914 5.625 -119.826 1.00 28.50 332 THR A O 1
ATOM 2659 N N . ALA A 1 333 ? 76.280 6.433 -121.191 1.00 30.75 333 ALA A N 1
ATOM 2660 C CA . ALA A 1 333 ? 75.993 5.373 -122.164 1.00 30.75 333 ALA A CA 1
ATOM 2661 C C . ALA A 1 333 ? 74.887 4.357 -121.836 1.00 30.75 333 ALA A C 1
ATOM 2663 O O . ALA A 1 333 ? 75.043 3.375 -121.121 1.00 30.75 333 ALA A O 1
ATOM 2664 N N . ILE A 1 334 ? 73.770 4.610 -122.517 1.00 40.81 334 ILE A N 1
ATOM 2665 C CA . ILE A 1 334 ? 72.712 3.696 -122.942 1.00 40.81 334 ILE A CA 1
ATOM 2666 C C . ILE A 1 334 ? 73.288 2.661 -123.923 1.00 40.81 334 ILE A C 1
ATOM 2668 O O . ILE A 1 334 ? 74.062 3.041 -124.797 1.00 40.81 334 ILE A O 1
ATOM 2672 N N . THR A 1 335 ? 72.858 1.396 -123.838 1.00 33.16 335 THR A N 1
ATOM 2673 C CA . THR A 1 335 ? 72.441 0.545 -124.981 1.00 33.16 335 THR A CA 1
ATOM 2674 C C . THR A 1 335 ? 71.951 -0.830 -124.500 1.00 33.16 335 THR A C 1
ATOM 2676 O O . THR A 1 335 ? 72.474 -1.389 -123.543 1.00 33.16 335 THR A O 1
ATOM 2679 N N . THR A 1 336 ? 70.963 -1.371 -125.222 1.00 36.97 336 THR A N 1
ATOM 2680 C CA . THR A 1 336 ? 70.211 -2.637 -125.045 1.00 36.97 336 THR A CA 1
ATOM 2681 C C . THR A 1 336 ? 68.945 -2.546 -124.178 1.00 36.97 336 THR A C 1
ATOM 2683 O O . THR A 1 336 ? 68.952 -2.138 -123.020 1.00 36.97 336 THR A O 1
ATOM 2686 N N . ALA A 1 337 ? 67.812 -2.838 -124.821 1.00 52.25 337 ALA A N 1
ATOM 2687 C CA . ALA A 1 337 ? 66.459 -2.636 -124.329 1.00 52.25 337 ALA A CA 1
ATOM 2688 C C . ALA A 1 337 ? 66.091 -3.665 -123.250 1.00 52.25 337 ALA A C 1
ATOM 2690 O O . ALA A 1 337 ? 65.650 -4.770 -123.550 1.00 52.25 337 ALA A O 1
ATOM 2691 N N . THR A 1 338 ? 66.248 -3.266 -121.990 1.00 53.38 338 THR A N 1
ATOM 2692 C CA . THR A 1 338 ? 65.762 -3.998 -120.815 1.00 53.38 338 THR A CA 1
ATOM 2693 C C . THR A 1 338 ? 64.607 -3.200 -120.211 1.00 53.38 338 THR A C 1
ATOM 2695 O O . THR A 1 338 ? 64.811 -2.066 -119.770 1.00 53.38 338 THR A O 1
ATOM 2698 N N . LEU A 1 339 ? 63.387 -3.748 -120.211 1.00 63.28 339 LEU A N 1
ATOM 2699 C CA . LEU A 1 339 ? 62.224 -3.104 -119.586 1.00 63.28 339 LEU A CA 1
ATOM 2700 C C . LEU A 1 339 ? 62.461 -2.995 -118.069 1.00 63.28 339 LEU A C 1
ATOM 2702 O O . LEU A 1 339 ? 62.690 -3.998 -117.395 1.00 63.28 339 LEU A O 1
ATOM 2706 N N . LYS A 1 340 ? 62.460 -1.771 -117.526 1.00 72.50 340 LYS A N 1
ATOM 2707 C CA . LYS A 1 340 ? 62.687 -1.502 -116.096 1.00 72.50 340 LYS A CA 1
ATOM 2708 C C . LYS A 1 340 ? 61.350 -1.264 -115.403 1.00 72.50 340 LYS A C 1
ATOM 2710 O O . LYS A 1 340 ? 60.780 -0.182 -115.528 1.00 72.50 340 LYS A O 1
ATOM 2715 N N . PHE A 1 341 ? 60.873 -2.256 -114.659 1.00 76.81 341 PHE A N 1
ATOM 2716 C CA . PHE A 1 341 ? 59.650 -2.139 -113.868 1.00 76.81 341 PHE A CA 1
ATOM 2717 C C . PHE A 1 341 ? 59.950 -1.658 -112.436 1.00 76.81 341 PHE A C 1
ATOM 2719 O O . PHE A 1 341 ? 60.935 -2.100 -111.840 1.00 76.81 341 PHE A O 1
ATOM 2726 N N . PRO A 1 342 ? 59.123 -0.765 -111.859 1.00 84.31 342 PRO A N 1
ATOM 2727 C CA . PRO A 1 342 ? 59.160 -0.437 -110.439 1.00 84.31 342 PRO A CA 1
ATOM 2728 C C . PRO A 1 342 ? 59.004 -1.693 -109.577 1.00 84.31 342 PRO A C 1
ATOM 2730 O O . PRO A 1 342 ? 58.177 -2.553 -109.880 1.00 84.31 342 PRO A O 1
ATOM 2733 N N . LEU A 1 343 ? 59.755 -1.767 -108.473 1.00 82.00 343 LEU A N 1
ATOM 2734 C CA . LEU A 1 343 ? 59.749 -2.913 -107.555 1.00 82.00 343 LEU A CA 1
ATOM 2735 C C . LEU A 1 343 ? 58.335 -3.279 -107.069 1.00 82.00 343 LEU A C 1
ATOM 2737 O O . LEU A 1 343 ? 58.007 -4.455 -107.018 1.00 82.00 343 LEU A O 1
ATOM 2741 N N . ALA A 1 344 ? 57.479 -2.286 -106.814 1.00 84.44 344 ALA A N 1
ATOM 2742 C CA . ALA A 1 344 ? 56.094 -2.507 -106.391 1.00 84.44 344 ALA A CA 1
ATOM 2743 C C . ALA A 1 344 ? 55.257 -3.286 -107.423 1.00 84.44 344 ALA A C 1
ATOM 2745 O O . ALA A 1 344 ? 54.410 -4.094 -107.067 1.00 84.44 344 ALA A O 1
ATOM 2746 N N . ILE A 1 345 ? 55.505 -3.073 -108.716 1.00 82.88 345 ILE A N 1
ATOM 2747 C CA . ILE A 1 345 ? 54.763 -3.742 -109.795 1.00 82.88 345 ILE A CA 1
ATOM 2748 C C . ILE A 1 345 ? 55.303 -5.155 -109.992 1.00 82.88 345 ILE A C 1
ATOM 2750 O O . ILE A 1 345 ? 54.545 -6.083 -110.247 1.00 82.88 345 ILE A O 1
ATOM 2754 N N . MET A 1 346 ? 56.609 -5.336 -109.792 1.00 79.69 346 MET A N 1
ATOM 2755 C CA . MET A 1 346 ? 57.227 -6.658 -109.744 1.00 79.69 346 MET A CA 1
ATOM 2756 C C . MET A 1 346 ? 56.658 -7.488 -108.589 1.00 79.69 346 MET A C 1
ATOM 2758 O O . MET A 1 346 ? 56.291 -8.636 -108.805 1.00 79.69 346 MET A O 1
ATOM 2762 N N . GLU A 1 347 ? 56.544 -6.905 -107.392 1.00 86.25 347 GLU A N 1
ATOM 2763 C CA . GLU A 1 347 ? 55.946 -7.543 -106.213 1.00 86.25 347 GLU A CA 1
ATOM 2764 C C . GLU A 1 347 ? 54.491 -7.954 -106.472 1.00 86.25 347 GLU A C 1
ATOM 2766 O O . GLU A 1 347 ? 54.143 -9.108 -106.243 1.00 86.25 347 GLU A O 1
ATOM 2771 N N . GLN A 1 348 ? 53.683 -7.077 -107.079 1.00 85.81 348 GLN A N 1
ATOM 2772 C CA . GLN A 1 348 ? 52.306 -7.396 -107.477 1.00 85.81 348 GLN A CA 1
ATOM 2773 C C . GLN A 1 348 ? 52.229 -8.521 -108.523 1.00 85.81 348 GLN A C 1
ATOM 2775 O O . GLN A 1 348 ? 51.370 -9.393 -108.416 1.00 85.81 348 GLN A O 1
ATOM 2780 N N . LEU A 1 349 ? 53.124 -8.559 -109.521 1.00 83.00 349 LEU A N 1
ATOM 2781 C CA . LEU A 1 349 ? 53.188 -9.685 -110.468 1.00 83.00 349 LEU A CA 1
ATOM 2782 C C . LEU A 1 349 ? 53.593 -10.995 -109.778 1.00 83.00 349 LEU A C 1
ATOM 2784 O O . LEU A 1 349 ? 53.053 -12.049 -110.116 1.00 83.00 349 LEU A O 1
ATOM 2788 N N . PHE A 1 350 ? 54.527 -10.940 -108.822 1.00 83.38 350 PHE A N 1
ATOM 2789 C CA . PHE A 1 350 ? 54.929 -12.105 -108.032 1.00 83.38 350 PHE A CA 1
ATOM 2790 C C . PHE A 1 350 ? 53.787 -12.614 -107.150 1.00 83.38 350 PHE A C 1
ATOM 2792 O O . PHE A 1 350 ? 53.558 -13.823 -107.099 1.00 83.38 350 PHE A O 1
ATOM 2799 N N . GLU A 1 351 ? 53.044 -11.713 -106.509 1.00 85.19 351 GLU A N 1
ATOM 2800 C CA . GLU A 1 351 ? 51.873 -12.039 -105.691 1.00 85.19 351 GLU A CA 1
ATOM 2801 C C . GLU A 1 351 ? 50.761 -12.684 -106.536 1.00 85.19 351 GLU A C 1
ATOM 2803 O O . GLU A 1 351 ? 50.217 -13.726 -106.168 1.00 85.19 351 GLU A O 1
ATOM 2808 N N . LEU A 1 352 ? 50.529 -12.159 -107.744 1.00 82.75 352 LEU A N 1
ATOM 2809 C CA . LEU A 1 352 ? 49.603 -12.718 -108.738 1.00 82.75 352 LEU A CA 1
ATOM 2810 C C . LEU A 1 352 ? 50.160 -13.949 -109.482 1.00 82.75 352 LEU A C 1
ATOM 2812 O O . LEU A 1 352 ? 49.458 -14.558 -110.295 1.00 82.75 352 LEU A O 1
ATOM 2816 N N . LYS A 1 353 ? 51.408 -14.346 -109.191 1.00 83.69 353 LYS A N 1
ATOM 2817 C CA . LYS A 1 353 ? 52.140 -15.474 -109.795 1.00 83.69 353 LYS A CA 1
ATOM 2818 C C . LYS A 1 353 ? 52.178 -15.429 -111.329 1.00 83.69 353 LYS A C 1
ATOM 2820 O O . LYS A 1 353 ? 52.149 -16.472 -111.983 1.00 83.69 353 LYS A O 1
ATOM 2825 N N . VAL A 1 354 ? 52.254 -14.230 -111.902 1.00 84.06 354 VAL A N 1
ATOM 2826 C CA . VAL A 1 354 ? 52.423 -14.009 -113.345 1.00 84.06 354 VAL A CA 1
ATOM 2827 C C . VAL A 1 354 ? 53.905 -13.768 -113.636 1.00 84.06 354 VAL A C 1
ATOM 2829 O O . VAL A 1 354 ? 54.597 -13.066 -112.900 1.00 84.06 354 VAL A O 1
ATOM 2832 N N . THR A 1 355 ? 54.429 -14.374 -114.703 1.00 79.75 355 THR A N 1
ATOM 2833 C CA . THR A 1 355 ? 55.839 -14.220 -115.087 1.00 79.75 355 THR A CA 1
ATOM 2834 C C . THR A 1 355 ? 56.144 -12.778 -115.466 1.00 79.75 355 THR A C 1
ATOM 2836 O O . THR A 1 355 ? 55.396 -12.171 -116.221 1.00 79.75 355 THR A O 1
ATOM 2839 N N . VAL A 1 356 ? 57.269 -12.235 -115.004 1.00 78.31 356 VAL A N 1
ATOM 2840 C CA . VAL A 1 356 ? 57.688 -10.884 -115.395 1.00 78.31 356 VAL A CA 1
ATOM 2841 C C . VAL A 1 356 ? 58.112 -10.880 -116.870 1.00 78.31 356 VAL A C 1
ATOM 2843 O O . VAL A 1 356 ? 58.999 -11.662 -117.233 1.00 78.31 356 VAL A O 1
ATOM 2846 N N . PRO A 1 357 ? 57.553 -9.996 -117.714 1.00 75.75 357 PRO A N 1
ATOM 2847 C CA . PRO A 1 357 ? 57.935 -9.923 -119.119 1.00 75.75 357 PRO A CA 1
ATOM 2848 C C . PRO A 1 357 ? 59.354 -9.356 -119.259 1.00 75.75 357 PRO A C 1
ATOM 2850 O O . PRO A 1 357 ? 59.624 -8.219 -118.885 1.00 75.75 357 PRO A O 1
ATOM 2853 N N . ARG A 1 358 ? 60.296 -10.148 -119.783 1.00 71.88 358 ARG A N 1
ATOM 2854 C CA . ARG A 1 358 ? 61.703 -9.725 -119.966 1.00 71.88 358 ARG A CA 1
ATOM 2855 C C . ARG A 1 358 ? 61.965 -9.101 -121.338 1.00 71.88 358 ARG A C 1
ATOM 2857 O O . ARG A 1 358 ? 62.996 -8.462 -121.528 1.00 71.88 358 ARG A O 1
ATOM 2864 N N . SER A 1 359 ? 61.030 -9.272 -122.269 1.00 71.88 359 SER A N 1
ATOM 2865 C CA . SER A 1 359 ? 61.088 -8.808 -123.655 1.00 71.88 359 SER A CA 1
ATOM 2866 C C . SER A 1 359 ? 59.704 -8.347 -124.124 1.00 71.88 359 SER A C 1
ATOM 2868 O O . SER A 1 359 ? 58.690 -8.731 -123.540 1.00 71.88 359 SER A O 1
ATOM 2870 N N . SER A 1 360 ? 59.641 -7.552 -125.196 1.00 66.69 360 SER A N 1
ATOM 2871 C CA . SER A 1 360 ? 58.381 -7.065 -125.781 1.00 66.69 360 SER A CA 1
ATOM 2872 C C . SER A 1 360 ? 57.434 -8.197 -126.199 1.00 66.69 360 SER A C 1
ATOM 2874 O O . SER A 1 360 ? 56.229 -8.061 -126.039 1.00 66.69 360 SER A O 1
ATOM 2876 N N . ALA A 1 361 ? 57.967 -9.339 -126.646 1.00 71.56 361 ALA A N 1
ATOM 2877 C CA . ALA A 1 361 ? 57.175 -10.521 -127.008 1.00 71.56 361 ALA A CA 1
ATOM 2878 C C . ALA A 1 361 ? 56.580 -11.267 -125.797 1.00 71.56 361 ALA A C 1
ATOM 2880 O O . ALA A 1 361 ? 55.603 -12.002 -125.931 1.00 71.56 361 ALA A O 1
ATOM 2881 N N . ASP A 1 362 ? 57.163 -11.094 -124.611 1.00 76.00 362 ASP A N 1
ATOM 2882 C CA . ASP A 1 362 ? 56.625 -11.671 -123.378 1.00 76.00 362 ASP A CA 1
ATOM 2883 C C . ASP A 1 362 ? 55.553 -10.764 -122.769 1.00 76.00 362 ASP A C 1
ATOM 2885 O O . ASP A 1 362 ? 54.733 -11.228 -121.984 1.00 76.00 362 ASP A O 1
ATOM 2889 N N . LEU A 1 363 ? 55.526 -9.483 -123.149 1.00 80.00 363 LEU A N 1
ATOM 2890 C CA . LEU A 1 363 ? 54.601 -8.499 -122.603 1.00 80.00 363 LEU A CA 1
ATOM 2891 C C . LEU A 1 363 ? 53.144 -8.806 -122.983 1.00 80.00 363 LEU A C 1
ATOM 2893 O O . LEU A 1 363 ? 52.276 -8.782 -122.113 1.00 80.00 363 LEU A O 1
ATOM 2897 N N . GLU A 1 364 ? 52.888 -9.200 -124.231 1.00 82.56 364 GLU A N 1
ATOM 2898 C CA . GLU A 1 364 ? 51.558 -9.641 -124.688 1.00 82.56 364 GLU A CA 1
ATOM 2899 C C . GLU A 1 364 ? 51.096 -10.901 -123.943 1.00 82.56 364 GLU A C 1
ATOM 2901 O O . GLU A 1 364 ? 50.002 -10.926 -123.386 1.00 82.56 364 GLU A O 1
ATOM 2906 N N . LYS A 1 365 ? 51.979 -11.896 -123.789 1.00 81.38 365 LYS A N 1
ATOM 2907 C CA . LYS A 1 365 ? 51.678 -13.119 -123.023 1.00 81.38 365 LYS A CA 1
ATOM 2908 C C . LYS A 1 365 ? 51.341 -12.822 -121.564 1.00 81.38 365 LYS A C 1
ATOM 2910 O O . LYS A 1 365 ? 50.495 -13.488 -120.975 1.00 81.38 365 LYS A O 1
ATOM 2915 N N . THR A 1 366 ? 52.002 -11.833 -120.964 1.00 82.12 366 THR A N 1
ATOM 2916 C CA . THR A 1 366 ? 51.718 -11.430 -119.581 1.00 82.12 366 THR A CA 1
ATOM 2917 C C . THR A 1 366 ? 50.429 -10.633 -119.446 1.00 82.12 366 THR A C 1
ATOM 2919 O O . THR A 1 366 ? 49.762 -10.771 -118.427 1.00 82.12 366 THR A O 1
ATOM 2922 N N . LEU A 1 367 ? 50.043 -9.856 -120.465 1.00 84.31 367 LEU A N 1
ATOM 2923 C CA . LEU A 1 367 ? 48.746 -9.178 -120.514 1.00 84.31 367 LEU A CA 1
ATOM 2924 C C . LEU A 1 367 ? 47.599 -10.187 -120.641 1.00 84.31 367 LEU A C 1
ATOM 2926 O O . LEU A 1 367 ? 46.633 -10.088 -119.885 1.00 84.31 367 LEU A O 1
ATOM 2930 N N . ASP A 1 368 ? 47.742 -11.186 -121.514 1.00 85.31 368 ASP A N 1
ATOM 2931 C CA . ASP A 1 368 ? 46.758 -12.262 -121.676 1.00 85.31 368 ASP A CA 1
ATOM 2932 C C . ASP A 1 368 ? 46.629 -13.099 -120.397 1.00 85.31 368 ASP A C 1
ATOM 2934 O O . ASP A 1 368 ? 45.521 -13.324 -119.910 1.00 85.31 368 ASP A O 1
ATOM 2938 N N . ALA A 1 369 ? 47.757 -13.473 -119.782 1.00 85.69 369 ALA A N 1
ATOM 2939 C CA . ALA A 1 369 ? 47.765 -14.194 -118.509 1.00 85.69 369 ALA A CA 1
ATOM 2940 C C . ALA A 1 369 ? 47.105 -13.387 -117.374 1.00 85.69 369 ALA A C 1
ATOM 2942 O O . ALA A 1 369 ? 46.420 -13.953 -116.522 1.00 85.69 369 ALA A O 1
ATOM 2943 N N . LEU A 1 370 ? 47.279 -12.063 -117.355 1.00 86.19 370 LEU A N 1
ATOM 2944 C CA . LEU A 1 370 ? 46.670 -11.183 -116.357 1.00 86.19 370 LEU A CA 1
ATOM 2945 C C . LEU A 1 370 ? 45.159 -11.008 -116.582 1.00 86.19 370 LEU A C 1
ATOM 2947 O O . LEU A 1 370 ? 44.402 -10.914 -115.616 1.00 86.19 370 LEU A O 1
ATOM 2951 N N . LEU A 1 371 ? 44.703 -11.021 -117.838 1.00 86.38 371 LEU A N 1
ATOM 2952 C CA . LEU A 1 371 ? 43.282 -10.993 -118.196 1.00 86.38 371 LEU A CA 1
ATOM 2953 C C . LEU A 1 371 ? 42.601 -12.327 -117.854 1.00 86.38 371 LEU A C 1
ATOM 2955 O O . LEU A 1 371 ? 41.530 -12.338 -117.242 1.00 86.38 371 LEU A O 1
ATOM 2959 N N . GLU A 1 372 ? 43.241 -13.456 -118.158 1.00 87.50 372 GLU A N 1
ATOM 2960 C CA . GLU A 1 372 ? 42.778 -14.790 -117.759 1.00 87.50 372 GLU A CA 1
ATOM 2961 C C . GLU A 1 372 ? 42.697 -14.915 -116.225 1.00 87.50 372 GLU A C 1
ATOM 2963 O O . GLU A 1 372 ? 41.711 -15.401 -115.667 1.00 87.50 372 GLU A O 1
ATOM 2968 N N . LYS A 1 373 ? 43.681 -14.377 -115.498 1.00 85.31 373 LYS A N 1
ATOM 2969 C CA . LYS A 1 373 ? 43.627 -14.304 -114.031 1.00 85.31 373 LYS A CA 1
ATOM 2970 C C . LYS A 1 373 ? 42.521 -13.378 -113.525 1.00 85.31 373 LYS A C 1
ATOM 2972 O O . LYS A 1 373 ? 41.754 -13.784 -112.661 1.00 85.31 373 LYS A O 1
ATOM 2977 N N . SER A 1 374 ? 42.360 -12.184 -114.091 1.00 87.19 374 SER A N 1
ATOM 2978 C CA . SER A 1 374 ? 41.283 -11.255 -113.709 1.00 87.19 374 SER A CA 1
ATOM 2979 C C . SER A 1 374 ? 39.894 -11.872 -113.934 1.00 87.19 374 SER A C 1
ATOM 2981 O O . SER A 1 374 ? 39.014 -11.757 -113.082 1.00 87.19 374 SER A O 1
ATOM 2983 N N . THR A 1 375 ? 39.690 -12.590 -115.041 1.00 86.75 375 THR A N 1
ATOM 2984 C CA . THR A 1 375 ? 38.410 -13.250 -115.359 1.00 86.75 375 THR A CA 1
ATOM 2985 C C . THR A 1 375 ? 38.137 -14.470 -114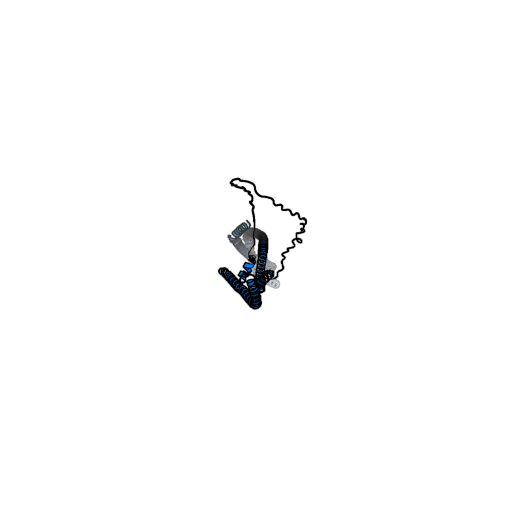.481 1.00 86.75 375 THR A C 1
ATOM 2987 O O . THR A 1 375 ? 37.018 -14.617 -113.991 1.00 86.75 375 THR A O 1
ATOM 2990 N N . THR A 1 376 ? 39.144 -15.304 -114.205 1.00 87.62 376 THR A N 1
ATOM 2991 C CA . THR A 1 376 ? 39.003 -16.444 -113.279 1.00 87.62 376 THR A CA 1
ATOM 2992 C C . THR A 1 376 ? 38.753 -15.991 -111.839 1.00 87.62 376 THR A C 1
ATOM 2994 O O . THR A 1 376 ? 37.909 -16.570 -111.155 1.00 87.62 376 THR A O 1
ATOM 2997 N N . LEU A 1 377 ? 39.403 -14.913 -111.389 1.00 88.19 377 LEU A N 1
ATOM 2998 C CA . LEU A 1 377 ? 39.146 -14.306 -110.080 1.00 88.19 377 LEU A CA 1
ATOM 2999 C C . LEU A 1 377 ? 37.741 -13.693 -110.004 1.00 88.19 377 LEU A C 1
ATOM 3001 O O . LEU A 1 377 ? 37.036 -13.937 -109.029 1.00 88.19 377 LEU A O 1
ATOM 3005 N N . LYS A 1 378 ? 37.283 -12.987 -111.047 1.00 87.44 378 LYS A N 1
ATOM 3006 C CA . LYS A 1 378 ? 35.905 -12.461 -111.141 1.00 87.44 378 LYS A CA 1
ATOM 3007 C C . LYS A 1 378 ? 34.850 -13.574 -111.157 1.00 87.44 378 LYS A C 1
ATOM 3009 O O . LYS A 1 378 ? 33.810 -13.431 -110.521 1.00 87.44 378 LYS A O 1
ATOM 3014 N N . ALA A 1 379 ? 35.115 -14.697 -111.824 1.00 88.50 379 ALA A N 1
ATOM 3015 C CA . ALA A 1 379 ? 34.214 -15.851 -111.833 1.00 88.50 379 ALA A CA 1
ATOM 3016 C C . ALA A 1 379 ? 34.127 -16.532 -110.453 1.00 88.50 379 ALA A C 1
ATOM 3018 O O . ALA A 1 379 ? 33.040 -16.883 -109.995 1.00 88.50 379 ALA A O 1
ATOM 3019 N N . ASN A 1 380 ? 35.259 -16.663 -109.756 1.00 88.31 380 ASN A N 1
ATOM 3020 C CA . ASN A 1 380 ? 35.321 -17.294 -108.435 1.00 88.31 380 ASN A CA 1
ATOM 3021 C C . ASN A 1 380 ? 34.929 -16.352 -107.282 1.00 88.31 380 ASN A C 1
ATOM 3023 O O . ASN A 1 380 ? 34.639 -16.821 -106.179 1.00 88.31 380 ASN A O 1
ATOM 3027 N N . GLN A 1 381 ? 34.871 -15.040 -107.528 1.00 87.50 381 GLN A N 1
ATOM 3028 C CA . GLN A 1 381 ? 34.549 -14.008 -106.541 1.00 87.50 381 GLN A CA 1
ATOM 3029 C C . GLN A 1 381 ? 33.203 -14.255 -105.853 1.00 87.50 381 GLN A C 1
ATOM 3031 O O . GLN A 1 381 ? 33.134 -14.199 -104.627 1.00 87.50 381 GLN A O 1
ATOM 3036 N N . ALA A 1 382 ? 32.139 -14.571 -106.598 1.00 85.62 382 ALA A N 1
ATOM 3037 C CA . ALA A 1 382 ? 30.813 -14.778 -106.009 1.00 85.62 382 ALA A CA 1
ATOM 3038 C C . ALA A 1 382 ? 30.778 -15.991 -105.058 1.00 85.62 382 ALA A C 1
ATOM 3040 O O . ALA A 1 382 ? 30.272 -15.885 -103.940 1.00 85.62 382 ALA A O 1
ATOM 3041 N N . SER A 1 383 ? 31.376 -17.116 -105.468 1.00 84.12 383 SER A N 1
ATOM 3042 C CA . SER A 1 383 ? 31.431 -18.343 -104.660 1.00 84.12 383 SER A CA 1
ATOM 3043 C C . SER A 1 383 ? 32.290 -18.162 -103.408 1.00 84.12 383 SER A C 1
ATOM 3045 O O . SER A 1 383 ? 31.874 -18.534 -102.312 1.00 84.12 383 SER A O 1
ATOM 3047 N N . ALA A 1 384 ? 33.467 -17.547 -103.547 1.00 84.81 384 ALA A N 1
ATOM 3048 C CA . ALA A 1 384 ? 34.358 -17.295 -102.419 1.00 84.81 384 ALA A CA 1
ATOM 3049 C C . ALA A 1 384 ? 33.778 -16.257 -101.442 1.00 84.81 384 ALA A C 1
ATOM 3051 O O . ALA A 1 384 ? 33.928 -16.402 -100.232 1.00 84.81 384 ALA A O 1
ATOM 3052 N N . THR A 1 385 ? 33.044 -15.251 -101.935 1.00 87.06 385 THR A N 1
ATOM 3053 C CA . THR A 1 385 ? 32.335 -14.284 -101.077 1.00 87.06 385 THR A CA 1
ATOM 3054 C C . THR A 1 385 ? 31.212 -14.965 -100.298 1.00 87.06 385 THR A C 1
ATOM 3056 O O . THR A 1 385 ? 31.073 -14.730 -99.102 1.00 87.06 385 THR A O 1
ATOM 3059 N N . ALA A 1 386 ? 30.434 -15.848 -100.932 1.00 85.38 386 ALA A N 1
ATOM 3060 C CA . ALA A 1 386 ? 29.395 -16.614 -100.244 1.00 85.38 386 ALA A CA 1
ATOM 3061 C C . ALA A 1 386 ? 29.983 -17.548 -99.172 1.00 85.38 386 ALA A C 1
ATOM 3063 O O . ALA A 1 386 ? 29.449 -17.642 -98.067 1.00 85.38 386 ALA A O 1
ATOM 3064 N N . GLU A 1 387 ? 31.115 -18.196 -99.457 1.00 86.06 387 GLU A N 1
ATOM 3065 C CA . GLU A 1 387 ? 31.798 -19.041 -98.478 1.00 86.06 387 GLU A CA 1
ATOM 3066 C C . GLU A 1 387 ? 32.397 -18.225 -97.319 1.00 86.06 387 GLU A C 1
ATOM 3068 O O . GLU A 1 387 ? 32.318 -18.657 -96.168 1.00 86.06 387 GLU A O 1
ATOM 3073 N N . ASN A 1 388 ? 32.940 -17.035 -97.589 1.00 85.19 388 ASN A N 1
ATOM 3074 C CA . ASN A 1 388 ? 33.436 -16.120 -96.559 1.00 85.19 388 ASN A CA 1
ATOM 3075 C C . ASN A 1 388 ? 32.303 -15.577 -95.681 1.00 85.19 388 ASN A C 1
ATOM 3077 O O . ASN A 1 388 ? 32.452 -15.570 -94.461 1.00 85.19 388 ASN A O 1
ATOM 3081 N N . LYS A 1 389 ? 31.154 -15.218 -96.272 1.00 86.88 389 LYS A N 1
ATOM 3082 C CA . LYS A 1 389 ? 29.932 -14.842 -95.542 1.00 86.88 389 LYS A CA 1
ATOM 3083 C C . LYS A 1 389 ? 29.451 -15.972 -94.641 1.00 86.88 389 LYS A C 1
ATOM 3085 O O . LYS A 1 389 ? 29.276 -15.750 -93.450 1.00 86.88 389 LYS A O 1
ATOM 3090 N N . ARG A 1 390 ? 29.363 -17.203 -95.159 1.00 87.00 390 ARG A N 1
ATOM 3091 C CA . ARG A 1 390 ? 29.002 -18.382 -94.355 1.00 87.00 390 ARG A CA 1
ATOM 3092 C C . ARG A 1 390 ? 29.986 -18.612 -93.205 1.00 87.00 390 ARG A C 1
ATOM 3094 O O . ARG A 1 390 ? 29.571 -18.832 -92.074 1.00 87.00 390 ARG A O 1
ATOM 3101 N N . LYS A 1 391 ? 31.296 -18.536 -93.467 1.00 86.62 391 LYS A N 1
ATOM 3102 C CA . LYS A 1 391 ? 32.328 -18.690 -92.427 1.00 86.62 391 LYS A CA 1
ATOM 3103 C C . LYS A 1 391 ? 32.261 -17.577 -91.380 1.00 86.62 391 LYS A C 1
ATOM 3105 O O . LYS A 1 391 ? 32.540 -17.846 -90.216 1.00 86.62 391 LYS A O 1
ATOM 3110 N N . ALA A 1 392 ? 31.922 -16.351 -91.768 1.00 84.44 392 ALA A N 1
ATOM 3111 C CA . ALA A 1 392 ? 31.741 -15.238 -90.843 1.00 84.44 392 ALA A CA 1
ATOM 3112 C C . ALA A 1 392 ? 30.470 -15.400 -90.004 1.00 84.44 392 ALA A C 1
ATOM 3114 O O . ALA A 1 392 ? 30.543 -15.279 -88.791 1.00 84.44 392 ALA A O 1
ATOM 3115 N N . GLU A 1 393 ? 29.344 -15.788 -90.600 1.00 86.25 393 GLU A N 1
ATOM 3116 C CA . GLU A 1 393 ? 28.111 -16.106 -89.867 1.00 86.25 393 GLU A CA 1
ATOM 3117 C C . GLU A 1 393 ? 28.312 -17.266 -88.884 1.00 86.25 393 GLU A C 1
ATOM 3119 O O . GLU A 1 393 ? 27.853 -17.200 -87.747 1.00 86.25 393 GLU A O 1
ATOM 3124 N N . GLU A 1 394 ? 29.066 -18.299 -89.269 1.00 86.94 394 GLU A N 1
ATOM 3125 C CA . GLU A 1 394 ? 29.444 -19.393 -88.370 1.00 86.94 394 GLU A CA 1
ATOM 3126 C C . GLU A 1 394 ? 30.376 -18.938 -87.243 1.00 86.94 394 GLU A C 1
ATOM 3128 O O . GLU A 1 394 ? 30.269 -19.446 -86.126 1.00 86.94 394 GLU A O 1
ATOM 3133 N N . ARG A 1 395 ? 31.297 -18.000 -87.504 1.00 82.44 395 ARG A N 1
ATOM 3134 C CA . ARG A 1 395 ? 32.150 -17.413 -86.459 1.00 82.44 395 ARG A CA 1
ATOM 3135 C C . ARG A 1 395 ? 31.343 -16.543 -85.508 1.00 82.44 395 ARG A C 1
ATOM 3137 O O . ARG A 1 395 ? 31.452 -16.765 -84.311 1.00 82.44 395 ARG A O 1
ATOM 3144 N N . ILE A 1 396 ? 30.467 -15.678 -86.013 1.00 82.94 396 ILE A N 1
ATOM 3145 C CA . ILE A 1 396 ? 29.542 -14.881 -85.200 1.00 82.94 396 ILE A CA 1
ATOM 3146 C C . ILE A 1 396 ? 28.664 -15.815 -84.360 1.00 82.94 396 ILE A C 1
ATOM 3148 O O . ILE A 1 396 ? 28.571 -15.630 -83.152 1.00 82.94 396 ILE A O 1
ATOM 3152 N N . ALA A 1 397 ? 28.090 -16.871 -84.948 1.00 83.94 397 ALA A N 1
ATOM 3153 C CA . ALA A 1 397 ? 27.293 -17.856 -84.217 1.00 83.94 397 ALA A CA 1
ATOM 3154 C C . ALA A 1 397 ? 28.108 -18.548 -83.112 1.00 83.94 397 ALA A C 1
ATOM 3156 O O . ALA A 1 397 ? 27.638 -18.664 -81.981 1.00 83.94 397 ALA A O 1
ATOM 3157 N N . LYS A 1 398 ? 29.354 -18.944 -83.398 1.00 83.69 398 LYS A N 1
ATOM 3158 C CA . LYS A 1 398 ? 30.264 -19.521 -82.398 1.00 83.69 398 LYS A CA 1
ATOM 3159 C C . LYS A 1 398 ? 30.642 -18.531 -81.304 1.00 83.69 398 LYS A C 1
ATOM 3161 O O . LYS A 1 398 ? 30.647 -18.935 -80.152 1.00 83.69 398 LYS A O 1
ATOM 3166 N N . LEU A 1 399 ? 30.903 -17.266 -81.627 1.00 76.94 399 LEU A N 1
ATOM 3167 C CA . LEU A 1 399 ? 31.153 -16.218 -80.635 1.00 76.94 399 LEU A CA 1
ATOM 3168 C C . LEU A 1 399 ? 29.912 -16.007 -79.763 1.00 76.94 399 LEU A C 1
ATOM 3170 O O . LEU A 1 399 ? 30.013 -16.003 -78.544 1.00 76.94 399 LEU A O 1
ATOM 3174 N N . THR A 1 400 ? 28.714 -15.974 -80.356 1.00 77.12 400 THR A N 1
ATOM 3175 C CA . THR A 1 400 ? 27.475 -15.871 -79.577 1.00 77.12 400 THR A CA 1
ATOM 3176 C C . THR A 1 400 ? 27.215 -17.080 -78.677 1.00 77.12 400 THR A C 1
ATOM 3178 O O . THR A 1 400 ? 26.723 -16.885 -77.569 1.00 77.12 400 THR A O 1
ATOM 3181 N N . LEU A 1 401 ? 27.540 -18.299 -79.125 1.00 76.75 401 LEU A N 1
ATOM 3182 C CA . LEU A 1 401 ? 27.363 -19.540 -78.362 1.00 76.75 401 LEU A CA 1
ATOM 3183 C C . LEU A 1 401 ? 28.422 -19.707 -77.269 1.00 76.75 401 LEU A C 1
ATOM 3185 O O . LEU A 1 401 ? 28.064 -20.018 -76.141 1.00 76.75 401 LEU A O 1
ATOM 3189 N N . ALA A 1 402 ? 29.695 -19.445 -77.566 1.00 73.88 402 ALA A N 1
ATOM 3190 C CA . ALA A 1 402 ? 30.768 -19.466 -76.574 1.00 73.88 402 ALA A CA 1
ATOM 3191 C C . ALA A 1 402 ? 30.538 -18.406 -75.482 1.00 73.88 402 ALA A C 1
ATOM 3193 O O . ALA A 1 402 ? 30.790 -18.657 -74.305 1.00 73.88 402 ALA A O 1
ATOM 3194 N N . ASP A 1 403 ? 29.973 -17.251 -75.836 1.00 65.94 403 ASP A N 1
ATOM 3195 C CA . ASP A 1 403 ? 29.586 -16.231 -74.860 1.00 65.94 403 ASP A CA 1
ATOM 3196 C C . ASP A 1 403 ? 28.334 -16.631 -74.052 1.00 65.94 403 ASP A C 1
ATOM 3198 O O . ASP A 1 403 ? 28.229 -16.323 -72.866 1.00 65.94 403 ASP A O 1
ATOM 3202 N N . LEU A 1 404 ? 27.383 -17.363 -74.644 1.00 64.12 404 LEU A N 1
ATOM 3203 C CA . LEU A 1 404 ? 26.258 -17.981 -73.919 1.00 64.12 404 LEU A CA 1
ATOM 3204 C C . LEU A 1 404 ? 26.748 -19.050 -72.929 1.00 64.12 404 LEU A C 1
ATOM 3206 O O . LEU A 1 404 ? 26.269 -19.117 -71.799 1.00 64.12 404 LEU A O 1
ATOM 3210 N N . GLU A 1 405 ? 27.730 -19.858 -73.315 1.00 67.94 405 GLU A N 1
ATOM 3211 C CA . GLU A 1 405 ? 28.347 -20.856 -72.440 1.00 67.94 405 GLU A CA 1
ATOM 3212 C C . GLU A 1 405 ? 29.152 -20.194 -71.315 1.00 67.94 405 GLU A C 1
ATOM 3214 O O . GLU A 1 405 ? 28.987 -20.560 -70.157 1.00 67.94 405 GLU A O 1
ATOM 3219 N N . THR A 1 406 ? 29.931 -19.146 -71.595 1.00 62.41 406 THR A N 1
ATOM 3220 C CA . THR A 1 406 ? 30.666 -18.425 -70.539 1.00 62.41 406 THR A CA 1
ATOM 3221 C C . THR A 1 406 ? 29.743 -17.627 -69.616 1.00 62.41 406 THR A C 1
ATOM 3223 O O . THR A 1 406 ? 29.955 -17.606 -68.406 1.00 62.41 406 THR A O 1
ATOM 3226 N N . THR A 1 407 ? 28.669 -17.013 -70.118 1.00 60.88 407 THR A N 1
ATOM 3227 C CA . THR A 1 407 ? 27.680 -16.333 -69.258 1.00 60.88 407 THR A CA 1
ATOM 3228 C C . THR A 1 407 ? 26.863 -17.314 -68.417 1.00 60.88 407 THR A C 1
ATOM 3230 O O . THR A 1 407 ? 26.559 -17.004 -67.263 1.00 60.88 407 THR A O 1
ATOM 3233 N N . THR A 1 408 ? 26.555 -18.511 -68.930 1.00 56.22 408 THR A N 1
ATOM 3234 C CA . THR A 1 408 ? 25.896 -19.573 -68.151 1.00 56.22 408 THR A CA 1
ATOM 3235 C C . THR A 1 408 ? 26.829 -20.190 -67.113 1.00 56.22 408 THR A C 1
ATOM 3237 O O . THR A 1 408 ? 26.399 -20.332 -65.972 1.00 56.22 408 THR A O 1
ATOM 3240 N N . THR A 1 409 ? 28.104 -20.460 -67.412 1.00 57.44 409 THR A N 1
ATOM 3241 C CA . THR A 1 409 ? 29.059 -20.948 -66.398 1.00 57.44 409 THR A CA 1
ATOM 3242 C C . THR A 1 409 ? 29.330 -19.902 -65.323 1.00 57.44 409 THR A C 1
ATOM 3244 O O . THR A 1 409 ? 29.278 -20.235 -64.144 1.00 57.44 409 THR A O 1
ATOM 3247 N N . THR A 1 410 ? 29.494 -18.627 -65.689 1.00 56.81 410 THR A N 1
ATOM 3248 C CA . THR A 1 410 ? 29.683 -17.545 -64.705 1.00 56.81 410 THR A CA 1
ATOM 3249 C C . THR A 1 410 ? 28.422 -17.329 -63.857 1.00 56.81 410 THR A C 1
ATOM 3251 O O . THR A 1 410 ? 28.519 -17.076 -62.662 1.00 56.81 410 THR A O 1
ATOM 3254 N N . SER A 1 411 ? 27.221 -17.475 -64.434 1.00 56.75 411 SER A N 1
ATOM 3255 C CA . SER A 1 411 ? 25.956 -17.385 -63.682 1.00 56.75 411 SER A CA 1
ATOM 3256 C C . SER A 1 411 ? 25.726 -18.590 -62.765 1.00 56.75 411 SER A C 1
ATOM 3258 O O . SER A 1 411 ? 25.157 -18.427 -61.688 1.00 56.75 411 SER A O 1
ATOM 3260 N N . ILE A 1 412 ? 26.174 -19.786 -63.163 1.00 58.47 412 ILE A N 1
ATOM 3261 C CA . ILE A 1 412 ? 26.133 -20.999 -62.337 1.00 58.47 412 ILE A CA 1
ATOM 3262 C C . ILE A 1 412 ? 27.155 -20.899 -61.198 1.00 58.47 412 ILE A C 1
ATOM 3264 O O . ILE A 1 412 ? 26.786 -21.158 -60.060 1.00 58.47 412 ILE A O 1
ATOM 3268 N N . GLU A 1 413 ? 28.385 -20.442 -61.446 1.00 55.09 413 GLU A N 1
ATOM 3269 C CA . GLU A 1 413 ? 29.389 -20.203 -60.395 1.00 55.09 413 GLU A CA 1
ATOM 3270 C C . GLU A 1 413 ? 28.920 -19.140 -59.389 1.00 55.09 413 GLU A C 1
ATOM 3272 O O . GLU A 1 413 ? 28.987 -19.363 -58.182 1.00 55.09 413 GLU A O 1
ATOM 3277 N N . HIS A 1 414 ? 28.323 -18.036 -59.854 1.00 53.72 414 HIS A N 1
ATOM 3278 C CA . HIS A 1 414 ? 27.782 -17.000 -58.965 1.00 53.72 414 HIS A CA 1
ATOM 3279 C C . HIS A 1 414 ? 26.522 -17.457 -58.196 1.00 53.72 414 HIS A C 1
ATOM 3281 O O . HIS A 1 414 ? 26.242 -16.945 -57.106 1.00 53.72 414 HIS A O 1
ATOM 3287 N N . ALA A 1 415 ? 25.748 -18.403 -58.750 1.00 54.25 415 ALA A N 1
ATOM 3288 C CA . ALA A 1 415 ? 24.612 -19.038 -58.080 1.00 54.25 415 ALA A CA 1
ATOM 3289 C C . ALA A 1 415 ? 25.063 -20.071 -57.036 1.00 54.25 415 ALA A C 1
ATOM 3291 O O . ALA A 1 415 ? 24.486 -20.104 -55.951 1.00 54.25 415 ALA A O 1
ATOM 3292 N N . VAL A 1 416 ? 26.118 -20.842 -57.324 1.00 56.41 416 VAL A N 1
ATOM 3293 C CA . VAL A 1 416 ? 26.744 -21.787 -56.386 1.00 56.41 416 VAL A CA 1
ATOM 3294 C C . VAL A 1 416 ? 27.394 -21.035 -55.216 1.00 56.41 416 VAL A C 1
ATOM 3296 O O . VAL A 1 416 ? 27.132 -21.368 -54.061 1.00 56.41 416 VAL A O 1
ATOM 3299 N N . GLU A 1 417 ? 28.106 -19.935 -55.478 1.00 51.78 417 GLU A N 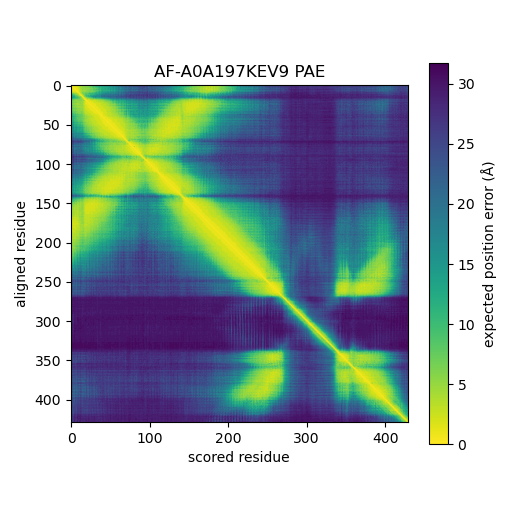1
ATOM 3300 C CA . GLU A 1 417 ? 28.716 -19.091 -54.437 1.00 51.78 417 GLU A CA 1
ATOM 3301 C C . GLU A 1 417 ? 27.658 -18.386 -53.556 1.00 51.78 417 GLU A C 1
ATOM 3303 O O . GLU A 1 417 ? 27.837 -18.234 -52.348 1.00 51.78 417 GLU A O 1
ATOM 3308 N N . ARG A 1 418 ? 26.485 -18.027 -54.107 1.00 51.72 418 ARG A N 1
ATOM 3309 C CA . ARG A 1 418 ? 25.342 -17.537 -53.304 1.00 51.72 418 ARG A CA 1
ATOM 3310 C C . ARG A 1 418 ? 24.671 -18.626 -52.463 1.00 51.72 418 ARG A C 1
ATOM 3312 O O . ARG A 1 418 ? 24.146 -18.298 -51.400 1.00 51.72 418 ARG A O 1
ATOM 3319 N N . THR A 1 419 ? 24.665 -19.883 -52.908 1.00 53.97 419 THR A N 1
ATOM 3320 C CA . THR A 1 419 ? 24.147 -21.007 -52.108 1.00 53.97 419 THR A CA 1
ATOM 3321 C C . THR A 1 419 ? 25.126 -21.479 -51.033 1.00 53.97 419 THR A C 1
ATOM 3323 O O . THR A 1 419 ? 24.680 -21.967 -49.999 1.00 53.97 419 THR A O 1
ATOM 3326 N N . GLU A 1 420 ? 26.434 -21.272 -51.208 1.00 52.94 420 GLU A N 1
ATOM 3327 C CA . GLU A 1 420 ? 27.448 -21.634 -50.205 1.00 52.94 420 GLU A CA 1
ATOM 3328 C C . GLU A 1 420 ? 27.598 -20.598 -49.073 1.00 52.94 420 GLU A C 1
ATOM 3330 O O . GLU A 1 420 ? 28.024 -20.955 -47.978 1.00 52.94 420 GLU A O 1
ATOM 3335 N N . ILE A 1 421 ? 27.173 -19.342 -49.268 1.00 48.91 421 ILE A N 1
ATOM 3336 C CA . ILE A 1 421 ? 27.231 -18.288 -48.229 1.00 48.91 421 ILE A CA 1
ATOM 3337 C C . ILE A 1 421 ? 25.976 -18.272 -47.316 1.00 48.91 421 ILE A C 1
ATOM 3339 O O . ILE A 1 421 ? 25.922 -17.527 -46.337 1.00 48.91 421 ILE A O 1
ATOM 3343 N N . VAL A 1 422 ? 24.962 -19.116 -47.565 1.00 52.44 422 VAL A N 1
ATOM 3344 C CA . VAL A 1 422 ? 23.766 -19.232 -46.699 1.00 52.44 422 VAL A CA 1
ATOM 3345 C C . VAL A 1 422 ? 23.549 -20.675 -46.224 1.00 52.44 422 VAL A C 1
ATOM 3347 O O . VAL A 1 422 ? 22.586 -21.328 -46.627 1.00 52.44 422 VAL A O 1
ATOM 3350 N N . PRO A 1 423 ? 24.402 -21.167 -45.307 1.00 51.34 423 PRO A N 1
ATOM 3351 C CA . PRO A 1 423 ? 23.838 -21.903 -44.180 1.00 51.34 423 PRO A CA 1
ATOM 3352 C C . PRO A 1 423 ? 24.627 -21.674 -42.878 1.00 51.34 423 PRO A C 1
ATOM 3354 O O . PRO A 1 423 ? 25.361 -22.550 -42.444 1.00 51.34 423 PRO A O 1
ATOM 3357 N N . GLU A 1 424 ? 24.451 -20.535 -42.197 1.00 48.94 424 GLU A N 1
ATOM 3358 C CA . GLU A 1 424 ? 24.874 -20.445 -40.784 1.00 48.94 424 GLU A CA 1
ATOM 3359 C C . GLU A 1 424 ? 24.082 -19.436 -39.929 1.00 48.94 424 GLU A C 1
ATOM 3361 O O . GLU A 1 424 ? 24.642 -18.763 -39.074 1.00 48.94 424 GLU A O 1
ATOM 3366 N N . ILE A 1 425 ? 22.757 -19.310 -40.116 1.00 49.44 425 ILE A N 1
ATOM 3367 C CA . ILE A 1 425 ? 21.888 -18.607 -39.136 1.00 49.44 425 ILE A CA 1
ATOM 3368 C C . ILE A 1 425 ? 20.524 -19.309 -38.960 1.00 49.44 425 ILE A C 1
ATOM 3370 O O . ILE A 1 425 ? 19.473 -18.676 -38.955 1.00 49.44 425 ILE A O 1
ATOM 3374 N N . GLN A 1 426 ? 20.511 -20.639 -38.817 1.00 42.22 426 GLN A N 1
ATOM 3375 C CA . GLN A 1 426 ? 19.331 -21.379 -38.318 1.00 42.22 426 GLN A CA 1
ATOM 3376 C C . GLN A 1 426 ? 19.687 -22.473 -37.297 1.00 42.22 426 GLN A C 1
ATOM 3378 O O . GLN A 1 426 ? 19.018 -23.496 -37.202 1.00 42.22 426 GLN A O 1
ATOM 3383 N N . ALA A 1 427 ? 20.728 -22.253 -36.493 1.00 46.69 427 ALA A N 1
ATOM 3384 C CA . ALA A 1 427 ? 21.066 -23.150 -35.389 1.00 46.69 427 ALA A CA 1
ATOM 3385 C C . ALA A 1 427 ? 21.479 -22.381 -34.127 1.00 46.69 427 ALA A C 1
ATOM 3387 O O . ALA A 1 427 ? 22.524 -22.647 -33.559 1.00 46.69 427 ALA A O 1
ATOM 3388 N N . THR A 1 428 ? 20.684 -21.396 -33.702 1.00 46.91 428 THR A N 1
ATOM 3389 C CA . THR A 1 428 ? 20.594 -20.953 -32.295 1.00 46.91 428 THR A CA 1
ATOM 3390 C C . THR A 1 428 ? 19.297 -20.158 -32.111 1.00 46.91 428 THR A C 1
ATOM 3392 O O . THR A 1 428 ? 19.258 -18.941 -32.274 1.00 46.91 428 THR A O 1
ATOM 3395 N N . ALA A 1 429 ? 18.216 -20.872 -31.807 1.00 40.31 429 ALA A N 1
ATOM 3396 C CA . ALA A 1 429 ? 17.004 -20.337 -31.193 1.00 40.31 429 ALA A CA 1
ATOM 3397 C C . ALA A 1 429 ? 16.595 -21.288 -30.068 1.00 40.31 429 ALA A C 1
ATOM 3399 O O . ALA A 1 429 ? 16.672 -22.516 -30.311 1.00 40.31 429 ALA A O 1
#

Solvent-accessible surface area (backbone atoms only — not comparable to full-atom values): 25403 Å² total; per-residue (Å²): 106,64,71,55,55,49,51,55,64,50,53,61,64,72,72,55,78,66,68,54,60,61,52,50,52,51,48,50,52,50,49,51,51,51,52,52,48,51,51,54,52,48,53,53,49,53,51,45,52,49,42,51,51,50,41,53,50,50,53,51,53,45,48,58,53,56,76,71,44,95,51,96,43,68,68,59,46,52,55,48,44,54,51,52,48,54,51,56,73,63,66,80,59,54,76,70,56,43,54,50,51,52,51,47,43,52,52,55,59,59,49,53,62,54,51,57,52,46,52,53,50,50,55,52,44,53,51,42,50,52,52,47,52,55,54,50,56,66,61,74,67,56,60,63,58,58,56,53,49,51,54,44,51,53,54,48,50,53,46,50,51,55,47,53,55,48,52,53,53,49,50,58,50,50,53,45,52,52,51,49,53,50,53,48,51,53,50,50,50,53,49,50,52,54,46,48,56,49,51,50,52,53,49,52,50,52,51,52,52,48,50,53,50,52,52,52,48,52,51,50,50,53,51,50,52,49,50,51,49,53,52,52,50,51,51,54,48,54,50,47,53,48,49,55,62,25,66,50,61,35,61,49,68,59,42,52,49,38,56,51,51,46,57,54,56,49,57,73,76,44,96,63,91,75,94,75,83,84,85,84,82,87,86,84,88,80,84,80,86,81,80,90,78,88,80,93,76,85,81,87,80,83,87,84,88,85,85,87,84,92,81,90,83,86,84,88,87,82,89,82,89,86,88,81,84,87,83,86,83,89,84,89,83,88,84,81,92,66,78,84,73,58,67,70,58,52,49,51,32,55,76,70,70,47,73,81,53,72,46,79,80,37,41,58,57,40,48,52,52,41,50,53,48,41,51,53,47,60,66,45,17,62,61,49,20,53,52,41,35,52,53,35,52,51,48,46,50,47,53,55,48,53,49,49,50,52,52,49,51,52,50,48,52,56,48,51,55,59,57,68,75,64,81,85,87,88,84,85,131

InterPro domains:
  IPR039604 Nuclear segregation protein Bfr1 [PTHR31027] (14-410)

Mean predicted aligned error: 19.71 Å

Nearest PDB structures (foldseek):
  5nnv-assembly1_A  TM=5.970E-01  e=3.181E-01  Bacillus subtilis subsp. subtilis str. 168
  5xg2-assembly1_A  TM=2.632E-01  e=5.587E-02  Pyrococcus yayanosii CH1
  3zx6-assembly1_B  TM=3.561E-01  e=2.122E+00  Archaeoglobus fulgidus DSM 4304
  3zx6-assembly1_A  TM=3.185E-01  e=2.237E+00  Archaeoglobus fulgidus DSM 4304
  3ja6-assembly1_H  TM=3.006E-01  e=4.679E+00  Escherichia coli

Organism: NCBI:txid1314771

Foldseek 3Di:
DLVVVLVVLVVVVPPDDQPLVVLVVVLVVLVVVLVVVVVVLVVLVVVLVVLVVVLVVLVVVLVVLCVPAPDNDLVVLVVVLVVLVVVLVVVPDDPVVNVVSVVVNVVSVVNSVSVVVSVVSVVSNVVSVVVSVVSVVVNVPPCVNVVSVVVSVVSVVVSVVSVVVVVVSVVVSVVSVVVVVVVVVVVVVVVVVVVVVVVVVVVVVVVVVVVVVVVVVVVVVVVVVVVVVVVVVVLVVVLVVLLVVLQPFPCPVLLVLLVVLLVVLVCVVDPDDDPDDDPPDDDDDDDDDDDDDDDDDDPPDDDDDDDDDDDDDDDDDDDDDDDDDDDDDYDDDDDDDFDDDDPVSVVSCVVLVADDQRDPVVSVVSSVVSVVSSVVCVVCRVVVSVVSSVVSVVVSVVVVVVVVVVVVVVVVVVVVVVVVVPDDPPPDD

Sequence (429 aa):
AVREAINALTHTDKKEADPRVGLRKRLNELRDLQAANKKGKQGKIDQLNSFNASLKKKIADLKVIQDKLPFKTLEACEGQILKLNKQVESGKLKLVEEKRTLAEISTLTKSKKSYTLLQDHQRAIEADKEAIILLKATLDADDFYKLLSDEYNSLQSQVDEISKAKDEGWKKRNDLFDERTRLQRELDAAFAQKKAVNDEYFSALRQHAKYLQDEQQRKREEIQQRKQAELEEKRLAIAREERELAEIPAFQQEITTCDSVYKYLLQFTSAANIRQADTTANVPTGVMLAKKADTKEEVFFVGGGCKSKKTTKAPKEKTIDSTHSSPTTTTTAITTATLKFPLAIMEQLFELKVTVPRSSADLEKTLDALLEKSTTLKANQASATAENKRKAEERIAKLTLADLETTTTTSIEHAVERTEIVPEIQATA

Secondary structure (DSSP, 8-state):
-HHHHHHHHHHHHHHS--THHHHHHHHHHHHHHHHHHHHHHHHHHHHHHHHHHHHHHHHHHHHHHHHH-SSSSHHHHHHHHHHHHHHHHTT-S-HHHHHHHHHHHHHHHHHHHHHHHHHHHHHHHHHHHHHHHHHHHHHHT-THHHHHHHHHHHHHHHHHHHHHHHHHHHHHHHHHHHHHHHHHHHHHHHHHHHHHHHHHHHHHHHHHHHHHHHHHHHHHHHHHHHHHHHHHHHHHHHHHHHHHHHHSPTTHHHHHHHHHHHHHHHHHHS----------S------PPPP--------------------------------------------S------HHHHHHHHHTTPPPP-SHHHHHHHHHHHHHHHHHHHHHHHHHHHHHHHHHHHHHHHHHHHHHHHHHHHHHHHHHHHHHS--SSSS--

pLDDT: mean 77.88, std 20.75, range [27.02, 98.25]

Radius of gyration: 83.09 Å; Cα contacts (8 Å, |Δi|>4): 143; chains: 1; bounding box: 166×57×220 Å